Protein 4ZI3 (pdb70)

Solvent-accessible surface area: 29304 Å² total; per-residue (Å²): 57,31,60,3,1,77,55,10,15,106,41,80,82,55,1,39,0,0,0,0,0,9,39,103,2,14,12,19,30,2,0,26,51,20,24,103,38,64,50,68,133,54,92,100,12,88,1,0,8,32,34,52,26,125,17,101,64,57,61,1,27,0,27,0,0,2,4,47,162,131,1,25,96,85,7,159,67,5,5,118,72,0,23,0,0,0,0,0,4,19,0,26,37,103,196,56,47,134,35,4,14,110,33,6,72,106,5,38,132,59,139,88,1,53,38,0,0,0,0,0,0,0,4,42,51,61,84,185,90,16,0,71,20,86,75,5,7,132,60,33,94,2,132,90,21,162,118,27,70,57,58,34,32,45,2,0,2,110,80,25,116,18,9,95,85,0,5,54,34,0,13,172,21,13,68,20,53,129,173,121,76,30,67,10,1,108,111,10,119,164,4,35,0,0,0,0,0,8,39,103,1,15,12,16,30,4,0,31,49,25,24,105,49,76,52,86,133,55,91,93,13,91,1,0,10,33,31,60,23,129,38,83,84,59,102,4,40,0,32,0,0,1,4,50,159,134,1,23,99,81,9,141,68,3,4,102,90,14,63,0,4,0,0,2,3,22,0,24,44,98,191,53,48,143,39,5,9,98,30,1,52,105,6,34,137,20,144,80,3,71,90,18,23,0,0,0,1,0,6,50,46,64,86,170,62,10,0,85,37,52,90,9,8,59,74,25,85,1,125,88,37,218,110,34,88,70,67,27,36,36,5,0,2,94,93,27,102,21,11,114,89,1,11,82,45,0,8,184,37,88,134,114,31,61,130,2,2,65,24,11,1,24,24,8,148,16,59,109,1,18,37,44,10,22,63,22,7,57,128,56,0,138,48,1,60,46,121,70,58,4,77,31,61,1,23,90,20,12,92,79,0,48,108,28,0,51,114,19,2,91,51,13,14,188,141,93,58,8,90,95,102,42,2,58,96,0,1,64,18,104,32,4,78,76,64,7,33,139,13,20,11,57,18,1,22,0,0,45,26,9,68,40,0,30,55,21,0,7,77,26,10,39,28,74,99,26,49,50,74,69,142,151,151,110,150,114,125,86,86,16,54,131,0,2,70,22,15,0,31,27,4,124,17,58,102,2,10,15,41,12,14,43,20,9,38,121,72,1,139,42,2,53,46,116,82,52,3,77,26,59,1,19,90,21,10,86,73,0,40,103,28,0,51,118,17,3,91,62,12,11,185,146,90,59,11,93,84,113,24,1,72,82,0,2,58,16,101,29,5,84,50,51,8,33,137,22,14,4,48,16,2,24,0,0,40,33,12,83,48,0,31,34,17,0,7,38,16,7,54,54,85,93,20,71,56,87,56,126,140,150,181

Organism: Mus musculus (NCBI:txid10090)

GO terms:
  GO:0005525 GTP binding (F, IDA)
  GO:0003924 GTPase activity (F, IDA)
  GO:0019003 GDP binding (F, IDA)
  GO:0001822 kidney development (P, IMP)
  GO:0042461 photoreceptor cell development (P, IMP)
  GO:1903441 protein localization to ciliary membrane (P, IMP)
  GO:0006893 Golgi to plasma membrane transport (P, IMP)
  GO:0005515 protein binding (F, IPI)
  GO:0042073 intraciliary transport (P, IMP)
  GO:0007224 smoothened signaling pathway (P, IMP)
  GO:0000287 magnesium ion binding (F, IDA)
  GO:0035869 ciliary transition zone (C, IDA)
  GO:0036064 ciliary basal body (C, IDA)
  GO:0005930 axoneme (C, IDA)

Nearest PDB structures (foldseek):
  4zi3-assembly1_D  TM=9.974E-01  e=3.760E-16  Mus musculus
  3dof-assembly1_B  TM=6.818E-01  e=1.574E-03  Homo sapiens
  3doe-assembly1_B  TM=7.201E-01  e=8.809E-03  Homo sapiens
  2k9a-assembly1_A  TM=7.298E-01  e=2.321E-02  Homo sapiens
  4m2s-assembly1_A  TM=3.234E-01  e=7.356E+00  Mus musculus

Sequence (601 aa):
LLSILLRKLKSAPQEVRRILLLGLDNAGKTTLLKQLASEDISHITPTQGFNIKSVQSQGFKLNVWDIGGQRKIRPYWRSYFENTDILIYVIDSADRKRFEETGQELTELLEEEEKLSCVPVLIFANKQDLLTAAPASEIAEGLNLHHHTIRDRVVWQIQSSCSALTGEGVQDGMNNWVCKNVNAKKKLLLSILRKLKEVRILLLGLDNAGKTTLLKQLASEDISHITPTQGFNIKSVQSQGFKLNVWDIIGGQRKIRPYWRSYFENTDILIYVIDSADRKRFEETGQELTELLEEEEKLSCVPVLIFANKQDLLTAAPASEIAEGLNLHTIRDRVWQIQSCSALTGEGVQDGMNWVCKNVDEVEWVVESIAGFLRRGPDWSIPILDDFVEEQQKCEVFDDEEESKLTYTEIHQEYKELVEKLLESYLKEIGINEDQFQEACTSPLAKTRTSQAILQPVLAAEDFTIFKAMMVQKNIEMQLQAIRIIQAEEEDEVEWVVESIAGFLRGPDWSIPILDFVEEQKCEVFDDEEESKLTYTEIHQEYKELVEEKLLESYLKKEEIGINEDQFQEACTSPLAKTRTSQAILQPVLAAEDFTIFKAMMMVQKNIEMQLQAIRIIQE

InterPro domains:
  IPR005225 Small GTP-binding domain [TIGR00231] (16-137)
  IPR006689 Small GTPase superfamily, ARF/SAR type [PF00025] (4-176)
  IPR006689 Small GTPase superfamily, ARF/SAR type [PR00328] (19-42)
  IPR006689 Small GTPase superfamily, ARF/SAR type [PR00328] (47-71)
  IPR006689 Small GTPase superfamily, ARF/SAR type [PR00328] (74-99)
  IPR006689 Small GTPase superfamily, ARF/SAR type [PR00328] (119-140)
  IPR006689 Small GTPase superfamily, ARF/SAR type [SM00178] (3-177)
  IPR027417 P-loop containing nucleoside triphosphate hydrolase [G3DSA:3.40.50.300] (18-182)
  IPR027417 P-loop containing nucleoside triphosphate hydrolase [SSF52540] (15-177)
  IPR044612 ADP-ribosylation factor-like protein 2/3 [PTHR45697] (1-179)

Radius of gyration: 27.58 Å; Cα contacts (8 Å, |Δi|>4): 929; chains: 4; bounding box: 63×64×85 Å

Structure (mmCIF, N/CA/C/O backbone):
data_4ZI3
#
_entry.id   4ZI3
#
_cell.length_a   51.550
_cell.length_b   67.720
_cell.length_c   98.470
_cell.angle_alph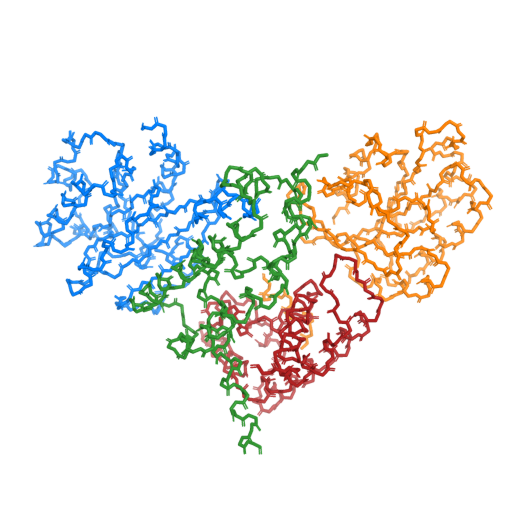a   90.00
_cell.angle_beta   102.65
_cell.angle_gamma   90.00
#
_symmetry.space_group_name_H-M   'P 1 21 1'
#
loop_
_entity.id
_entity.type
_entity.pdbx_description
1 polymer 'ADP-ribosylation factor-like protein 3'
2 polymer 'Cilia- and flagella-associated protein 36'
3 polymer 'Cilia- and flagella-associated protein 36'
4 non-polymer 'PHOSPHOAMINOPHOSPHONIC ACID-GUANYLATE ESTER'
5 non-polymer 'MAGNESIUM ION'
6 water water
#
loop_
_atom_site.group_PDB
_atom_site.id
_atom_site.type_symbol
_atom_site.label_atom_id
_atom_site.label_alt_id
_atom_site.label_comp_id
_atom_site.label_asym_id
_atom_site.label_entity_id
_atom_site.label_seq_id
_atom_site.pdbx_PDB_ins_code
_atom_site.Cartn_x
_atom_site.Cartn_y
_atom_site.Cartn_z
_atom_site.occupancy
_atom_site.B_iso_or_equiv
_atom_site.auth_seq_id
_atom_site.auth_comp_id
_atom_site.auth_asym_id
_atom_site.auth_atom_id
_atom_site.pdbx_PDB_model_num
ATOM 1 N N . LEU A 1 3 ? 8.827 -26.663 66.402 1.00 58.23 3 LEU A N 1
ATOM 2 C CA . LEU A 1 3 ? 9.912 -26.892 65.454 1.00 51.99 3 LEU A CA 1
ATOM 3 C C . LEU A 1 3 ? 10.520 -28.283 65.653 1.00 56.29 3 LEU A C 1
ATOM 4 O O . LEU A 1 3 ? 10.667 -28.761 66.777 1.00 51.54 3 LEU A O 1
ATOM 9 N N . LEU A 1 4 ? 10.891 -28.920 64.549 1.00 45.01 4 LEU A N 1
ATOM 10 C CA . LEU A 1 4 ? 11.155 -30.350 64.550 1.00 58.75 4 LEU A CA 1
ATOM 11 C C . LEU A 1 4 ? 12.566 -30.744 64.991 1.00 47.97 4 LEU A C 1
ATOM 12 O O . LEU A 1 4 ? 12.734 -31.791 65.605 1.00 44.18 4 LEU A O 1
ATOM 17 N N . SER A 1 5 ? 13.573 -29.921 64.702 1.00 49.12 5 SER A N 1
ATOM 18 C CA . SER A 1 5 ? 14.941 -30.278 65.100 1.00 61.06 5 SER A CA 1
ATOM 19 C C . SER A 1 5 ? 15.132 -30.217 66.619 1.00 49.86 5 SER A C 1
ATOM 20 O O . SER A 1 5 ? 15.923 -30.974 67.180 1.00 54.42 5 SER A O 1
ATOM 23 N N . ILE A 1 6 ? 14.394 -29.335 67.284 1.00 51.85 6 ILE A N 1
ATOM 24 C CA . ILE A 1 6 ? 14.438 -29.250 68.751 1.00 48.56 6 ILE A CA 1
ATOM 25 C C . ILE A 1 6 ? 14.063 -30.575 69.441 1.00 52.69 6 ILE A C 1
ATOM 26 O O . ILE A 1 6 ? 14.519 -30.857 70.550 1.00 50.62 6 ILE A O 1
ATOM 31 N N A LEU A 1 7 ? 13.248 -31.380 68.761 0.87 42.65 7 LEU A N 1
ATOM 32 N N B LEU A 1 7 ? 13.256 -31.400 68.783 0.13 42.91 7 LEU A N 1
ATOM 33 C CA A LEU A 1 7 ? 12.698 -32.616 69.316 0.87 41.13 7 LEU A CA 1
ATOM 34 C CA B LEU A 1 7 ? 12.726 -32.586 69.450 0.13 41.48 7 LEU A CA 1
ATOM 35 C C A LEU A 1 7 ? 13.734 -33.715 69.579 0.87 44.33 7 LEU A C 1
ATOM 36 C C B LEU A 1 7 ? 13.768 -33.693 69.645 0.13 44.46 7 LEU A C 1
ATOM 37 O O A LEU A 1 7 ? 13.485 -34.634 70.353 0.87 42.98 7 LEU A O 1
ATOM 38 O O B LEU A 1 7 ? 13.557 -34.595 70.454 0.13 43.12 7 LEU A O 1
ATOM 47 N N . ARG A 1 8 ? 14.888 -33.638 68.926 1.00 48.88 8 ARG A N 1
ATOM 48 C CA . ARG A 1 8 ? 15.906 -34.677 69.093 1.00 54.76 8 ARG A CA 1
ATOM 49 C C . ARG A 1 8 ? 16.559 -34.564 70.469 1.00 57.66 8 ARG A C 1
ATOM 50 O O . ARG A 1 8 ? 17.132 -35.523 70.979 1.00 55.27 8 ARG A O 1
ATOM 58 N N . LYS A 1 9 ? 16.442 -33.394 71.086 1.00 49.98 9 LYS A N 1
ATOM 59 C CA . LYS A 1 9 ? 16.953 -33.213 72.435 1.00 58.84 9 LYS A CA 1
ATOM 60 C C . LYS A 1 9 ? 16.142 -34.038 73.442 1.00 56.58 9 LYS A C 1
ATOM 61 O O . LYS A 1 9 ? 16.604 -34.310 74.550 1.00 57.23 9 LYS A O 1
ATOM 67 N N . LEU A 1 10 ? 14.949 -34.468 73.037 1.00 38.25 10 LEU A N 1
ATOM 68 C CA . LEU A 1 10 ? 14.114 -35.314 73.883 1.00 45.16 10 LEU A CA 1
ATOM 69 C C . LEU A 1 10 ? 14.604 -36.766 73.863 1.00 52.17 10 LEU A C 1
ATOM 70 O O . LEU A 1 10 ? 14.148 -37.605 74.647 1.00 44.64 10 LEU A O 1
ATOM 75 N N . LYS A 1 11 ? 15.530 -37.056 72.949 1.00 52.33 11 LYS A N 1
ATOM 76 C CA . LYS A 1 11 ? 16.141 -38.379 72.849 1.00 56.80 11 LYS A CA 1
ATOM 77 C C . LYS A 1 11 ? 17.043 -38.682 74.047 1.00 57.72 11 LYS A C 1
ATOM 78 O O . LYS A 1 11 ? 17.600 -37.769 74.651 1.00 51.91 11 LYS A O 1
ATOM 84 N N . SER A 1 12 ? 17.201 -39.967 74.359 1.00 65.44 12 SER A N 1
ATOM 85 C CA . SER A 1 12 ? 18.040 -40.419 75.471 1.00 62.33 12 SER A CA 1
ATOM 86 C C . SER A 1 12 ? 19.457 -39.844 75.422 1.00 72.56 12 SER A C 1
ATOM 87 O O . SER A 1 12 ? 19.902 -39.181 76.362 1.00 65.01 12 SER A O 1
ATOM 90 N N . ALA A 1 13 ? 20.166 -40.110 74.330 1.00 64.49 13 ALA A N 1
ATOM 91 C CA . ALA A 1 13 ? 21.488 -39.528 74.129 1.00 67.30 13 ALA A CA 1
ATOM 92 C C . ALA A 1 13 ? 21.647 -39.057 72.689 1.00 63.09 13 ALA A C 1
ATOM 93 O O . ALA A 1 13 ? 22.255 -39.751 71.882 1.00 64.98 13 ALA A O 1
ATOM 95 N N . PRO A 1 14 ? 21.093 -37.874 72.363 1.00 57.02 14 PRO A N 1
ATOM 96 C CA . PRO A 1 14 ? 21.107 -37.336 70.993 1.00 62.37 14 PRO A CA 1
ATOM 97 C C . PRO A 1 14 ? 22.508 -37.257 70.369 1.00 62.82 14 PRO A C 1
ATOM 98 O O . PRO A 1 14 ? 23.462 -36.822 71.022 1.00 62.01 14 PRO A O 1
ATOM 102 N N . GLN A 1 16 ? 25.187 -39.019 70.702 1.00 41.47 16 GLN A N 1
ATOM 103 C CA . GLN A 1 16 ? 25.550 -40.437 70.600 1.00 49.21 16 GLN A CA 1
ATOM 104 C C . GLN A 1 16 ? 25.126 -41.027 69.252 1.00 57.59 16 GLN A C 1
ATOM 105 O O . GLN A 1 16 ? 25.711 -42.006 68.795 1.00 57.07 16 GLN A O 1
ATOM 111 N N . GLU A 1 17 ? 24.121 -40.435 68.604 1.00 45.03 17 GLU A N 1
ATOM 112 C CA . GLU A 1 17 ? 23.564 -41.064 67.403 1.00 53.38 17 GLU A CA 1
ATOM 113 C C . GLU A 1 17 ? 24.121 -40.473 66.118 1.00 43.84 17 GLU A C 1
ATOM 114 O O . GLU A 1 17 ? 24.267 -39.256 65.982 1.00 49.58 17 GLU A O 1
ATOM 120 N N . VAL A 1 18 ? 24.459 -41.359 65.187 1.00 38.09 18 VAL A N 1
ATOM 121 C CA . VAL A 1 18 ? 25.092 -40.966 63.936 1.00 28.88 18 VAL A CA 1
ATOM 122 C C . VAL A 1 18 ? 24.300 -41.494 62.750 1.00 33.53 18 VAL A C 1
ATOM 123 O O . VAL A 1 18 ? 24.042 -42.690 62.657 1.00 31.49 18 VAL A O 1
ATOM 127 N N A ARG A 1 19 ? 23.902 -40.611 61.846 0.69 28.35 19 ARG A N 1
ATOM 128 N N B ARG A 1 19 ? 23.925 -40.595 61.846 0.31 28.43 19 ARG A N 1
ATOM 129 C CA A ARG A 1 19 ? 23.134 -41.063 60.692 0.69 29.73 19 ARG A CA 1
ATOM 130 C CA B ARG A 1 19 ? 23.168 -40.963 60.654 0.31 29.69 19 ARG A CA 1
ATOM 131 C C A ARG A 1 19 ? 24.034 -41.203 59.468 0.69 24.70 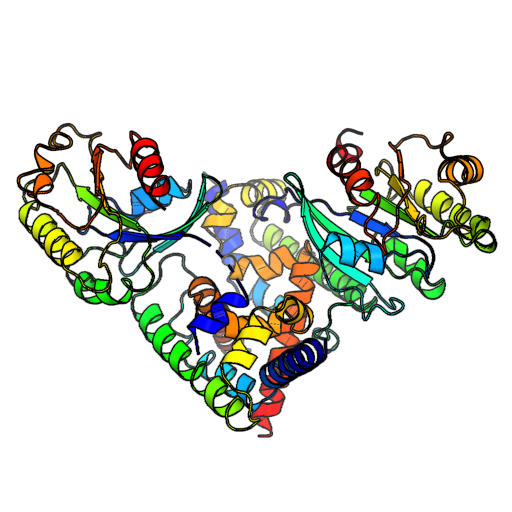19 ARG A C 1
ATOM 132 C C B ARG A 1 19 ? 24.100 -41.198 59.471 0.31 24.63 19 ARG A C 1
ATOM 133 O O A ARG A 1 19 ? 24.610 -40.228 58.980 0.69 26.90 19 ARG A O 1
ATOM 134 O O B ARG A 1 19 ? 24.761 -40.271 59.000 0.31 27.09 19 ARG A O 1
ATOM 149 N N . ILE A 1 20 ? 24.149 -42.438 58.996 1.00 27.61 20 ILE A N 1
ATOM 150 C CA . ILE A 1 20 ? 25.028 -42.793 57.894 1.00 19.56 20 ILE A CA 1
ATOM 151 C C . ILE A 1 20 ? 24.190 -43.159 56.677 1.00 27.15 20 ILE A C 1
ATOM 152 O O . ILE A 1 20 ? 23.272 -43.963 56.787 1.00 27.96 20 ILE A O 1
ATOM 157 N N . LEU A 1 21 ? 24.483 -42.539 55.537 1.00 24.45 21 LEU A N 1
ATOM 158 C CA . LEU A 1 21 ? 23.807 -42.859 54.284 1.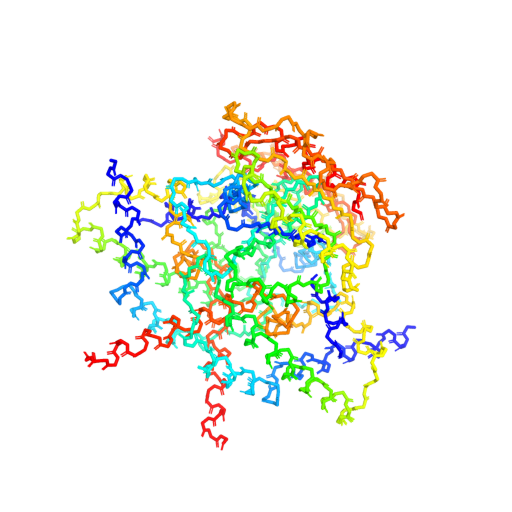00 23.82 21 LEU A CA 1
ATOM 159 C C . LEU A 1 21 ? 24.691 -43.744 53.398 1.00 25.59 21 LEU A C 1
ATOM 160 O O . LEU A 1 21 ? 25.825 -43.400 53.090 1.00 30.94 21 LEU A O 1
ATOM 165 N N . LEU A 1 22 ? 24.171 -44.893 53.007 1.00 23.88 22 LEU A N 1
ATOM 166 C CA . LEU A 1 22 ? 24.950 -45.888 52.293 1.00 19.71 22 LEU A CA 1
ATOM 167 C C . LEU A 1 22 ? 24.444 -45.968 50.836 1.00 29.27 22 LEU A C 1
ATOM 168 O O . LEU A 1 22 ? 23.315 -46.426 50.585 1.00 21.88 22 LEU A O 1
ATOM 173 N N . LEU A 1 23 ? 25.248 -45.477 49.890 1.00 18.83 23 LEU A N 1
ATOM 174 C CA . LEU A 1 23 ? 24.846 -45.423 48.465 1.00 18.22 23 LEU A CA 1
ATOM 175 C C . LEU A 1 23 ? 25.865 -46.110 47.533 1.00 25.90 23 LEU A C 1
ATOM 176 O O . LEU A 1 23 ? 26.958 -46.504 47.968 1.00 24.64 23 LEU A O 1
ATOM 181 N N . GLY A 1 24 ? 25.493 -46.243 46.255 1.00 20.94 24 GLY A N 1
ATOM 182 C CA . GLY A 1 24 ? 26.323 -46.843 45.223 1.00 18.76 24 GLY A CA 1
ATOM 183 C C . GLY A 1 24 ? 25.399 -47.554 44.235 1.00 23.41 24 GLY A C 1
ATOM 184 O O . GLY A 1 24 ? 24.215 -47.701 44.493 1.00 22.32 24 GLY A O 1
ATOM 185 N N . LEU A 1 25 ? 25.929 -47.980 43.103 1.00 20.40 25 LEU A N 1
ATOM 186 C CA . LEU A 1 25 ? 25.122 -48.662 42.093 1.00 22.69 25 LEU A CA 1
ATOM 187 C C . LEU A 1 25 ? 24.478 -49.930 42.620 1.00 24.12 25 LEU A C 1
ATOM 188 O O . LEU A 1 25 ? 24.944 -50.513 43.600 1.00 20.87 25 LEU A O 1
ATOM 193 N N . ASP A 1 26 ? 23.397 -50.353 41.965 1.00 21.88 26 ASP A N 1
ATOM 194 C CA . ASP A 1 26 ? 22.865 -51.685 42.180 1.00 19.24 26 ASP A CA 1
ATOM 195 C C . ASP A 1 26 ? 23.976 -52.721 42.033 1.00 26.63 26 ASP A C 1
ATOM 196 O O . ASP A 1 26 ? 24.827 -52.572 41.167 1.00 24.46 26 ASP A O 1
ATOM 201 N N . ASN A 1 27 ? 23.936 -53.754 42.876 1.00 24.54 27 ASN A N 1
ATOM 202 C CA . ASN A 1 27 ? 24.868 -54.888 42.870 1.00 23.03 27 ASN A CA 1
ATOM 203 C C . ASN A 1 27 ? 26.254 -54.552 43.421 1.00 26.38 27 ASN A C 1
ATOM 204 O O . ASN A 1 27 ? 27.143 -55.397 43.404 1.00 24.76 27 ASN A O 1
ATOM 209 N N . ALA A 1 28 ? 26.437 -53.340 43.942 1.00 18.08 28 ALA A N 1
ATOM 210 C CA . ALA A 1 28 ? 27.742 -52.942 44.489 1.00 21.49 28 ALA A CA 1
ATOM 211 C C . ALA A 1 28 ? 28.090 -53.700 45.774 1.00 23.37 28 ALA A C 1
ATOM 212 O O . ALA A 1 28 ? 29.271 -53.862 46.111 1.00 24.62 28 ALA A O 1
ATOM 214 N N . GLY A 1 29 ? 27.066 -54.129 46.510 1.00 19.20 29 GLY A N 1
ATOM 215 C CA . GLY A 1 29 ? 27.280 -54.824 47.773 1.00 25.13 29 GLY A CA 1
ATOM 216 C C . GLY A 1 29 ? 26.792 -54.116 49.024 1.00 30.97 29 GLY A C 1
ATOM 217 O O . GLY A 1 29 ? 27.180 -54.474 50.153 1.00 24.51 29 GLY A O 1
ATOM 218 N N . LYS A 1 30 ? 25.914 -53.134 48.850 1.00 22.29 30 LYS A N 1
ATOM 219 C CA . LYS A 1 30 ? 25.501 -52.312 49.983 1.00 23.43 30 LYS A CA 1
ATOM 220 C C . LYS A 1 30 ? 24.774 -53.113 51.063 1.00 27.73 30 LYS A C 1
ATOM 221 O O . LYS A 1 30 ? 25.100 -53.025 52.251 1.00 23.82 30 LYS A O 1
ATOM 227 N N . THR A 1 31 ? 23.781 -53.889 50.656 1.00 21.80 31 THR A N 1
ATOM 228 C CA . THR A 1 31 ? 22.986 -54.621 51.637 1.00 23.78 31 THR A CA 1
ATOM 229 C C . THR A 1 31 ? 23.830 -55.704 52.302 1.00 23.46 31 THR A C 1
ATOM 230 O O . THR A 1 31 ? 23.700 -55.962 53.498 1.00 28.25 31 THR A O 1
ATOM 234 N N . THR A 1 32 ? 24.703 -56.336 51.525 1.00 20.32 32 THR A N 1
ATOM 235 C CA . THR A 1 32 ? 25.589 -57.341 52.111 1.00 20.49 32 THR A CA 1
ATOM 236 C C . THR A 1 32 ? 26.476 -56.697 53.180 1.00 32.69 32 THR A C 1
ATOM 237 O O . THR A 1 32 ? 26.649 -57.247 54.260 1.00 26.82 32 THR A O 1
ATOM 241 N N . LEU A 1 33 ? 27.015 -55.523 52.873 1.00 28.60 33 LEU A N 1
ATOM 242 C CA . LEU A 1 33 ? 27.807 -54.751 53.835 1.00 25.23 33 LEU A CA 1
ATOM 243 C C . LEU A 1 33 ? 27.035 -54.419 55.097 1.00 31.52 33 LEU A C 1
ATOM 244 O O . LEU A 1 33 ? 27.537 -54.569 56.203 1.00 29.48 33 LEU A O 1
ATOM 249 N N . LEU A 1 34 ? 25.815 -53.938 54.917 1.00 26.97 34 LEU A N 1
ATOM 250 C CA . LEU A 1 34 ? 24.946 -53.588 56.035 1.00 27.74 34 LEU A CA 1
ATOM 251 C C . LEU A 1 34 ? 24.758 -54.759 56.999 1.00 31.22 34 LEU A C 1
ATOM 252 O O . LEU A 1 34 ? 24.902 -54.617 58.227 1.00 27.83 34 LEU A O 1
ATOM 257 N N . LYS A 1 35 ? 24.442 -55.921 56.437 1.00 26.22 35 LYS A N 1
ATOM 258 C CA . LYS A 1 35 ? 24.187 -57.114 57.240 1.00 29.18 35 LYS A CA 1
ATOM 259 C C . LYS A 1 35 ? 25.461 -57.556 57.950 1.00 33.27 35 LYS A C 1
ATOM 260 O O . LYS A 1 35 ? 25.420 -58.046 59.085 1.00 34.19 35 LYS A O 1
ATOM 266 N N . GLN A 1 36 ? 26.593 -57.384 57.279 1.00 30.03 36 GLN A N 1
ATOM 267 C CA . GLN A 1 36 ? 27.873 -57.649 57.925 1.00 32.44 36 GLN A CA 1
ATOM 268 C C . GLN A 1 36 ? 28.094 -56.754 59.124 1.00 39.41 36 GLN A C 1
ATOM 269 O O . GLN A 1 36 ? 28.470 -57.229 60.188 1.00 35.07 36 GLN A O 1
ATOM 275 N N . LEU A 1 37 ? 27.864 -55.458 58.943 1.00 28.94 37 LEU A N 1
ATOM 276 C CA . LEU A 1 37 ? 27.981 -54.489 60.035 1.00 30.45 37 LEU A CA 1
ATOM 277 C C . LEU A 1 37 ? 27.078 -54.860 61.205 1.00 34.61 37 LEU A C 1
ATOM 278 O O . LEU A 1 37 ? 27.416 -54.653 62.371 1.00 34.99 37 LEU A O 1
ATOM 283 N N . ALA A 1 38 ? 25.918 -55.421 60.894 1.00 32.93 38 ALA A N 1
ATOM 284 C CA . ALA A 1 38 ? 24.955 -55.753 61.940 1.00 32.83 38 ALA A CA 1
ATOM 285 C C . ALA A 1 38 ? 25.170 -57.154 62.509 1.00 29.73 38 ALA A C 1
ATOM 286 O O . ALA A 1 38 ? 24.404 -57.592 63.357 1.00 36.74 38 ALA A O 1
ATOM 288 N N . SER A 1 39 ? 26.199 -57.851 62.029 1.00 28.19 39 SER A N 1
ATOM 289 C CA . SER A 1 39 ? 26.447 -59.257 62.365 1.00 41.79 39 SER A CA 1
ATOM 290 C C . SER A 1 39 ? 25.210 -60.103 62.142 1.00 40.05 39 SER A C 1
ATOM 291 O O . SER A 1 39 ? 24.790 -60.846 63.027 1.00 39.69 39 SER A O 1
ATOM 294 N N . GLU A 1 40 ? 24.647 -59.997 60.943 1.00 35.87 40 GLU A N 1
ATOM 295 C CA . GLU A 1 40 ? 23.439 -60.717 60.591 1.00 35.48 40 GLU A CA 1
ATOM 296 C C . GLU A 1 40 ? 23.651 -61.627 59.404 1.00 40.60 40 GLU A C 1
ATOM 297 O O . GLU A 1 40 ? 24.532 -61.389 58.576 1.00 39.83 40 GLU A O 1
ATOM 303 N N . ASP A 1 41 ? 22.817 -62.658 59.311 1.00 36.80 41 ASP A N 1
ATOM 304 C CA . ASP A 1 41 ? 22.913 -63.615 58.219 1.00 42.59 41 ASP A CA 1
ATOM 305 C C . ASP A 1 41 ? 22.722 -62.931 56.865 1.00 46.88 41 ASP A C 1
ATOM 306 O O . ASP A 1 41 ? 21.807 -62.121 56.687 1.00 41.04 41 ASP A O 1
ATOM 311 N N . ILE A 1 42 ? 23.591 -63.260 55.915 1.00 36.54 42 ILE A N 1
ATOM 312 C CA . ILE A 1 42 ? 23.535 -62.644 54.599 1.00 45.71 42 ILE A CA 1
ATOM 313 C C . ILE A 1 42 ? 22.951 -63.580 53.561 1.00 50.78 42 ILE A C 1
ATOM 314 O O . ILE A 1 42 ? 22.987 -63.279 52.373 1.00 53.26 42 ILE A O 1
ATOM 319 N N . SER A 1 43 ? 22.397 -64.704 54.010 1.00 51.22 43 SER A N 1
ATOM 320 C CA . SER A 1 43 ? 22.092 -65.808 53.101 1.00 61.23 43 SER A CA 1
ATOM 321 C C . SER A 1 43 ? 20.872 -65.560 52.214 1.00 60.87 43 SER A C 1
ATOM 322 O O . SER A 1 43 ? 20.710 -66.227 51.192 1.00 67.78 43 SER A O 1
ATOM 325 N N . HIS A 1 44 ? 20.015 -64.615 52.585 1.00 49.59 44 HIS A N 1
ATOM 326 C CA . HIS A 1 44 ? 18.817 -64.395 51.783 1.00 57.61 44 HIS A CA 1
ATOM 327 C C . HIS A 1 44 ? 18.613 -62.940 51.372 1.00 51.83 44 HIS A C 1
ATOM 328 O O . HIS A 1 44 ? 17.491 -62.424 51.330 1.00 45.65 44 HIS A O 1
ATOM 335 N N . ILE A 1 45 ? 19.725 -62.307 51.024 1.00 44.27 45 ILE A N 1
ATOM 336 C CA . ILE A 1 45 ? 19.720 -60.952 50.502 1.00 45.25 45 ILE A CA 1
ATOM 337 C C . ILE A 1 45 ? 19.268 -60.921 49.025 1.00 36.06 45 ILE A C 1
ATOM 338 O O . ILE A 1 45 ? 19.771 -61.674 48.204 1.00 34.48 45 ILE A O 1
ATOM 343 N N . THR A 1 46 ? 18.304 -60.062 48.713 1.00 36.23 46 THR A N 1
ATOM 344 C CA . THR A 1 46 ? 17.869 -59.851 47.340 1.00 30.81 46 THR A CA 1
ATOM 345 C C . THR A 1 46 ? 18.033 -58.371 46.988 1.00 30.19 46 THR A C 1
ATOM 346 O O . THR A 1 46 ? 18.194 -57.537 47.887 1.00 25.05 46 THR A O 1
ATOM 350 N N . PRO A 1 47 ? 17.981 -58.040 45.687 1.00 29.12 47 PRO A N 1
ATOM 351 C CA . PRO A 1 47 ? 17.990 -56.638 45.282 1.00 26.20 47 PRO A CA 1
ATOM 352 C C . PRO A 1 47 ? 16.985 -55.806 46.060 1.00 27.07 47 PRO A C 1
ATOM 353 O O . PRO A 1 47 ? 15.871 -56.240 46.272 1.00 21.88 47 PRO A O 1
ATOM 357 N N . THR A 1 48 ? 17.426 -54.647 46.543 1.00 24.26 48 THR A N 1
ATOM 358 C CA . THR A 1 48 ? 16.623 -53.807 47.410 1.00 25.61 48 THR A CA 1
ATOM 359 C C . THR A 1 48 ? 15.716 -52.877 46.606 1.00 27.87 48 THR A C 1
ATOM 360 O O . THR A 1 48 ? 16.206 -52.030 45.864 1.00 22.78 48 THR A O 1
ATOM 364 N N . GLN A 1 49 ? 14.406 -53.043 46.746 1.00 20.44 49 GLN A N 1
ATOM 365 C CA . GLN A 1 49 ? 13.454 -52.215 46.013 1.00 26.89 49 GLN A CA 1
ATOM 366 C C . GLN A 1 49 ? 13.129 -50.910 46.734 1.00 28.19 49 GLN A C 1
ATOM 367 O O . GLN A 1 49 ? 12.587 -49.975 46.138 1.00 26.04 49 GLN A O 1
ATOM 373 N N . GLY A 1 50 ? 13.459 -50.837 48.022 1.00 23.88 50 GLY A N 1
ATOM 374 C CA . GLY A 1 50 ? 13.211 -49.628 48.796 1.00 18.50 50 GLY A CA 1
ATOM 375 C C . GLY A 1 50 ? 14.486 -49.267 49.540 1.00 26.01 50 GLY A C 1
ATOM 376 O O . GLY A 1 50 ? 15.433 -48.740 48.940 1.00 23.81 50 GLY A O 1
ATOM 377 N N . PHE A 1 51 ? 14.510 -49.548 50.843 1.00 18.81 51 PHE A N 1
ATOM 378 C CA . PHE A 1 51 ? 15.699 -49.265 51.660 1.00 24.67 51 PHE A CA 1
ATOM 379 C C . PHE A 1 51 ? 15.657 -50.085 52.937 1.00 30.35 51 PHE A C 1
ATOM 380 O O . PHE A 1 51 ? 14.575 -50.498 53.375 1.00 21.62 51 PHE A O 1
ATOM 388 N N . ASN A 1 52 ? 16.842 -50.342 53.500 1.00 23.51 52 ASN A N 1
ATOM 389 C CA . ASN A 1 52 ? 16.992 -50.956 54.825 1.00 22.52 52 ASN A CA 1
ATOM 390 C C . ASN A 1 52 ? 17.676 -49.999 55.793 1.00 26.65 52 ASN A C 1
ATOM 391 O O . ASN A 1 52 ? 18.501 -49.182 55.379 1.00 22.72 52 ASN A O 1
ATOM 396 N N . ILE A 1 53 ? 17.359 -50.129 57.073 1.00 25.59 53 ILE A N 1
ATOM 397 C CA . ILE A 1 53 ? 18.060 -49.395 58.138 1.00 23.66 53 ILE A CA 1
ATOM 398 C C . ILE A 1 53 ? 18.553 -50.368 59.184 1.00 31.26 53 ILE A C 1
ATOM 399 O O . ILE A 1 53 ? 17.802 -51.227 59.642 1.00 24.43 53 ILE A O 1
ATOM 404 N N . LYS A 1 54 ? 19.803 -50.226 59.584 1.00 26.29 54 LYS A N 1
ATOM 405 C CA . LYS A 1 54 ? 20.331 -51.050 60.659 1.00 30.73 54 LYS A CA 1
ATOM 406 C C . LYS A 1 54 ? 21.073 -50.181 61.649 1.00 35.58 54 LYS A C 1
ATOM 407 O O . LYS A 1 54 ? 21.827 -49.307 61.242 1.00 27.70 54 LYS A O 1
ATOM 413 N N . SER A 1 55 ? 20.841 -50.398 62.945 1.00 26.23 55 SER A N 1
ATOM 414 C CA . SER A 1 55 ? 21.548 -49.643 63.978 1.00 38.28 55 SER A CA 1
ATOM 415 C C . SER A 1 55 ? 22.666 -50.482 64.575 1.00 41.94 55 SER A C 1
ATOM 416 O O . SER A 1 55 ? 22.433 -51.596 65.045 1.00 38.98 55 SER A O 1
ATOM 419 N N . VAL A 1 56 ? 23.884 -49.958 64.533 1.00 34.54 56 VAL A N 1
ATOM 420 C CA . VAL A 1 56 ? 25.035 -50.684 65.051 1.00 40.75 56 VAL A CA 1
ATOM 421 C C . VAL A 1 56 ? 25.769 -49.886 66.124 1.00 43.69 56 VAL A C 1
ATOM 422 O O . VAL A 1 56 ? 26.110 -48.719 65.922 1.00 38.04 56 VAL A O 1
ATOM 426 N N . GLN A 1 57 ? 26.006 -50.529 67.265 1.00 53.73 57 GLN A N 1
ATOM 427 C CA . GLN A 1 57 ? 26.784 -49.938 68.347 1.00 51.17 57 GLN A CA 1
ATOM 428 C C . GLN A 1 57 ? 28.264 -50.148 68.066 1.00 54.36 57 GLN A C 1
ATOM 429 O O . GLN A 1 57 ? 28.720 -51.288 67.964 1.00 61.03 57 GLN A O 1
ATOM 435 N N . SER A 1 58 ? 29.014 -49.058 67.933 1.00 58.62 58 SER A N 1
ATOM 436 C CA . SER A 1 58 ? 30.435 -49.167 67.619 1.00 56.47 58 SER A CA 1
ATOM 437 C C . SER A 1 58 ? 31.232 -48.004 68.196 1.00 55.39 58 SER A C 1
ATOM 438 O O . SER A 1 58 ? 31.046 -46.853 67.798 1.00 58.31 58 SER A O 1
ATOM 441 N N . GLN A 1 59 ? 32.116 -48.325 69.141 1.00 60.27 59 GLN A N 1
ATOM 442 C CA . GLN A 1 59 ? 33.076 -47.378 69.711 1.00 49.24 59 GLN A CA 1
ATOM 443 C C . GLN A 1 59 ? 32.443 -46.087 70.227 1.00 56.68 59 GLN A C 1
ATOM 444 O O . GLN A 1 59 ? 32.906 -44.992 69.908 1.00 59.64 59 GLN A O 1
ATOM 450 N N . GLY A 1 60 ? 31.385 -46.215 71.018 1.00 43.55 60 GLY A N 1
ATOM 451 C CA . GLY A 1 60 ? 30.779 -45.060 71.649 1.00 50.85 60 GLY A CA 1
ATOM 452 C C . GLY A 1 60 ? 29.604 -44.442 70.912 1.00 57.44 60 GLY A C 1
ATOM 453 O O . GLY A 1 60 ? 28.917 -43.581 71.461 1.00 59.86 60 GLY A O 1
ATOM 454 N N . PHE A 1 61 ? 29.366 -44.868 69.675 1.00 55.35 61 PHE A N 1
ATOM 455 C CA . PHE A 1 61 ? 28.259 -44.317 68.895 1.00 53.98 61 PHE A CA 1
ATOM 456 C C . PHE A 1 61 ? 27.225 -45.371 68.500 1.00 40.62 61 PHE A C 1
ATOM 457 O O . PHE A 1 61 ? 27.565 -46.528 68.239 1.00 48.41 61 PHE A O 1
ATOM 465 N N . LYS A 1 62 ? 25.964 -44.955 68.463 1.00 38.28 62 LYS A N 1
ATOM 466 C CA . LYS A 1 62 ? 24.921 -45.690 67.750 1.00 38.37 62 LYS A CA 1
ATOM 467 C C . LYS A 1 62 ? 24.896 -45.217 66.288 1.00 31.29 62 LYS A C 1
ATOM 468 O O . LYS A 1 62 ? 24.466 -44.095 65.983 1.00 36.27 62 LYS A O 1
ATOM 474 N N . LEU A 1 63 ? 25.405 -46.052 65.396 1.00 30.16 63 LEU A N 1
ATOM 475 C CA . LEU A 1 63 ? 25.460 -45.702 63.973 1.00 26.97 63 LEU A CA 1
ATOM 476 C C . LEU A 1 63 ? 24.184 -46.165 63.297 1.00 34.04 63 LEU A C 1
ATOM 477 O O . LEU A 1 63 ? 23.929 -47.360 63.243 1.00 37.07 63 LEU A O 1
ATOM 482 N N . ASN A 1 64 ? 23.376 -45.231 62.802 1.00 28.04 64 ASN A N 1
ATOM 483 C CA . ASN A 1 64 ? 22.181 -45.612 62.060 1.00 25.87 64 ASN A CA 1
ATOM 484 C C . ASN A 1 64 ? 22.488 -45.617 60.572 1.00 27.26 64 ASN A C 1
ATOM 485 O O . ASN A 1 64 ? 22.670 -44.563 59.981 1.00 26.59 64 ASN A O 1
ATOM 490 N N . VAL A 1 65 ? 22.584 -46.815 59.990 1.00 25.32 65 VAL A N 1
ATOM 491 C CA . VAL A 1 65 ? 23.025 -46.947 58.612 1.00 21.43 65 VAL A CA 1
ATOM 492 C C . VAL A 1 65 ? 21.829 -47.142 57.688 1.00 27.05 65 VAL A C 1
ATOM 493 O O . VAL A 1 65 ? 21.072 -48.112 57.837 1.00 24.31 65 VAL A O 1
ATOM 497 N N . TRP A 1 66 ? 21.659 -46.197 56.764 1.00 25.24 66 TRP A N 1
ATOM 498 C CA . TRP A 1 66 ? 20.563 -46.215 55.806 1.00 23.16 66 TRP A CA 1
ATOM 499 C C . TRP A 1 66 ? 21.005 -46.755 54.437 1.00 27.64 66 TRP A C 1
ATOM 500 O O . TRP A 1 66 ? 21.705 -46.074 53.687 1.00 24.38 66 TRP A O 1
ATOM 511 N N . ASP A 1 67 ? 20.552 -47.959 54.107 1.00 23.86 67 ASP A N 1
ATOM 512 C CA . ASP A 1 67 ? 20.939 -48.659 52.881 1.00 21.79 67 ASP A CA 1
ATOM 513 C C . ASP A 1 67 ? 19.878 -48.485 51.809 1.00 28.01 67 ASP A C 1
ATOM 514 O O . ASP A 1 67 ? 18.863 -49.163 51.851 1.00 23.95 67 ASP A O 1
ATOM 519 N N . ILE A 1 68 ? 20.114 -47.597 50.850 1.00 19.57 68 ILE A N 1
ATOM 520 C CA . ILE A 1 68 ? 19.118 -47.311 49.800 1.00 19.84 68 ILE A CA 1
ATOM 521 C C . ILE A 1 68 ? 19.375 -48.150 48.548 1.00 27.81 68 ILE A C 1
ATOM 522 O O . ILE A 1 68 ? 20.509 -48.359 48.191 1.00 23.47 68 ILE A O 1
ATOM 527 N N . GLY A 1 69 ? 18.329 -48.625 47.873 1.00 20.50 69 GLY A N 1
ATOM 528 C CA . GLY A 1 69 ? 18.513 -49.453 46.690 1.00 21.62 69 GLY A CA 1
ATOM 529 C C . GLY A 1 69 ? 19.202 -48.637 45.606 1.00 24.88 69 GLY A C 1
ATOM 530 O O . GLY A 1 69 ? 18.940 -47.452 45.495 1.00 24.05 69 GLY A O 1
ATOM 531 N N . GLY A 1 70 ? 20.071 -49.265 44.821 1.00 20.01 70 GLY A N 1
ATOM 532 C CA . GLY A 1 70 ? 20.876 -48.549 43.842 1.00 22.19 70 GLY A CA 1
ATOM 533 C C . GLY A 1 70 ? 20.432 -48.701 42.385 1.00 26.21 70 GLY A C 1
ATOM 534 O O . GLY A 1 70 ? 21.068 -48.153 41.486 1.00 20.58 70 GLY A O 1
ATOM 535 N N . GLN A 1 71 ? 19.345 -49.424 42.129 1.00 20.87 71 GLN A N 1
ATOM 536 C CA . GLN A 1 71 ? 18.831 -49.495 40.749 1.00 21.15 71 GLN A CA 1
ATOM 537 C C . GLN A 1 71 ? 18.512 -48.098 40.228 1.00 21.57 71 GLN A C 1
ATOM 538 O O . GLN A 1 71 ? 18.034 -47.239 40.980 1.00 20.05 71 GLN A O 1
ATOM 544 N N . ARG A 1 72 ? 18.711 -47.897 38.937 1.00 25.49 72 ARG A N 1
ATOM 545 C CA . ARG A 1 72 ? 18.471 -46.605 38.329 1.00 25.91 72 ARG A CA 1
ATOM 546 C C . ARG A 1 72 ? 17.092 -46.033 38.684 1.00 20.36 72 ARG A C 1
ATOM 547 O O . ARG A 1 72 ? 16.990 -44.869 39.017 1.00 21.65 72 ARG A O 1
ATOM 555 N N . LYS A 1 73 ? 16.054 -46.868 38.672 1.00 22.21 73 LYS A N 1
ATOM 556 C CA . LYS A 1 73 ? 14.700 -46.398 38.977 1.00 24.57 73 LYS A CA 1
ATOM 557 C C . LYS A 1 73 ? 14.560 -45.834 40.399 1.00 27.94 73 LYS A C 1
ATOM 558 O O . LYS A 1 73 ? 13.592 -45.134 40.703 1.00 24.28 73 LYS A O 1
ATOM 564 N N . ILE A 1 74 ? 15.527 -46.136 41.272 1.00 22.64 74 ILE A N 1
ATOM 565 C CA . ILE A 1 74 ? 15.450 -45.717 42.676 1.00 21.44 74 ILE A CA 1
ATOM 566 C C . ILE A 1 74 ? 16.302 -44.469 42.935 1.00 22.31 74 ILE A C 1
ATOM 567 O O . ILE A 1 74 ? 16.069 -43.707 43.902 1.00 22.33 74 ILE A O 1
ATOM 572 N N . ARG A 1 75 ? 17.277 -44.234 42.059 1.00 20.69 75 ARG A N 1
ATOM 573 C CA . ARG A 1 75 ? 18.183 -43.110 42.298 1.00 22.74 75 ARG A CA 1
ATOM 574 C C . ARG A 1 75 ? 17.492 -41.723 42.336 1.00 24.23 75 ARG A C 1
ATOM 575 O O . ARG A 1 75 ? 17.976 -40.835 43.029 1.00 25.38 75 ARG A O 1
ATOM 583 N N . PRO A 1 76 ? 16.369 -41.521 41.609 1.00 24.47 76 PRO A N 1
ATOM 584 C CA . PRO A 1 76 ? 15.735 -40.205 41.831 1.00 26.50 76 PRO A CA 1
ATOM 585 C C . PRO A 1 76 ? 15.192 -40.006 43.253 1.00 25.75 76 PRO A C 1
ATOM 586 O O . PRO A 1 76 ? 14.876 -38.868 43.607 1.00 25.29 76 PRO A O 1
ATOM 590 N N . TYR A 1 77 ? 15.097 -41.078 44.041 1.00 21.49 77 TYR A N 1
ATOM 591 C CA . TYR A 1 77 ? 14.653 -41.014 45.431 1.00 23.37 77 TYR A CA 1
ATOM 592 C C . TYR A 1 77 ? 15.806 -40.830 46.410 1.00 21.05 77 TYR A C 1
ATOM 593 O O . TYR A 1 77 ? 15.575 -40.623 47.597 1.00 24.63 77 TYR A O 1
ATOM 602 N N . TRP A 1 78 ? 17.041 -40.972 45.932 1.00 23.28 78 TRP A N 1
ATOM 603 C CA . TRP A 1 78 ? 18.200 -40.860 46.818 1.00 22.53 78 TRP A CA 1
ATOM 604 C C . TRP A 1 78 ? 18.146 -39.559 47.614 1.00 24.00 78 TRP A C 1
ATOM 605 O O . TRP A 1 78 ? 18.424 -39.520 48.836 1.00 21.85 78 TRP A O 1
ATOM 616 N N . ARG A 1 79 ? 17.719 -38.497 46.931 1.00 21.02 79 ARG A N 1
ATOM 617 C CA . ARG A 1 79 ? 17.738 -37.171 47.544 1.00 31.40 79 ARG A CA 1
ATOM 618 C C . ARG A 1 79 ? 16.745 -37.017 48.691 1.00 23.03 79 ARG A C 1
ATOM 619 O O . ARG A 1 79 ? 16.897 -36.133 49.526 1.00 24.90 79 ARG A O 1
ATOM 627 N N . SER A 1 80 ? 15.730 -37.873 48.751 1.00 22.07 80 SER A N 1
ATOM 628 C CA . SER A 1 80 ? 14.855 -37.886 49.922 1.00 25.68 80 SER A CA 1
ATOM 629 C C . SER A 1 80 ? 15.570 -38.299 51.198 1.00 32.77 80 SER A C 1
ATOM 630 O O . SER A 1 80 ? 15.000 -38.207 52.293 1.00 25.66 80 SER A O 1
ATOM 633 N N . TYR A 1 81 ? 16.802 -38.790 51.074 1.00 23.44 81 TYR A N 1
ATOM 634 C CA . TYR A 1 81 ? 17.522 -39.291 52.251 1.00 25.87 81 TYR A CA 1
ATOM 635 C C . TYR A 1 81 ? 18.753 -38.444 52.602 1.00 30.59 81 TYR A C 1
ATOM 636 O O . TYR A 1 81 ? 19.477 -38.769 53.547 1.00 25.23 81 TYR A O 1
ATOM 645 N N . PHE A 1 82 ? 18.966 -37.350 51.870 1.00 25.19 82 PHE A N 1
ATOM 646 C CA . PHE A 1 82 ? 20.167 -36.524 52.060 1.00 30.75 82 PHE A CA 1
ATOM 647 C C . PHE A 1 82 ? 20.169 -35.722 53.368 1.00 33.84 82 PHE A C 1
ATOM 648 O O . PHE A 1 82 ? 21.201 -35.597 54.027 1.00 29.18 82 PHE A O 1
ATOM 656 N N . GLU A 1 83 ? 19.024 -35.160 53.734 1.00 33.86 83 GLU A N 1
ATOM 657 C CA . GLU A 1 83 ? 18.992 -34.238 54.875 1.00 41.32 83 GLU A CA 1
ATOM 658 C C . GLU A 1 83 ? 19.393 -34.918 56.187 1.00 36.23 83 GLU A C 1
ATOM 659 O O . GLU A 1 83 ? 19.062 -36.076 56.428 1.00 30.64 83 GLU A O 1
ATOM 665 N N . ASN A 1 84 ? 20.140 -34.192 57.010 1.00 31.74 84 ASN A N 1
ATOM 666 C CA . ASN A 1 84 ? 20.660 -34.723 58.271 1.00 33.95 84 ASN A CA 1
ATOM 667 C C . ASN A 1 84 ? 21.536 -35.966 58.090 1.00 40.67 84 ASN A C 1
ATOM 668 O O . ASN A 1 84 ? 21.481 -36.904 58.878 1.00 36.78 84 ASN A O 1
ATOM 673 N N . THR A 1 85 ? 22.350 -35.974 57.048 1.00 32.43 85 THR A N 1
ATOM 674 C CA . THR A 1 85 ? 23.324 -37.047 56.899 1.00 25.94 85 THR A CA 1
ATOM 675 C C . THR A 1 85 ? 24.638 -36.601 57.542 1.00 29.94 85 THR A C 1
ATOM 676 O O . THR A 1 85 ? 25.146 -35.517 57.269 1.00 32.08 85 THR A O 1
ATOM 680 N N . ASP A 1 86 ? 25.164 -37.428 58.431 1.00 30.40 86 ASP A N 1
ATOM 681 C CA . ASP A 1 86 ? 26.400 -37.100 59.131 1.00 34.46 86 ASP A CA 1
ATOM 682 C C . ASP A 1 86 ? 27.607 -37.646 58.389 1.00 36.30 86 ASP A C 1
ATOM 683 O O . ASP A 1 86 ? 28.691 -37.051 58.408 1.00 29.26 86 ASP A O 1
ATOM 688 N N . ILE A 1 87 ? 27.404 -38.782 57.726 1.00 26.94 87 ILE A N 1
ATOM 689 C CA . ILE A 1 87 ? 28.471 -39.481 57.013 1.00 25.04 87 ILE A CA 1
ATOM 690 C C . ILE A 1 87 ? 27.912 -40.159 55.748 1.00 30.46 87 ILE A C 1
ATOM 691 O O . ILE A 1 87 ? 26.840 -40.762 55.785 1.00 24.65 87 ILE A O 1
ATOM 696 N N . LEU A 1 88 ? 28.631 -40.052 54.637 1.00 21.59 88 LEU A N 1
ATOM 697 C CA . LEU A 1 88 ? 28.277 -40.778 53.413 1.00 23.95 88 LEU A CA 1
ATOM 698 C C . LEU A 1 88 ? 29.212 -41.974 53.193 1.00 27.93 88 LEU A C 1
ATOM 699 O O . LEU A 1 88 ? 30.428 -41.824 53.149 1.00 24.23 88 LEU A O 1
ATOM 704 N N . ILE A 1 89 ? 28.656 -43.170 53.071 1.00 24.58 89 ILE A N 1
ATOM 705 C CA . ILE A 1 89 ? 29.465 -44.310 52.656 1.00 22.22 89 ILE A CA 1
ATOM 706 C C . ILE A 1 89 ? 29.071 -44.667 51.229 1.00 27.95 89 ILE A C 1
ATOM 707 O O . ILE A 1 89 ? 27.900 -44.934 50.955 1.00 24.05 89 ILE A O 1
ATOM 712 N N . TYR A 1 90 ? 30.037 -44.637 50.314 1.00 23.03 90 TYR A N 1
ATOM 713 C CA . TYR A 1 90 ? 29.751 -44.899 48.909 1.00 23.40 90 TYR A CA 1
ATOM 714 C C . TYR A 1 90 ? 30.459 -46.196 48.485 1.00 29.71 90 TYR A C 1
ATOM 715 O O . TYR A 1 90 ? 31.671 -46.324 48.617 1.00 24.58 90 TYR A O 1
ATOM 724 N N . VAL A 1 91 ? 29.688 -47.158 47.994 1.00 24.49 91 VAL A N 1
ATOM 725 C CA . VAL A 1 91 ? 30.199 -48.504 47.745 1.00 24.43 91 VAL A CA 1
ATOM 726 C C . VAL A 1 91 ? 30.351 -48.765 46.257 1.00 28.30 91 VAL A C 1
ATOM 727 O O . VAL A 1 91 ? 29.426 -48.498 45.477 1.00 21.86 91 VAL A O 1
ATOM 731 N N . ILE A 1 92 ? 31.523 -49.282 45.879 1.00 22.68 92 ILE A N 1
ATOM 732 C CA . ILE A 1 92 ? 31.820 -49.650 44.485 1.00 21.05 92 ILE A CA 1
ATOM 733 C C . ILE A 1 92 ? 32.169 -51.139 44.320 1.00 28.24 92 ILE A C 1
ATOM 734 O O . ILE A 1 92 ? 32.971 -51.673 45.080 1.00 24.19 92 ILE A O 1
ATOM 739 N N . ASP A 1 93 ? 31.545 -51.809 43.349 1.00 25.65 93 ASP A N 1
ATOM 740 C CA . ASP A 1 93 ? 31.948 -53.160 42.947 1.00 31.01 93 ASP A CA 1
ATOM 741 C C . ASP A 1 93 ? 33.261 -53.053 42.188 1.00 31.37 93 ASP A C 1
ATOM 742 O O . ASP A 1 93 ? 33.269 -52.743 40.997 1.00 28.56 93 ASP A O 1
ATOM 747 N N . SER A 1 94 ? 34.368 -53.342 42.864 1.00 28.11 94 SER A N 1
ATOM 748 C CA . SER A 1 94 ? 35.691 -53.134 42.265 1.00 31.47 94 SER A CA 1
ATOM 749 C C . SER A 1 94 ? 35.941 -54.022 41.053 1.00 29.64 94 SER A C 1
ATOM 750 O O . SER A 1 94 ? 36.851 -53.741 40.261 1.00 29.83 94 SER A O 1
ATOM 753 N N . ALA A 1 95 ? 35.159 -55.095 40.920 1.00 31.84 95 ALA A N 1
ATOM 754 C CA . ALA A 1 95 ? 35.375 -56.066 39.841 1.00 35.66 95 ALA A CA 1
ATOM 755 C C . ALA A 1 95 ? 34.585 -55.690 38.594 1.00 42.20 95 ALA A C 1
ATOM 756 O O . ALA A 1 95 ? 34.871 -56.172 37.496 1.00 42.22 95 ALA A O 1
ATOM 758 N N . ASP A 1 96 ? 33.604 -54.808 38.771 1.00 33.90 96 ASP A N 1
ATOM 759 C CA . ASP A 1 96 ? 32.730 -54.377 37.678 1.00 35.01 96 ASP A CA 1
ATOM 760 C C . ASP A 1 96 ? 33.248 -53.106 36.986 1.00 39.41 96 ASP A C 1
ATOM 761 O O . ASP A 1 96 ? 32.659 -52.040 37.125 1.00 33.66 96 ASP A O 1
ATOM 766 N N . ARG A 1 97 ? 34.334 -53.231 36.224 1.00 31.99 97 ARG A N 1
ATOM 767 C CA . ARG A 1 97 ? 34.986 -52.091 35.580 1.00 34.46 97 ARG A CA 1
ATOM 768 C C . ARG A 1 97 ? 34.141 -51.420 34.505 1.00 29.64 97 ARG A C 1
ATOM 769 O O . ARG A 1 97 ? 34.259 -50.212 34.305 1.00 30.69 97 ARG A O 1
ATOM 777 N N . LYS A 1 98 ? 33.288 -52.194 33.836 1.00 23.28 98 LYS A N 1
ATOM 778 C CA . LYS A 1 98 ? 32.390 -51.659 32.807 1.00 30.18 98 LYS A CA 1
ATOM 779 C C . LYS A 1 98 ? 31.427 -50.602 33.370 1.00 34.09 98 LYS A C 1
ATOM 780 O O . LYS A 1 98 ? 30.855 -49.806 32.625 1.00 34.51 98 LYS A O 1
ATOM 786 N N . ARG A 1 99 ? 31.259 -50.589 34.689 1.00 23.93 99 ARG A N 1
ATOM 787 C CA . ARG A 1 99 ? 30.324 -49.654 35.327 1.00 25.53 99 ARG A CA 1
ATOM 788 C C . ARG A 1 99 ? 31.027 -48.550 36.126 1.00 29.40 99 ARG A C 1
ATOM 789 O O . ARG A 1 99 ? 30.374 -47.760 36.826 1.00 24.69 99 ARG A O 1
ATOM 797 N N . PHE A 1 100 ? 32.356 -48.496 36.026 1.00 28.38 100 PHE A N 1
ATOM 798 C CA . PHE A 1 100 ? 33.132 -47.460 36.704 1.00 28.27 100 PHE A CA 1
ATOM 799 C C . PHE A 1 100 ? 32.732 -46.027 36.284 1.00 30.94 100 PHE A C 1
ATOM 800 O O . PHE A 1 100 ? 32.708 -45.111 37.123 1.00 28.69 100 PHE A O 1
ATOM 808 N N . GLU A 1 101 ? 32.444 -45.810 35.002 1.00 26.34 101 GLU A N 1
ATOM 809 C CA . GLU A 1 101 ? 32.024 -44.466 34.570 1.00 25.70 101 GLU A CA 1
ATOM 810 C C . GLU A 1 101 ? 30.682 -44.097 35.188 1.00 25.52 101 GLU A C 1
ATOM 811 O O . GLU A 1 101 ? 30.492 -42.975 35.649 1.00 29.80 101 GLU A O 1
ATOM 817 N N . GLU A 1 102 ? 29.747 -45.040 35.193 1.00 26.03 102 GLU A N 1
ATOM 818 C CA . GLU A 1 102 ? 28.417 -44.754 35.729 1.00 25.63 102 GLU A CA 1
ATOM 819 C C . GLU A 1 102 ? 28.529 -44.451 37.199 1.00 26.92 102 GLU A C 1
ATOM 820 O O . GLU A 1 102 ? 27.881 -43.531 37.683 1.00 21.78 102 GLU A O 1
ATOM 826 N N . THR A 1 103 ? 29.342 -45.223 37.923 1.00 22.50 103 THR A N 1
ATOM 827 C CA . THR A 1 103 ? 29.389 -45.023 39.370 1.00 24.92 103 THR A CA 1
ATOM 828 C C . THR A 1 103 ? 30.164 -43.745 39.685 1.00 28.05 103 THR A C 1
ATOM 829 O O . THR A 1 103 ? 29.855 -43.047 40.657 1.00 27.06 103 THR A O 1
ATOM 833 N N . GLY A 1 104 ? 31.136 -43.396 38.846 1.00 24.90 104 GLY A N 1
ATOM 834 C CA . GLY A 1 104 ? 31.866 -42.155 39.073 1.00 26.62 104 GLY A CA 1
ATOM 835 C C . GLY A 1 104 ? 30.963 -40.940 38.911 1.00 30.57 104 GLY A C 1
ATOM 836 O O . GLY A 1 104 ? 31.078 -39.950 39.623 1.00 31.37 104 GLY A O 1
ATOM 837 N N . GLN A 1 105 ? 30.042 -41.018 37.965 1.00 25.26 105 GLN A N 1
ATOM 838 C CA . GLN A 1 105 ? 29.125 -39.907 37.730 1.00 22.34 105 GLN A CA 1
ATOM 839 C C . GLN A 1 105 ? 28.143 -39.738 38.899 1.00 24.24 105 GLN A C 1
ATOM 840 O O . GLN A 1 105 ? 27.779 -38.622 39.246 1.00 23.26 105 GLN A O 1
ATOM 846 N N . GLU A 1 106 ? 27.696 -40.843 39.486 1.00 24.26 106 GLU A N 1
ATOM 847 C CA . GLU A 1 106 ? 26.832 -40.750 40.662 1.00 25.34 106 GLU A CA 1
ATOM 848 C C . GLU A 1 106 ? 27.599 -40.103 41.829 1.00 21.97 106 GLU A C 1
ATOM 849 O O . GLU A 1 106 ? 27.087 -39.214 42.524 1.00 21.36 106 GLU A O 1
ATOM 855 N N . LEU A 1 107 ? 28.826 -40.558 42.064 1.00 23.73 107 LEU A N 1
ATOM 856 C CA . LEU A 1 107 ? 29.630 -39.980 43.153 1.00 22.47 107 LEU A CA 1
ATOM 857 C C . LEU A 1 107 ? 29.826 -38.475 42.937 1.00 26.64 107 LEU A C 1
ATOM 858 O O . LEU A 1 107 ? 29.620 -37.679 43.851 1.00 27.50 107 LEU A O 1
ATOM 863 N N . THR A 1 108 ? 30.179 -38.082 41.720 1.00 29.18 108 THR A N 1
ATOM 864 C CA . THR A 1 108 ? 30.376 -36.657 41.422 1.00 26.86 108 THR A CA 1
ATOM 865 C C . THR A 1 108 ? 29.131 -35.830 41.753 1.00 32.72 108 THR A C 1
ATOM 866 O O . THR A 1 108 ? 29.221 -34.786 42.400 1.00 28.95 108 THR A O 1
ATOM 870 N N . GLU A 1 109 ? 27.965 -36.309 41.332 1.00 30.57 109 GLU A N 1
ATOM 871 C CA . GLU A 1 109 ? 26.733 -35.590 41.624 1.00 28.67 109 GLU A CA 1
ATOM 872 C C . GLU A 1 109 ? 26.494 -35.509 43.138 1.00 30.73 109 GLU A C 1
ATOM 873 O O . GLU A 1 109 ? 26.122 -34.448 43.664 1.00 27.56 109 GLU A O 1
ATOM 879 N N . LEU A 1 110 ? 26.738 -36.610 43.845 1.00 22.52 110 LEU A N 1
ATOM 880 C CA . LEU A 1 110 ? 26.593 -36.593 45.303 1.00 21.96 110 LEU A CA 1
ATOM 881 C C . LEU A 1 110 ? 27.513 -35.561 45.931 1.00 31.33 110 LEU A C 1
ATOM 882 O O . LEU A 1 110 ? 27.119 -34.836 46.855 1.00 27.66 110 LEU A O 1
ATOM 887 N N . LEU A 1 111 ? 28.743 -35.481 45.436 1.00 27.40 111 LEU A N 1
ATOM 888 C CA . LEU A 1 111 ? 29.707 -34.571 46.042 1.00 33.31 111 LEU A CA 1
ATOM 889 C C . LEU A 1 111 ? 29.437 -33.116 45.687 1.00 31.15 111 LEU A C 1
ATOM 890 O O . LEU A 1 111 ? 30.040 -32.213 46.267 1.00 34.21 111 LEU A O 1
ATOM 895 N N . GLU A 1 112 ? 28.530 -32.890 44.746 1.00 26.43 112 GLU A N 1
ATOM 896 C CA . GLU A 1 112 ? 28.152 -31.529 44.351 1.00 37.60 112 GLU A CA 1
ATOM 897 C C . GLU A 1 112 ? 26.831 -31.104 44.984 1.00 41.17 112 GLU A C 1
ATOM 898 O O . GLU A 1 112 ? 26.426 -29.951 44.877 1.00 36.36 112 GLU A O 1
ATOM 904 N N A GLU A 1 113 ? 26.184 -32.044 45.660 0.52 35.11 113 GLU A N 1
ATOM 905 N N B GLU A 1 113 ? 26.139 -32.044 45.623 0.48 35.14 113 GLU A N 1
ATOM 906 C CA A GLU A 1 113 ? 24.847 -31.846 46.199 0.52 32.14 113 GLU A CA 1
ATOM 907 C CA B GLU A 1 113 ? 24.793 -31.769 46.115 0.48 32.02 113 GLU A CA 1
ATOM 908 C C A GLU A 1 113 ? 24.852 -30.892 47.400 0.52 33.87 113 GLU A C 1
ATOM 909 C C B GLU A 1 113 ? 24.825 -30.905 47.373 0.48 33.87 113 GLU A C 1
ATOM 910 O O A GLU A 1 113 ? 25.603 -31.102 48.358 0.52 29.71 113 GLU A O 1
ATOM 911 O O B GLU A 1 113 ? 25.552 -31.186 48.330 0.48 29.79 113 GLU A O 1
ATOM 922 N N . GLU A 1 114 ? 24.017 -29.853 47.358 1.00 39.97 114 GLU A N 1
ATOM 923 C CA . GLU A 1 114 ? 23.995 -28.865 48.444 1.00 37.41 114 GLU A CA 1
ATOM 924 C C . GLU A 1 114 ? 23.636 -29.478 49.790 1.00 39.53 114 GLU A C 1
ATOM 925 O O . GLU A 1 114 ? 24.248 -29.147 50.809 1.00 33.89 114 GLU A O 1
ATOM 931 N N . LYS A 1 115 ? 22.668 -30.389 49.799 1.00 32.07 115 LYS A N 1
ATOM 932 C CA . LYS A 1 115 ? 22.227 -30.995 51.054 1.00 32.08 115 LYS A CA 1
ATOM 933 C C . LYS A 1 115 ? 23.270 -31.949 51.660 1.00 33.79 115 LYS A C 1
ATOM 934 O O . LYS A 1 115 ? 23.107 -32.405 52.791 1.00 31.52 115 LYS A O 1
ATOM 940 N N . LEU A 1 116 ? 24.337 -32.259 50.923 1.00 29.99 116 LEU A N 1
ATOM 941 C CA . LEU A 1 116 ? 25.380 -33.153 51.457 1.00 28.66 116 LEU A CA 1
ATOM 942 C C . LEU A 1 116 ? 26.688 -32.405 51.634 1.00 33.41 116 LEU A C 1
ATOM 943 O O . LEU A 1 116 ? 27.753 -33.015 51.781 1.00 31.18 116 LEU A O 1
ATOM 948 N N . SER A 1 117 ? 26.625 -31.080 51.597 1.00 31.27 117 SER A N 1
ATOM 949 C CA . SER A 1 117 ? 27.859 -30.301 51.681 1.00 41.66 117 SER A CA 1
ATOM 950 C C . SER A 1 117 ? 28.567 -30.577 53.023 1.00 37.32 117 SER A C 1
ATOM 951 O O . SER A 1 117 ? 27.916 -30.766 54.060 1.00 34.88 117 SER A O 1
ATOM 954 N N . CYS A 1 118 ? 29.896 -30.685 52.959 1.00 37.29 118 CYS A N 1
ATOM 955 C CA . CYS A 1 118 ? 30.781 -30.899 54.119 1.00 33.03 118 CYS A CA 1
ATOM 956 C C . CYS A 1 118 ? 30.691 -32.283 54.774 1.00 37.13 118 CYS A C 1
ATOM 957 O O . CYS A 1 118 ? 31.413 -32.569 55.735 1.00 29.76 118 CYS A O 1
ATOM 960 N N . VAL A 1 119 ? 29.816 -33.140 54.264 1.00 25.05 119 VAL A N 1
ATOM 961 C CA . VAL A 1 119 ? 29.681 -34.487 54.805 1.00 31.94 119 VAL A CA 1
ATOM 962 C C . VAL A 1 119 ? 30.915 -35.325 54.479 1.00 29.22 119 VAL A C 1
ATOM 963 O O . VAL A 1 119 ? 31.342 -35.384 53.315 1.00 30.47 119 VAL A O 1
ATOM 967 N N . PRO A 1 120 ? 31.500 -35.968 55.502 1.00 25.38 120 PRO A N 1
ATOM 968 C CA . PRO A 1 120 ? 32.618 -36.878 55.222 1.00 26.48 120 PRO A CA 1
ATOM 969 C C . PRO A 1 120 ? 32.180 -38.066 54.349 1.00 33.09 120 PRO A C 1
ATOM 970 O O . PRO A 1 120 ? 31.065 -38.574 54.531 1.00 30.75 120 PRO A O 1
ATOM 974 N N . VAL A 1 121 ? 33.027 -38.499 53.416 1.00 26.80 121 VAL A N 1
ATOM 975 C CA . VAL A 1 121 ? 32.657 -39.630 52.566 1.00 28.77 121 VAL A CA 1
ATOM 976 C C . VAL A 1 121 ? 33.711 -40.739 52.612 1.00 36.08 121 VAL A C 1
ATOM 977 O O . VAL A 1 121 ? 34.908 -40.507 52.388 1.00 27.69 121 VAL A O 1
ATOM 981 N N . LEU A 1 122 ? 33.256 -41.943 52.946 1.00 26.45 122 LEU A N 1
ATOM 982 C CA . LEU A 1 122 ? 34.074 -43.151 52.857 1.00 26.29 122 LEU A CA 1
ATOM 983 C C . LEU A 1 122 ? 33.730 -43.897 51.566 1.00 26.48 122 LEU A C 1
ATOM 984 O O . LEU A 1 122 ? 32.568 -44.249 51.331 1.00 29.21 122 LEU A O 1
ATOM 989 N N . ILE A 1 123 ? 34.716 -44.122 50.713 1.00 29.29 123 ILE A N 1
ATOM 990 C CA . ILE A 1 123 ? 34.493 -44.944 49.528 1.00 25.88 123 ILE A CA 1
ATOM 991 C C . ILE A 1 123 ? 34.973 -46.377 49.840 1.00 31.72 123 ILE A C 1
ATOM 992 O O . ILE A 1 123 ? 36.160 -46.598 50.113 1.00 28.94 123 ILE A O 1
ATOM 997 N N . PHE A 1 124 ? 34.053 -47.341 49.869 1.00 26.75 124 PHE A N 1
ATOM 998 C CA . PHE A 1 124 ? 34.450 -48.747 50.008 1.00 28.27 124 PHE A CA 1
ATOM 999 C C . PHE A 1 124 ? 34.706 -49.337 48.621 1.00 28.57 124 PHE A C 1
ATOM 1000 O O . PHE A 1 124 ? 33.787 -49.431 47.813 1.00 28.02 124 PHE A O 1
ATOM 1008 N N . ALA A 1 125 ? 35.948 -49.710 48.335 1.00 27.33 125 ALA A N 1
ATOM 1009 C CA . ALA A 1 125 ? 36.240 -50.477 47.110 1.00 31.03 125 ALA A CA 1
ATOM 1010 C C . ALA A 1 125 ? 35.953 -51.938 47.394 1.00 33.56 125 ALA A C 1
ATOM 1011 O O . ALA A 1 125 ? 36.825 -52.677 47.868 1.00 31.32 125 ALA A O 1
ATOM 1013 N N . ASN A 1 126 ? 34.718 -52.347 47.129 1.00 23.81 126 ASN A N 1
ATOM 1014 C CA . ASN A 1 126 ? 34.209 -53.641 47.597 1.00 27.91 126 ASN A CA 1
ATOM 1015 C C . ASN A 1 126 ? 34.547 -54.808 46.661 1.00 26.45 126 ASN A C 1
ATOM 1016 O O . ASN A 1 126 ? 35.002 -54.583 45.545 1.00 29.51 126 ASN A O 1
ATOM 1021 N N . LYS A 1 127 ? 34.287 -56.029 47.139 1.00 28.82 127 LYS A N 1
ATOM 1022 C CA . LYS A 1 127 ? 34.557 -57.296 46.452 1.00 28.65 127 LYS A CA 1
ATOM 1023 C C . LYS A 1 127 ? 36.048 -57.547 46.179 1.00 34.48 127 LYS A C 1
ATOM 1024 O O . LYS A 1 127 ? 36.417 -58.116 45.147 1.00 32.07 127 LYS A O 1
ATOM 1030 N N . GLN A 1 128 ? 36.903 -57.171 47.124 1.00 35.06 128 GLN A N 1
ATOM 1031 C CA . GLN A 1 128 ? 38.342 -57.377 46.960 1.00 35.85 128 GLN A CA 1
ATOM 1032 C C . GLN A 1 128 ? 38.728 -58.849 47.152 1.00 33.78 128 GLN A C 1
ATOM 1033 O O . GLN A 1 128 ? 39.880 -59.224 46.954 1.00 41.91 128 GLN A O 1
ATOM 1039 N N . ASP A 1 129 ? 37.756 -59.680 47.525 1.00 36.51 129 ASP A N 1
ATOM 1040 C CA . ASP A 1 129 ? 37.933 -61.130 47.573 1.00 45.33 129 ASP A CA 1
ATOM 1041 C C . ASP A 1 129 ? 38.008 -61.743 46.174 1.00 49.46 129 ASP A C 1
ATOM 1042 O O . ASP A 1 129 ? 38.451 -62.872 46.010 1.00 48.87 129 ASP A O 1
ATOM 1047 N N . LEU A 1 130 ? 37.546 -60.996 45.175 1.00 41.76 130 LEU A N 1
ATOM 1048 C CA . LEU A 1 130 ? 37.582 -61.456 43.790 1.00 42.89 130 LEU A CA 1
ATOM 1049 C C . LEU A 1 130 ? 38.935 -61.129 43.196 1.00 49.40 130 LEU A C 1
ATOM 1050 O O . LEU A 1 130 ? 39.452 -60.033 43.378 1.00 38.78 130 LEU A O 1
ATOM 1055 N N . LEU A 1 131 ? 39.502 -62.084 42.477 1.00 43.89 131 LEU A N 1
ATOM 1056 C CA . LEU A 1 131 ? 40.802 -61.896 41.868 1.00 39.82 131 LEU A CA 1
ATOM 1057 C C . LEU A 1 131 ? 40.792 -60.818 40.803 1.00 37.59 131 LEU A C 1
ATOM 1058 O O . LEU A 1 131 ? 41.809 -60.189 40.537 1.00 39.28 131 LEU A O 1
ATOM 1063 N N . THR A 1 132 ? 39.641 -60.609 40.175 1.00 40.71 132 THR A N 1
ATOM 1064 C CA . THR A 1 132 ? 39.537 -59.600 39.128 1.00 42.51 132 THR A CA 1
ATOM 1065 C C . THR A 1 132 ? 39.408 -58.194 39.712 1.00 49.06 132 THR A C 1
ATOM 1066 O O . THR A 1 132 ? 39.539 -57.204 38.988 1.00 48.24 132 THR A O 1
ATOM 1070 N N . ALA A 1 133 ? 39.143 -58.111 41.014 1.00 36.90 133 ALA A N 1
ATOM 1071 C CA . ALA A 1 133 ? 38.946 -56.804 41.659 1.00 42.30 133 ALA A CA 1
ATOM 1072 C C . ALA A 1 133 ? 40.070 -55.845 41.351 1.00 42.43 133 ALA A C 1
ATOM 1073 O O . ALA A 1 133 ? 41.232 -56.174 41.537 1.00 41.42 133 ALA A O 1
ATOM 1075 N N . ALA A 1 134 ? 39.725 -54.656 40.872 1.00 43.82 134 ALA A N 1
ATOM 1076 C CA . ALA A 1 134 ? 40.720 -53.602 40.718 1.00 44.10 134 ALA A CA 1
ATOM 1077 C C . ALA A 1 134 ? 41.157 -53.109 42.100 1.00 42.35 134 ALA A C 1
ATOM 1078 O O . ALA A 1 134 ? 40.350 -53.082 43.035 1.00 39.61 134 ALA A O 1
ATOM 1080 N N . PRO A 1 135 ? 42.444 -52.741 42.242 1.00 51.15 135 PRO A N 1
ATOM 1081 C CA . PRO A 1 135 ? 42.964 -52.218 43.512 1.00 47.85 135 PRO A CA 1
ATOM 1082 C C . PRO A 1 135 ? 42.283 -50.909 43.877 1.00 44.71 135 PRO A C 1
ATOM 1083 O O . PRO A 1 135 ? 41.904 -50.180 42.962 1.00 42.08 135 PRO A O 1
ATOM 1087 N N . ALA A 1 136 ? 42.161 -50.607 45.169 1.00 40.90 136 ALA A N 1
ATOM 1088 C CA . ALA A 1 136 ? 41.619 -49.327 45.610 1.00 43.27 136 ALA A CA 1
ATOM 1089 C C . ALA A 1 136 ? 42.378 -48.156 44.996 1.00 45.00 136 ALA A C 1
ATOM 1090 O O . ALA A 1 136 ? 41.793 -47.118 44.664 1.00 43.25 136 ALA A O 1
ATOM 1092 N N . SER A 1 137 ? 43.691 -48.331 44.870 1.00 50.97 137 SER A N 1
ATOM 1093 C CA . SER A 1 137 ? 44.579 -47.328 44.289 1.00 49.53 137 SER A CA 1
ATOM 1094 C C . SER A 1 137 ? 44.145 -46.951 42.882 1.00 40.48 137 SER A C 1
ATOM 1095 O O . SER A 1 137 ? 44.132 -45.778 42.511 1.00 45.19 137 SER A O 1
ATOM 1098 N N . GLU A 1 138 ? 43.801 -47.960 42.095 1.00 41.50 138 GLU A N 1
ATOM 1099 C CA . GLU A 1 138 ? 43.382 -47.716 40.727 1.00 48.98 138 GLU A CA 1
ATOM 1100 C C . GLU A 1 138 ? 42.011 -47.033 40.690 1.00 51.95 138 GLU A C 1
ATOM 1101 O O . GLU A 1 138 ? 41.759 -46.169 39.853 1.00 39.59 138 GLU A O 1
ATOM 1107 N N . ILE A 1 139 ? 41.127 -47.428 41.600 1.00 39.63 139 ILE A N 1
ATOM 1108 C CA . ILE A 1 139 ? 39.783 -46.854 41.647 1.00 44.16 139 ILE A CA 1
ATOM 1109 C C . ILE A 1 139 ? 39.845 -45.376 42.036 1.00 41.44 139 ILE A C 1
ATOM 1110 O O . ILE A 1 139 ? 39.221 -44.537 41.391 1.00 41.67 139 ILE A O 1
ATOM 1115 N N . ALA A 1 140 ? 40.621 -45.065 43.073 1.00 40.60 140 ALA A N 1
ATOM 1116 C CA . A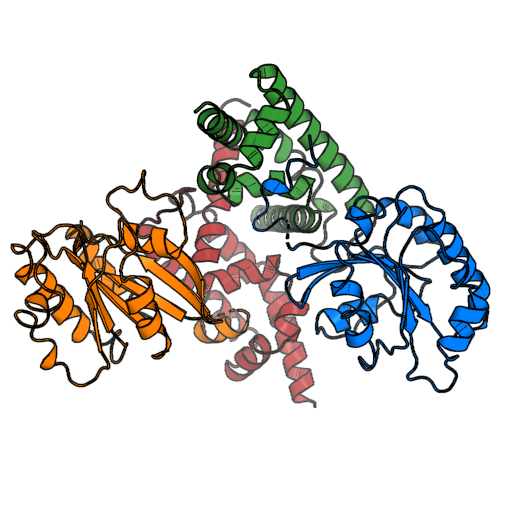LA A 1 140 ? 40.787 -43.689 43.539 1.00 43.05 140 ALA A CA 1
ATOM 1117 C C . ALA A 1 140 ? 41.360 -42.795 42.443 1.00 45.64 140 ALA A C 1
ATOM 1118 O O . ALA A 1 140 ? 40.901 -41.670 42.236 1.00 39.40 140 ALA A O 1
ATOM 1120 N N . GLU A 1 141 ? 42.368 -43.306 41.746 1.00 44.09 141 GLU A N 1
ATOM 1121 C CA . GLU A 1 141 ? 42.948 -42.596 40.614 1.00 44.21 141 GLU A CA 1
ATOM 1122 C C . GLU A 1 141 ? 41.899 -42.374 39.529 1.00 46.94 141 GLU A C 1
ATOM 1123 O O . GLU A 1 141 ? 41.804 -41.290 38.974 1.00 45.12 141 GLU A O 1
ATOM 1129 N N . GLY A 1 142 ? 41.100 -43.399 39.242 1.00 50.28 142 GLY A N 1
ATOM 1130 C CA . GLY A 1 142 ? 40.078 -43.291 38.215 1.00 40.22 142 GLY A CA 1
ATOM 1131 C C . GLY A 1 142 ? 38.994 -42.281 38.554 1.00 50.58 142 GLY A C 1
ATOM 1132 O O . GLY A 1 142 ? 38.431 -41.642 37.680 1.00 45.39 142 GLY A O 1
ATOM 1133 N N . LEU A 1 143 ? 38.708 -42.136 39.840 1.00 45.81 143 LEU A N 1
ATOM 1134 C CA . LEU A 1 143 ? 37.645 -41.255 40.294 1.00 44.33 143 LEU A CA 1
ATOM 1135 C C . LEU A 1 143 ? 38.178 -39.884 40.682 1.00 49.37 143 LEU A C 1
ATOM 1136 O O . LEU A 1 143 ? 37.436 -39.057 41.225 1.00 46.45 143 LEU A O 1
ATOM 1141 N N . ASN A 1 144 ? 39.471 -39.668 40.447 1.00 51.14 144 ASN A N 1
ATOM 1142 C CA . ASN A 1 144 ? 40.111 -38.387 40.734 1.00 38.02 144 ASN A CA 1
ATOM 1143 C C . ASN A 1 144 ? 39.817 -37.913 42.149 1.00 36.09 144 ASN A C 1
ATOM 1144 O O . ASN A 1 144 ? 39.559 -36.732 42.369 1.00 42.54 144 ASN A O 1
ATOM 1149 N N . LEU A 1 145 ? 39.836 -38.844 43.100 1.00 39.25 145 LEU A N 1
ATOM 1150 C CA . LEU A 1 145 ? 39.418 -38.547 44.464 1.00 37.39 145 LEU A CA 1
ATOM 1151 C C . LEU A 1 145 ? 40.241 -37.446 45.120 1.00 43.29 145 LEU A C 1
ATOM 1152 O O . LEU A 1 145 ? 39.746 -36.731 45.984 1.00 35.27 145 LEU A O 1
ATOM 1157 N N A HIS A 1 146 ? 41.493 -37.303 44.703 0.13 41.85 146 HIS A N 1
ATOM 1158 N N B HIS A 1 146 ? 41.500 -37.325 44.707 0.62 41.83 146 HIS A N 1
ATOM 1159 N N C HIS A 1 146 ? 41.493 -37.303 44.701 0.25 41.86 146 HIS A N 1
ATOM 1160 C CA A HIS A 1 146 ? 42.382 -36.323 45.317 0.13 42.91 146 HIS A CA 1
ATOM 1161 C CA B HIS A 1 146 ? 42.408 -36.327 45.273 0.62 42.95 146 HIS A CA 1
ATOM 1162 C CA C HIS A 1 146 ? 42.384 -36.324 45.314 0.25 42.92 146 HIS A CA 1
ATOM 1163 C C A HIS A 1 146 ? 42.066 -34.894 44.873 0.13 43.31 146 HIS A C 1
ATOM 1164 C C B HIS A 1 146 ? 41.878 -34.908 45.070 0.62 42.94 146 HIS A C 1
ATOM 1165 C C C HIS A 1 146 ? 42.082 -34.898 44.851 0.25 43.29 146 HIS A C 1
ATOM 1166 O O A HIS A 1 146 ? 42.759 -33.952 45.253 0.13 47.37 146 HIS A O 1
ATOM 1167 O O B HIS A 1 146 ? 42.225 -33.989 45.813 0.62 47.11 146 HIS A O 1
ATOM 1168 O O C HIS A 1 146 ? 42.798 -33.960 45.197 0.25 47.45 146 HIS A O 1
ATOM 1187 N N . THR A 1 147 ? 41.013 -34.737 44.076 1.00 44.09 147 THR A N 1
ATOM 1188 C CA . THR A 1 147 ? 40.518 -33.405 43.723 1.00 47.27 147 THR A CA 1
ATOM 1189 C C . THR A 1 147 ? 39.382 -32.961 44.647 1.00 49.01 147 THR A C 1
ATOM 1190 O O . THR A 1 147 ? 38.968 -31.801 44.627 1.00 48.74 147 THR A O 1
ATOM 1194 N N . ILE A 1 148 ? 38.869 -33.894 45.440 1.00 40.92 148 ILE A N 1
ATOM 1195 C CA . ILE A 1 148 ? 37.817 -33.589 46.401 1.00 37.37 148 ILE A CA 1
ATOM 1196 C C . ILE A 1 148 ? 38.221 -32.427 47.311 1.00 40.42 148 ILE A C 1
ATOM 1197 O O . ILE A 1 148 ? 39.308 -32.433 47.887 1.00 40.96 148 ILE A O 1
ATOM 1202 N N . ARG A 1 149 ? 37.364 -31.419 47.414 1.00 38.12 149 ARG A N 1
ATOM 1203 C CA . ARG A 1 149 ? 37.588 -30.329 48.371 1.00 51.74 149 ARG A CA 1
ATOM 1204 C C . ARG A 1 149 ? 36.394 -30.181 49.299 1.00 47.91 149 ARG A C 1
ATOM 1205 O O . ARG A 1 149 ? 35.324 -30.753 49.058 1.00 50.79 149 ARG A O 1
ATOM 1213 N N . ASP A 1 150 ? 36.579 -29.384 50.340 1.00 39.95 150 ASP A N 1
ATOM 1214 C CA . ASP A 1 150 ? 35.487 -28.972 51.220 1.00 49.61 150 ASP A CA 1
ATOM 1215 C C . ASP A 1 150 ? 34.821 -30.150 51.938 1.00 35.32 150 ASP A C 1
ATOM 1216 O O . ASP A 1 150 ? 33.637 -30.093 52.258 1.00 44.32 150 ASP A O 1
ATOM 1221 N N . ARG A 1 151 ? 35.603 -31.193 52.199 1.00 38.41 151 ARG A N 1
ATOM 1222 C CA . ARG A 1 151 ? 35.177 -32.357 52.980 1.00 37.47 151 ARG A CA 1
ATOM 1223 C C . ARG A 1 151 ? 36.351 -33.297 53.158 1.00 30.60 151 ARG A C 1
ATOM 1224 O O . ARG A 1 151 ? 37.279 -33.294 52.347 1.00 32.04 151 ARG A O 1
ATOM 1232 N N A VAL A 1 152 ? 36.298 -34.117 54.202 0.12 30.16 152 VAL A N 1
ATOM 1233 N N B VAL A 1 152 ? 36.330 -34.096 54.220 0.88 30.00 152 VAL A N 1
ATOM 1234 C CA A VAL A 1 152 ? 37.276 -35.181 54.389 0.12 31.76 152 VAL A CA 1
ATOM 1235 C CA B VAL A 1 152 ? 37.320 -35.155 54.328 0.88 31.57 152 VAL A CA 1
ATOM 1236 C C A VAL A 1 152 ? 36.787 -36.448 53.690 0.12 35.23 152 VAL A C 1
ATOM 1237 C C B VAL A 1 152 ? 36.797 -36.401 53.602 0.88 35.43 152 VAL A C 1
ATOM 1238 O O A VAL A 1 152 ? 35.582 -36.692 53.607 0.12 33.75 152 VAL A O 1
ATOM 1239 O O B VAL A 1 152 ? 35.586 -36.582 53.408 0.88 34.79 152 VAL A O 1
ATOM 1246 N N . TRP A 1 153 ? 37.716 -37.254 53.184 1.00 31.39 153 TRP A N 1
ATOM 1247 C CA . TRP A 1 153 ? 37.346 -38.464 52.476 1.00 35.80 153 TRP A CA 1
ATOM 1248 C C . TRP A 1 153 ? 38.375 -39.555 52.735 1.00 39.07 153 TRP A C 1
ATOM 1249 O O . TRP A 1 153 ? 39.471 -39.287 53.232 1.00 39.02 153 TRP A O 1
ATOM 1260 N N . GLN A 1 154 ? 37.999 -40.783 52.405 1.00 32.03 154 GLN A N 1
ATOM 1261 C CA . GLN A 1 154 ? 38.827 -41.967 52.626 1.00 31.84 154 GLN A CA 1
ATOM 1262 C C . GLN A 1 154 ? 38.388 -43.044 51.633 1.00 38.48 154 GLN A C 1
ATOM 1263 O O . GLN A 1 154 ? 37.207 -43.105 51.281 1.00 30.12 154 GLN A O 1
ATOM 1269 N N . ILE A 1 155 ? 39.317 -43.883 51.175 1.00 26.94 155 ILE A N 1
ATOM 1270 C CA . ILE A 1 155 ? 38.950 -45.039 50.369 1.00 28.62 155 ILE A CA 1
ATOM 1271 C C . ILE A 1 155 ? 39.505 -46.256 51.083 1.00 37.67 155 ILE A C 1
ATOM 1272 O O . ILE A 1 155 ? 40.595 -46.210 51.638 1.00 37.25 155 ILE A O 1
ATOM 1277 N N . GLN A 1 156 ? 38.724 -47.325 51.111 1.00 35.56 156 GLN A N 1
ATOM 1278 C CA . GLN A 1 156 ? 39.058 -48.498 51.893 1.00 29.11 156 GLN A CA 1
ATOM 1279 C C . GLN A 1 156 ? 38.723 -49.729 51.098 1.00 36.87 156 GLN A C 1
ATOM 1280 O O . GLN A 1 156 ? 37.583 -49.906 50.675 1.00 31.99 156 GLN A O 1
ATOM 1286 N N A SER A 1 157 ? 39.722 -50.580 50.900 0.51 35.01 157 SER A N 1
ATOM 1287 N N B SER A 1 157 ? 39.728 -50.563 50.853 0.49 35.02 157 SER A N 1
ATOM 1288 C CA A SER A 1 157 ? 39.546 -51.871 50.251 0.51 33.50 157 SER A CA 1
ATOM 1289 C CA B SER A 1 157 ? 39.513 -51.861 50.230 0.49 33.44 157 SER A CA 1
ATOM 1290 C C A SER A 1 157 ? 38.805 -52.826 51.178 0.51 36.46 157 SER A C 1
ATOM 1291 C C B SER A 1 157 ? 38.717 -52.720 51.194 0.49 36.47 157 SER A C 1
ATOM 1292 O O A SER A 1 157 ? 39.163 -52.962 52.344 0.51 32.40 157 SER A O 1
ATOM 1293 O O B SER A 1 157 ? 38.946 -52.674 52.400 0.49 32.28 157 SER A O 1
ATOM 1298 N N . CYS A 1 158 ? 37.773 -53.493 50.676 1.00 31.22 158 CYS A N 1
ATOM 1299 C CA . CYS A 1 158 ? 37.039 -54.406 51.528 1.00 22.24 158 CYS A CA 1
ATOM 1300 C C . CYS A 1 158 ? 36.412 -55.540 50.750 1.00 35.29 158 CYS A C 1
ATOM 1301 O O . CYS A 1 158 ? 36.353 -55.519 49.516 1.00 33.41 158 CYS A O 1
ATOM 1304 N N . SER A 1 159 ? 35.971 -56.543 51.494 1.00 29.12 159 SER A N 1
ATOM 1305 C CA . SER A 1 159 ? 35.027 -57.506 50.980 1.00 34.09 159 SER A CA 1
ATOM 1306 C C . SER A 1 159 ? 33.871 -57.622 51.956 1.00 35.74 159 SER A C 1
ATOM 1307 O O . SER A 1 159 ? 34.039 -58.100 53.076 1.00 34.85 159 SER A O 1
ATOM 1310 N N . ALA A 1 160 ? 32.697 -57.164 51.542 1.00 31.23 160 ALA A N 1
ATOM 1311 C CA . ALA A 1 160 ? 31.510 -57.330 52.362 1.00 29.43 160 ALA A CA 1
ATOM 1312 C C . ALA A 1 160 ? 31.192 -58.804 52.570 1.00 32.29 160 ALA A C 1
ATOM 1313 O O . ALA A 1 160 ? 30.610 -59.170 53.580 1.00 32.08 160 ALA A O 1
ATOM 1315 N N . LEU A 1 161 ? 31.567 -59.648 51.614 1.00 32.54 161 LEU A N 1
ATOM 1316 C CA . LEU A 1 161 ? 31.230 -61.065 51.700 1.00 38.94 161 LEU A CA 1
ATOM 1317 C C . LEU A 1 161 ? 31.987 -61.781 52.836 1.00 41.43 161 LEU A C 1
ATOM 1318 O O . LEU A 1 161 ? 31.414 -62.594 53.557 1.00 46.96 161 LEU A O 1
ATOM 1323 N N . THR A 1 162 ? 33.267 -61.458 52.991 1.00 33.60 162 THR A N 1
ATOM 1324 C CA . THR A 1 162 ? 34.097 -62.071 54.023 1.00 39.62 162 THR A CA 1
ATOM 1325 C C . THR A 1 162 ? 34.156 -61.232 55.291 1.00 43.01 162 THR A C 1
ATOM 1326 O O . THR A 1 162 ? 34.390 -61.752 56.379 1.00 47.72 162 THR A O 1
ATOM 1330 N N . GLY A 1 163 ? 33.962 -59.925 55.149 1.00 35.50 163 GLY A N 1
ATOM 1331 C CA . GLY A 1 163 ? 34.127 -59.024 56.269 1.00 34.62 163 GLY A CA 1
ATOM 1332 C C . GLY A 1 163 ? 35.484 -58.345 56.266 1.00 34.62 163 GLY A C 1
ATOM 1333 O O . GLY A 1 163 ? 35.715 -57.419 57.035 1.00 33.54 163 GLY A O 1
ATOM 1334 N N . GLU A 1 164 ? 36.382 -58.788 55.395 1.00 34.66 164 GLU A N 1
ATOM 1335 C CA . GLU A 1 164 ? 37.721 -58.189 55.323 1.00 33.46 164 GLU A CA 1
ATOM 1336 C C . GLU A 1 164 ? 37.679 -56.688 55.017 1.00 41.55 164 GLU A C 1
ATOM 1337 O O . GLU A 1 164 ? 37.013 -56.262 54.081 1.00 39.46 164 GLU A O 1
ATOM 1343 N N . GLY A 1 165 ? 38.399 -55.891 55.802 1.00 42.02 165 GLY A N 1
ATOM 1344 C CA . GLY A 1 165 ? 38.528 -54.465 55.542 1.00 30.57 165 GLY A CA 1
ATOM 1345 C C . GLY A 1 165 ? 37.353 -53.624 56.015 1.00 27.01 165 GLY A C 1
ATOM 1346 O O . GLY A 1 165 ? 37.458 -52.400 56.085 1.00 34.67 165 GLY A O 1
ATOM 1347 N N . VAL A 1 166 ? 36.242 -54.268 56.375 1.00 30.91 166 VAL A N 1
ATOM 1348 C CA . VAL A 1 166 ? 35.041 -53.521 56.756 1.00 26.63 166 VAL A CA 1
ATOM 1349 C C . VAL A 1 166 ? 35.281 -52.727 58.058 1.00 44.27 166 VAL A C 1
ATOM 1350 O O . VAL A 1 166 ? 34.966 -51.529 58.135 1.00 33.00 166 VAL A O 1
ATOM 1354 N N . GLN A 1 167 ? 35.864 -53.359 59.071 1.00 35.59 167 GLN A N 1
ATOM 1355 C CA . GLN A 1 167 ? 36.063 -52.630 60.331 1.00 40.70 167 GLN A CA 1
ATOM 1356 C C . GLN A 1 167 ? 37.090 -51.508 60.153 1.00 31.36 167 GLN A C 1
ATOM 1357 O O . GLN A 1 167 ? 36.977 -50.452 60.777 1.00 36.61 167 GLN A O 1
ATOM 1363 N N . ASP A 1 168 ? 38.047 -51.704 59.259 1.00 31.65 168 ASP A N 1
ATOM 1364 C CA . ASP A 1 168 ? 39.026 -50.652 58.978 1.00 35.04 168 ASP A CA 1
ATOM 1365 C C . ASP A 1 168 ? 38.357 -49.403 58.413 1.00 37.41 168 ASP A C 1
ATOM 1366 O O . ASP A 1 168 ? 38.754 -48.278 58.725 1.00 40.38 168 ASP A O 1
ATOM 1371 N N . GLY A 1 169 ? 37.348 -49.596 57.570 1.00 35.69 169 GLY A N 1
ATOM 1372 C CA . GLY A 1 169 ? 36.589 -48.468 57.050 1.00 30.24 169 GLY A CA 1
ATOM 1373 C C . GLY A 1 169 ? 35.762 -47.818 58.145 1.00 30.11 169 GLY A C 1
ATOM 1374 O O . GLY A 1 169 ? 35.682 -46.594 58.219 1.00 30.92 169 GLY A O 1
ATOM 1375 N N . MET A 1 170 ? 35.165 -48.636 59.015 1.00 31.05 170 MET A N 1
ATOM 1376 C CA . MET A 1 170 ? 34.270 -48.126 60.049 1.00 31.74 170 MET A CA 1
ATOM 1377 C C . MET A 1 170 ? 35.041 -47.431 61.182 1.00 35.00 170 MET A C 1
ATOM 1378 O O . MET A 1 170 ? 34.497 -46.576 61.885 1.00 33.02 170 MET A O 1
ATOM 1383 N N A ASN A 1 171 ? 36.295 -47.814 61.383 0.73 35.17 171 ASN A N 1
ATOM 1384 N N B ASN A 1 171 ? 36.306 -47.808 61.342 0.27 35.23 171 ASN A N 1
ATOM 1385 C CA A ASN A 1 171 ? 37.131 -47.092 62.340 0.73 34.84 171 ASN A CA 1
ATOM 1386 C CA B ASN A 1 171 ? 37.207 -47.134 62.273 0.27 34.92 171 ASN A CA 1
ATOM 1387 C C A ASN A 1 171 ? 37.346 -45.650 61.837 0.73 35.53 171 ASN A C 1
ATOM 1388 C C B ASN A 1 171 ? 37.430 -45.686 61.837 0.27 35.43 171 ASN A C 1
ATOM 1389 O O A ASN A 1 171 ? 37.280 -44.696 62.614 0.73 33.54 171 ASN A O 1
ATOM 1390 O O B ASN A 1 171 ? 37.463 -44.771 62.659 0.27 33.82 171 ASN A O 1
ATOM 1399 N N . TRP A 1 172 ? 37.559 -45.481 60.529 1.00 28.32 172 TRP A N 1
ATOM 1400 C CA . TRP A 1 172 ? 37.701 -44.129 59.985 1.00 34.41 172 TRP A CA 1
ATOM 1401 C C . TRP A 1 172 ? 36.413 -43.331 60.168 1.00 36.38 172 TRP A C 1
ATOM 1402 O O . TRP A 1 172 ? 36.438 -42.186 60.616 1.00 29.42 172 TRP A O 1
ATOM 1413 N N . VAL A 1 173 ? 35.286 -43.955 59.858 1.00 30.59 173 VAL A N 1
ATOM 1414 C CA . VAL A 1 173 ? 33.982 -43.333 60.092 1.00 28.21 173 VAL A CA 1
ATOM 1415 C C . VAL A 1 173 ? 33.824 -42.799 61.518 1.00 33.32 173 VAL A C 1
ATOM 1416 O O . VAL A 1 173 ? 33.418 -41.649 61.717 1.00 34.59 173 VAL A O 1
ATOM 1420 N N . CYS A 1 174 ? 34.153 -43.628 62.504 1.00 35.17 174 CYS A N 1
ATOM 1421 C CA . CYS A 1 174 ? 33.977 -43.244 63.906 1.00 39.06 174 CYS A CA 1
ATOM 1422 C C . CYS A 1 174 ? 34.879 -42.084 64.362 1.00 40.54 174 CYS A C 1
ATOM 1423 O O . CYS A 1 174 ? 34.540 -41.390 65.322 1.00 36.98 174 CYS A O 1
ATOM 1426 N N . LYS A 1 175 ? 36.005 -41.863 63.677 1.00 32.27 175 LYS A N 1
ATOM 1427 C CA . LYS A 1 175 ? 36.877 -40.716 63.973 1.00 37.35 175 LYS A CA 1
ATOM 1428 C C . LYS A 1 175 ? 36.388 -39.407 63.361 1.00 47.98 175 LYS A C 1
ATOM 1429 O O . LYS A 1 175 ? 36.957 -38.343 63.617 1.00 39.45 175 LYS A O 1
ATOM 1435 N N . ASN A 1 176 ? 35.367 -39.488 62.514 1.00 38.24 176 ASN A N 1
ATOM 1436 C CA . ASN A 1 176 ? 34.937 -38.328 61.740 1.00 32.60 176 ASN A CA 1
ATOM 1437 C C . ASN A 1 176 ? 33.459 -38.044 61.903 1.00 33.78 176 ASN A C 1
ATOM 1438 O O . ASN A 1 176 ? 32.837 -37.398 61.063 1.00 40.76 176 ASN A O 1
ATOM 1443 N N . VAL A 1 177 ? 32.915 -38.526 63.004 1.00 34.58 177 VAL A N 1
ATOM 1444 C CA . VAL A 1 177 ? 31.510 -38.358 63.316 1.00 46.04 177 VAL A CA 1
ATOM 1445 C C . VAL A 1 177 ? 31.138 -36.865 63.395 1.00 48.55 177 VAL A C 1
ATOM 1446 O O . VAL A 1 177 ? 30.003 -36.476 63.108 1.00 57.55 177 VAL A O 1
ATOM 1450 N N . ASN A 1 178 ? 32.115 -36.030 63.730 1.00 49.03 178 ASN A N 1
ATOM 1451 C CA . ASN A 1 178 ? 31.895 -34.591 63.875 1.00 51.70 178 ASN A CA 1
ATOM 1452 C C . ASN A 1 178 ? 32.585 -33.751 62.806 1.00 59.54 178 ASN A C 1
ATOM 1453 O O . ASN A 1 178 ? 32.548 -32.532 62.883 1.00 63.47 178 ASN A O 1
ATOM 1458 N N . ALA A 1 179 ? 33.206 -34.375 61.808 1.00 48.01 179 ALA A N 1
ATOM 1459 C CA . ALA A 1 179 ? 33.868 -33.592 60.768 1.00 52.43 179 ALA A CA 1
ATOM 1460 C C . ALA A 1 179 ? 32.900 -32.635 60.070 1.00 56.69 179 ALA A C 1
ATOM 1461 O O . ALA A 1 179 ? 33.288 -31.531 59.681 1.00 57.63 179 ALA A O 1
ATOM 1463 N N . LYS A 1 180 ? 31.648 -33.056 59.893 1.00 59.23 180 LYS A N 1
ATOM 1464 C CA . LYS A 1 180 ? 30.672 -32.204 59.207 1.00 54.60 180 LYS A CA 1
ATOM 1465 C C . LYS A 1 180 ? 30.355 -30.951 60.029 1.00 65.43 180 LYS A C 1
ATOM 1466 O O . LYS A 1 180 ? 30.353 -29.838 59.499 1.00 56.82 180 LYS A O 1
ATOM 1472 N N . LYS A 1 181 ? 30.085 -31.127 61.319 1.00 61.52 181 LYS A N 1
ATOM 1473 C CA . LYS A 1 181 ? 29.718 -29.993 62.164 1.00 71.75 181 LYS A CA 1
ATOM 1474 C C . LYS A 1 181 ? 30.900 -29.049 62.420 1.00 66.96 181 LYS A C 1
ATOM 1475 O O . LYS A 1 181 ? 30.759 -27.833 62.300 1.00 67.22 181 LYS A O 1
ATOM 1481 N N . LYS A 1 182 ? 32.065 -29.597 62.758 1.00 69.67 182 LYS A N 1
ATOM 1482 C CA . LYS A 1 182 ? 33.248 -28.761 62.979 1.00 74.34 182 LYS A CA 1
ATOM 1483 C C . LYS A 1 182 ? 33.603 -27.965 61.719 1.00 73.36 182 LYS A C 1
ATOM 1484 O O . LYS A 1 182 ? 34.197 -26.886 61.796 1.00 66.05 182 LYS A O 1
ATOM 1490 N N . LEU A 1 183 ? 33.222 -28.494 60.560 1.00 70.81 183 LEU A N 1
ATOM 1491 C CA . LEU A 1 183 ? 33.421 -27.788 59.300 1.00 69.35 183 LEU A CA 1
ATOM 1492 C C . LEU A 1 183 ? 32.253 -26.847 59.027 1.00 67.23 183 LEU A C 1
ATOM 1493 O O . LEU A 1 183 ? 32.315 -25.659 59.340 1.00 72.63 183 LEU A O 1
ATOM 1498 N N . LEU B 1 3 ? 8.663 -73.631 77.513 1.00 52.26 3 LEU B N 1
ATOM 1499 C CA . LEU B 1 3 ? 9.272 -73.304 78.797 1.00 49.61 3 LEU B CA 1
ATOM 1500 C C . LEU B 1 3 ? 9.764 -71.858 78.845 1.00 53.42 3 LEU B C 1
ATOM 1501 O O . LEU B 1 3 ? 10.429 -71.382 77.919 1.00 39.44 3 LEU B O 1
ATOM 1506 N N . LEU B 1 4 ? 9.456 -71.172 79.946 1.00 38.45 4 LEU B N 1
ATOM 1507 C CA . LEU B 1 4 ? 9.732 -69.742 80.057 1.00 47.61 4 LEU B CA 1
ATOM 1508 C C . LEU B 1 4 ? 11.223 -69.414 80.144 1.00 47.96 4 LEU B C 1
ATOM 1509 O O . LEU B 1 4 ? 11.670 -68.416 79.572 1.00 43.46 4 LEU B O 1
ATOM 1514 N N . SER B 1 5 ? 11.996 -70.246 80.842 1.00 46.38 5 SER B N 1
ATOM 1515 C CA . SER B 1 5 ? 13.432 -69.994 80.963 1.00 44.07 5 SER B CA 1
ATOM 1516 C C . SER B 1 5 ? 14.136 -70.093 79.602 1.00 53.82 5 SER B C 1
ATOM 1517 O O . SER B 1 5 ? 15.102 -69.379 79.335 1.00 50.18 5 SER B O 1
ATOM 1520 N N . ILE B 1 6 ? 13.652 -70.977 78.738 1.00 44.76 6 ILE B N 1
ATOM 1521 C CA . ILE B 1 6 ? 14.224 -71.083 77.401 1.00 48.20 6 ILE B CA 1
ATOM 1522 C C . ILE B 1 6 ? 14.082 -69.758 76.627 1.00 48.65 6 ILE B C 1
ATOM 1523 O O . ILE B 1 6 ? 14.984 -69.370 75.885 1.00 42.17 6 ILE B O 1
ATOM 1528 N N . LEU B 1 7 ? 12.979 -69.046 76.857 1.00 41.91 7 LEU B N 1
ATOM 1529 C CA . LEU B 1 7 ? 12.684 -67.795 76.160 1.00 34.68 7 LEU B CA 1
ATOM 1530 C C . LEU B 1 7 ? 13.691 -66.671 76.389 1.00 55.94 7 LEU B C 1
ATOM 1531 O O . LEU B 1 7 ? 13.780 -65.736 75.581 1.00 46.49 7 LEU B O 1
ATOM 1536 N N . ARG B 1 8 ? 14.429 -66.738 77.495 1.00 43.68 8 ARG B N 1
ATOM 1537 C CA . ARG B 1 8 ? 15.370 -65.670 77.824 1.00 53.42 8 ARG B CA 1
ATOM 1538 C C . ARG B 1 8 ? 16.576 -65.676 76.884 1.00 59.04 8 ARG B C 1
ATOM 1539 O O . ARG B 1 8 ? 17.378 -64.738 76.872 1.00 53.78 8 ARG B O 1
ATOM 1547 N N . LYS B 1 9 ? 16.688 -66.720 76.073 1.00 55.44 9 LYS B N 1
ATOM 1548 C CA . LYS B 1 9 ? 17.779 -66.797 75.113 1.00 49.33 9 LYS B CA 1
ATOM 1549 C C . LYS B 1 9 ? 17.437 -66.040 73.825 1.00 48.57 9 LYS B C 1
ATOM 1550 O O . LYS B 1 9 ? 18.276 -65.897 72.936 1.00 53.13 9 LYS B O 1
ATOM 1556 N N . LEU B 1 10 ? 16.212 -65.521 73.754 1.00 48.55 10 LEU B N 1
ATOM 1557 C CA . LEU B 1 10 ? 15.789 -64.640 72.661 1.00 48.49 10 LEU B CA 1
ATOM 1558 C C . LEU B 1 10 ? 16.140 -63.170 72.926 1.00 58.93 10 LEU B C 1
ATOM 1559 O O . LEU B 1 10 ? 15.884 -62.303 72.087 1.00 48.00 10 LEU B O 1
ATOM 1564 N N . LYS B 1 11 ? 16.707 -62.888 74.097 1.00 52.43 11 LYS B N 1
ATOM 1565 C CA . LYS B 1 11 ? 16.946 -61.504 74.519 1.00 63.41 11 LYS B CA 1
ATOM 1566 C C . LYS B 1 11 ? 18.015 -60.800 73.674 1.00 58.80 11 LYS B C 1
ATOM 1567 O O . LYS B 1 11 ? 19.211 -61.015 73.849 1.00 60.08 11 LYS B O 1
ATOM 1573 N N . GLU B 1 17 ? 23.765 -58.519 82.605 1.00 80.36 17 GLU B N 1
ATOM 1574 C CA . GLU B 1 17 ? 22.400 -58.658 83.111 1.00 82.04 17 GLU B CA 1
ATOM 1575 C C . GLU B 1 17 ? 22.388 -59.105 84.570 1.00 68.93 17 GLU B C 1
ATOM 1576 O O . GLU B 1 17 ? 22.464 -60.300 84.848 1.00 68.27 17 GLU B O 1
ATOM 1582 N N . VAL B 1 18 ? 22.291 -58.152 85.495 1.00 68.65 18 VAL B N 1
ATOM 1583 C CA . VAL B 1 18 ? 22.282 -58.467 86.926 1.00 68.80 18 VAL B CA 1
ATOM 1584 C C . VAL B 1 18 ? 21.037 -57.932 87.639 1.00 65.77 18 VAL B C 1
ATOM 1585 O O . VAL B 1 18 ? 20.796 -56.721 87.657 1.00 70.75 18 VAL B O 1
ATOM 1589 N N . ARG B 1 19 ? 20.253 -58.832 88.230 1.00 57.09 19 ARG B N 1
ATOM 1590 C CA . ARG B 1 19 ? 19.078 -58.421 88.998 1.00 64.24 19 ARG B CA 1
ATOM 1591 C C . ARG B 1 19 ? 19.421 -58.141 90.464 1.00 62.93 19 ARG B C 1
ATOM 1592 O O . ARG B 1 19 ? 19.916 -59.016 91.179 1.00 65.50 19 ARG B O 1
ATOM 1600 N N . ILE B 1 20 ? 19.129 -56.921 90.906 1.00 59.53 20 ILE B N 1
ATOM 1601 C CA . ILE B 1 20 ? 19.453 -56.483 92.261 1.00 56.99 20 ILE B CA 1
ATOM 1602 C C . ILE B 1 20 ? 18.208 -56.161 93.092 1.00 56.86 20 ILE B C 1
ATOM 1603 O O . ILE B 1 20 ? 17.396 -55.310 92.720 1.00 52.14 20 ILE B O 1
ATOM 1608 N N . LEU B 1 21 ? 18.073 -56.844 94.225 1.00 52.82 21 LEU B N 1
ATOM 1609 C CA . LEU B 1 21 ? 16.918 -56.666 95.100 1.00 49.10 21 LEU B CA 1
ATOM 1610 C C . LEU B 1 21 ? 17.228 -55.715 96.246 1.00 46.39 21 LEU B C 1
ATOM 1611 O O . LEU B 1 21 ? 18.110 -55.970 97.064 1.00 49.37 21 LEU B O 1
ATOM 1616 N N . LEU B 1 22 ? 16.483 -54.619 96.302 1.00 42.66 22 LEU B N 1
ATOM 1617 C CA . LEU B 1 22 ? 16.725 -53.562 97.270 1.00 40.38 22 LEU B CA 1
ATOM 1618 C C . LEU B 1 22 ? 15.601 -53.542 98.304 1.00 48.60 22 LEU B C 1
ATOM 1619 O O . LEU B 1 22 ? 14.497 -53.077 98.016 1.00 38.74 22 LEU B O 1
ATOM 1624 N N . LEU B 1 23 ? 15.886 -54.065 99.497 1.00 37.33 23 LEU B N 1
ATOM 1625 C CA . LEU B 1 23 ? 14.886 -54.175 100.559 1.00 39.68 23 LEU B CA 1
ATOM 1626 C C . LEU B 1 23 ? 15.366 -53.492 101.849 1.00 55.62 23 LEU B C 1
ATOM 1627 O O . LEU B 1 23 ? 16.532 -53.100 101.956 1.00 49.55 23 LEU B O 1
ATOM 1632 N N . GLY B 1 24 ? 14.458 -53.361 102.815 1.00 40.93 24 GLY B N 1
ATOM 1633 C CA . GLY B 1 24 ? 14.700 -52.621 104.044 1.00 39.44 24 GLY B CA 1
ATOM 1634 C C . GLY B 1 24 ? 13.372 -52.057 104.523 1.00 44.44 24 GLY B C 1
ATOM 1635 O O . GLY B 1 24 ? 12.392 -52.054 103.770 1.00 37.18 24 GLY B O 1
ATOM 1636 N N . LEU B 1 25 ? 13.315 -51.594 105.769 1.00 37.94 25 LEU B N 1
ATOM 1637 C CA . LEU B 1 25 ? 12.068 -51.062 106.312 1.00 30.00 25 LEU B CA 1
ATOM 1638 C C . LEU B 1 25 ? 11.642 -49.798 105.573 1.00 34.19 25 LEU B C 1
ATOM 1639 O O . LEU B 1 25 ? 12.458 -49.152 104.923 1.00 34.34 25 LEU B O 1
ATOM 1644 N N . ASP B 1 26 ? 10.368 -49.446 105.693 1.00 31.25 26 ASP B N 1
ATOM 1645 C CA . ASP B 1 26 ? 9.897 -48.138 105.270 1.00 37.47 26 ASP B CA 1
ATOM 1646 C C . ASP B 1 26 ? 10.748 -47.027 105.894 1.00 46.37 26 ASP B C 1
ATOM 1647 O O . ASP B 1 26 ? 11.237 -47.169 107.016 1.00 41.14 26 ASP B O 1
ATOM 1652 N N . ASN B 1 27 ? 10.945 -45.950 105.137 1.00 46.09 27 ASN B N 1
ATOM 1653 C CA . ASN B 1 27 ? 11.721 -44.780 105.563 1.00 52.29 27 ASN B CA 1
ATOM 1654 C C . ASN B 1 27 ? 13.232 -45.029 105.690 1.00 50.84 27 ASN B C 1
ATOM 1655 O O . ASN B 1 27 ? 13.962 -44.171 106.190 1.00 49.83 27 ASN B O 1
ATOM 1660 N N . ALA B 1 28 ? 13.708 -46.184 105.231 1.00 43.28 28 ALA B N 1
ATOM 1661 C CA . ALA B 1 28 ? 15.139 -46.497 105.329 1.00 39.98 28 ALA B CA 1
ATOM 1662 C C . ALA B 1 28 ? 15.995 -45.670 104.371 1.00 56.21 28 ALA B C 1
ATOM 1663 O O . ALA B 1 28 ? 17.201 -45.513 104.591 1.00 43.74 28 ALA B O 1
ATOM 1665 N N . GLY B 1 29 ? 15.372 -45.181 103.296 1.00 48.78 29 GLY B N 1
ATOM 1666 C CA . GLY B 1 29 ? 16.075 -44.476 102.237 1.00 54.59 29 GLY B CA 1
ATOM 1667 C C . GLY B 1 29 ? 16.315 -45.263 100.951 1.00 51.15 29 GLY B C 1
ATOM 1668 O O . GLY B 1 29 ? 17.194 -44.901 100.170 1.00 50.55 29 GLY B O 1
ATOM 1669 N N . LYS B 1 30 ? 15.537 -46.321 100.713 1.00 42.52 30 LYS B N 1
ATOM 1670 C CA . LYS B 1 30 ? 15.779 -47.216 99.574 1.00 40.68 30 LYS B CA 1
ATOM 1671 C C . LYS B 1 30 ? 15.616 -46.522 98.210 1.00 47.77 30 LYS B C 1
ATOM 1672 O O . LYS B 1 30 ? 16.481 -46.619 97.337 1.00 39.75 30 LYS B O 1
ATOM 1678 N N . THR B 1 31 ? 14.486 -45.847 98.030 1.00 41.45 31 THR B N 1
ATOM 1679 C CA . THR B 1 31 ? 14.197 -45.139 96.797 1.00 47.25 31 THR B CA 1
ATOM 1680 C C . THR B 1 31 ? 15.214 -44.020 96.563 1.00 55.27 31 THR B C 1
ATOM 1681 O O . THR B 1 31 ? 15.726 -43.856 95.451 1.00 51.83 31 THR B O 1
ATOM 1685 N N . THR B 1 32 ? 15.513 -43.270 97.621 1.00 43.44 32 THR B N 1
ATOM 1686 C CA . THR B 1 32 ? 16.508 -42.204 97.567 1.00 53.48 32 THR B CA 1
ATOM 1687 C C . THR B 1 32 ? 17.831 -42.711 97.012 1.00 54.17 32 THR B C 1
ATOM 1688 O O . THR B 1 32 ? 18.403 -42.110 96.101 1.00 56.79 32 THR B O 1
ATOM 1692 N N . LEU B 1 33 ? 18.300 -43.828 97.560 1.00 52.91 33 LEU B N 1
ATOM 1693 C CA . LEU B 1 33 ? 19.500 -44.492 97.072 1.00 53.17 33 LEU B CA 1
ATOM 1694 C C . LEU B 1 33 ? 19.387 -44.870 95.598 1.00 67.49 33 LEU B C 1
ATOM 1695 O O . LEU B 1 33 ? 20.342 -44.716 94.826 1.00 59.60 33 LEU B O 1
ATOM 1700 N N . LEU B 1 34 ? 18.219 -45.384 95.218 1.00 59.31 34 LEU B N 1
ATOM 1701 C CA . LEU B 1 34 ? 18.003 -45.870 93.858 1.00 58.16 34 LEU B CA 1
ATOM 1702 C C . LEU B 1 34 ? 18.089 -44.721 92.853 1.00 55.30 34 LEU B C 1
ATOM 1703 O O . LEU B 1 34 ? 18.715 -44.850 91.798 1.00 58.13 34 LEU B O 1
ATOM 1708 N N . LYS B 1 35 ? 17.470 -43.594 93.191 1.00 58.88 35 LYS B N 1
ATOM 1709 C CA . LYS B 1 35 ? 17.502 -42.434 92.313 1.00 59.64 35 LYS B CA 1
ATOM 1710 C C . LYS B 1 35 ? 18.907 -41.838 92.263 1.00 66.77 35 LYS B C 1
ATOM 1711 O O . LYS B 1 35 ? 19.286 -41.222 91.263 1.00 61.70 35 LYS B O 1
ATOM 1717 N N . GLN B 1 36 ? 19.682 -42.035 93.330 1.00 63.08 36 GLN B N 1
ATOM 1718 C CA . GLN B 1 36 ? 21.101 -41.669 93.321 1.00 68.22 36 GLN B CA 1
ATOM 1719 C C . GLN B 1 36 ? 21.845 -42.525 92.308 1.00 69.09 36 GLN B C 1
ATOM 1720 O O . GLN B 1 36 ? 22.557 -42.009 91.442 1.00 65.00 36 GLN B O 1
ATOM 1726 N N . LEU B 1 37 ? 21.666 -43.837 92.423 1.00 64.20 37 LEU B N 1
ATOM 1727 C CA . LEU B 1 37 ? 22.258 -44.785 91.489 1.00 60.17 37 LEU B CA 1
ATOM 1728 C C . LEU B 1 37 ? 21.910 -44.454 90.044 1.00 68.68 37 LEU B C 1
ATOM 1729 O O . LEU B 1 37 ? 22.711 -44.693 89.141 1.00 75.23 37 LEU B O 1
ATOM 1734 N N . ALA B 1 38 ? 20.718 -43.902 89.831 1.00 69.49 38 ALA B N 1
ATOM 1735 C CA . ALA B 1 38 ? 20.236 -43.607 88.481 1.00 70.32 38 ALA B CA 1
ATOM 1736 C C . ALA B 1 38 ? 20.480 -42.160 88.074 1.00 71.18 38 ALA B C 1
ATOM 1737 O O . ALA B 1 38 ? 20.036 -41.738 87.007 1.00 76.19 38 ALA B O 1
ATOM 1739 N N . SER B 1 39 ? 21.171 -41.408 88.929 1.00 67.78 39 SER B N 1
ATOM 1740 C CA . SER B 1 39 ? 21.447 -39.990 88.692 1.00 72.43 39 SER B CA 1
ATOM 1741 C C . SER B 1 39 ? 20.194 -39.188 88.341 1.00 71.23 39 SER B C 1
ATOM 1742 O O . SER B 1 39 ? 20.157 -38.500 87.323 1.00 60.52 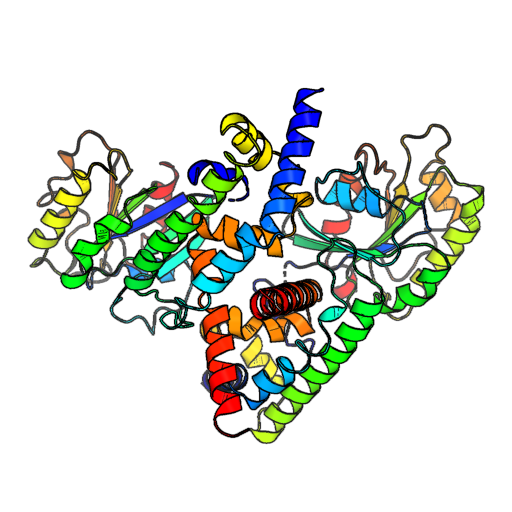39 SER B O 1
ATOM 1745 N N . GLU B 1 40 ? 19.169 -39.279 89.180 1.00 62.37 40 GLU B N 1
ATOM 1746 C CA . GLU B 1 40 ? 17.947 -38.521 88.951 1.00 68.62 40 GLU B CA 1
ATOM 1747 C C . GLU B 1 40 ? 17.621 -37.653 90.156 1.00 66.47 40 GLU B C 1
ATOM 1748 O O . GLU B 1 40 ? 18.171 -37.852 91.242 1.00 66.24 40 GLU B O 1
ATOM 1754 N N . ASP B 1 41 ? 16.720 -36.696 89.954 1.00 71.51 41 ASP B N 1
ATOM 1755 C CA . ASP B 1 41 ? 16.333 -35.758 91.002 1.00 70.65 41 ASP B CA 1
ATOM 1756 C C . ASP B 1 41 ? 15.697 -36.509 92.177 1.00 74.95 41 ASP B C 1
ATOM 1757 O O . ASP B 1 41 ? 14.942 -37.468 91.995 1.00 73.10 41 ASP B O 1
ATOM 1762 N N . ILE B 1 42 ? 16.029 -36.053 93.380 1.00 82.36 42 ILE B N 1
ATOM 1763 C CA . ILE B 1 42 ? 15.603 -36.666 94.628 1.00 61.15 42 ILE B CA 1
ATOM 1764 C C . ILE B 1 42 ? 14.389 -35.953 95.214 1.00 69.23 42 ILE B C 1
ATOM 1765 O O . ILE B 1 42 ? 13.513 -36.576 95.811 1.00 71.18 42 ILE B O 1
ATOM 1770 N N . SER B 1 43 ? 14.332 -34.644 94.997 1.00 74.15 43 SER B N 1
ATOM 1771 C CA . SER B 1 43 ? 13.383 -33.755 95.671 1.00 82.17 43 SER B CA 1
ATOM 1772 C C . SER B 1 43 ? 11.914 -34.214 95.727 1.00 84.17 43 SER B C 1
ATOM 1773 O O . SER B 1 43 ? 11.172 -33.783 96.613 1.00 79.63 43 SER B O 1
ATOM 1776 N N . HIS B 1 44 ? 11.486 -35.071 94.801 1.00 71.45 44 HIS B N 1
ATOM 1777 C CA . HIS B 1 44 ? 10.072 -35.449 94.755 1.00 77.67 44 HIS B CA 1
ATOM 1778 C C . HIS B 1 44 ? 9.802 -36.922 95.081 1.00 72.30 44 HIS B C 1
ATOM 1779 O O . HIS B 1 44 ? 8.892 -37.535 94.521 1.00 71.66 44 HIS B O 1
ATOM 1786 N N . ILE B 1 45 ? 10.577 -37.476 96.006 1.00 65.37 45 ILE B N 1
ATOM 1787 C CA . ILE B 1 45 ? 10.384 -38.858 96.436 1.00 64.24 45 ILE B CA 1
ATOM 1788 C C . ILE B 1 45 ? 9.324 -38.959 97.535 1.00 57.28 45 ILE B C 1
ATOM 1789 O O . ILE B 1 45 ? 9.322 -38.184 98.487 1.00 53.08 45 ILE B O 1
ATOM 1794 N N . THR B 1 46 ? 8.415 -39.915 97.377 1.00 50.77 46 THR B N 1
ATOM 1795 C CA . THR B 1 46 ? 7.326 -40.132 98.315 1.00 46.07 46 THR B CA 1
ATOM 1796 C C . THR B 1 46 ? 7.416 -41.592 98.814 1.00 46.52 46 THR B C 1
ATOM 1797 O O . THR B 1 46 ? 8.160 -42.392 98.250 1.00 46.73 46 THR B O 1
ATOM 1801 N N . PRO B 1 47 ? 6.710 -41.934 99.904 1.00 47.87 47 PRO B N 1
ATOM 1802 C CA . PRO B 1 47 ? 6.695 -43.352 100.290 1.00 42.87 47 PRO B CA 1
ATOM 1803 C C . PRO B 1 47 ? 6.200 -44.268 99.156 1.00 42.96 47 PRO B C 1
ATOM 1804 O O . PRO B 1 47 ? 5.127 -44.017 98.611 1.00 41.84 47 PRO B O 1
ATOM 1808 N N . THR B 1 48 ? 6.993 -45.292 98.825 1.00 40.21 48 THR B N 1
ATOM 1809 C CA . THR B 1 48 ? 6.718 -46.245 97.731 1.00 35.21 48 THR B CA 1
ATOM 1810 C C . THR B 1 48 ? 5.598 -47.214 98.086 1.00 38.65 48 THR B C 1
ATOM 1811 O O . THR B 1 48 ? 5.773 -48.079 98.947 1.00 35.76 48 THR B O 1
ATOM 1815 N N . GLN B 1 49 ? 4.450 -47.081 97.434 1.00 31.57 49 GLN B N 1
ATOM 1816 C CA . GLN B 1 49 ? 3.318 -47.966 97.721 1.00 36.21 49 GLN B CA 1
ATOM 1817 C C . GLN B 1 49 ? 3.410 -49.314 96.986 1.00 42.65 49 GLN B C 1
ATOM 1818 O O . GLN B 1 49 ? 2.660 -50.251 97.289 1.00 37.97 49 GLN B O 1
ATOM 1824 N N . GLY B 1 50 ? 4.327 -49.413 96.028 1.00 39.94 50 GLY B N 1
ATOM 1825 C CA . GLY B 1 50 ? 4.528 -50.646 95.267 1.00 29.03 50 GLY B CA 1
ATOM 1826 C C . GLY B 1 50 ? 6.005 -50.920 95.102 1.00 34.90 50 GLY B C 1
ATOM 1827 O O . GLY B 1 50 ? 6.669 -51.377 96.036 1.00 28.08 50 GLY B O 1
ATOM 1828 N N . PHE B 1 51 ? 6.537 -50.623 93.919 1.00 31.08 51 PHE B N 1
ATOM 1829 C CA . PHE B 1 51 ? 7.960 -50.822 93.694 1.00 26.94 51 PHE B CA 1
ATOM 1830 C C . PHE B 1 51 ? 8.477 -49.985 92.525 1.00 33.33 51 PHE B C 1
ATOM 1831 O O . PHE B 1 51 ? 7.715 -49.591 91.648 1.00 34.03 51 PHE B O 1
ATOM 1839 N N . ASN B 1 52 ? 9.775 -49.691 92.551 1.00 35.08 52 ASN B N 1
ATOM 1840 C CA . ASN B 1 52 ? 10.434 -49.019 91.434 1.00 39.24 52 ASN B CA 1
ATOM 1841 C C . ASN B 1 52 ? 11.486 -49.930 90.861 1.00 38.51 52 ASN B C 1
ATOM 1842 O O . ASN B 1 52 ? 12.075 -50.732 91.578 1.00 41.25 52 ASN B O 1
ATOM 1847 N N . ILE B 1 53 ? 11.710 -49.801 89.561 1.00 35.27 53 ILE B N 1
ATOM 1848 C CA . ILE B 1 53 ? 12.813 -50.462 88.881 1.00 39.34 53 ILE B CA 1
ATOM 1849 C C . ILE B 1 53 ? 13.606 -49.394 88.142 1.00 48.11 53 ILE B C 1
ATOM 1850 O O . ILE B 1 53 ? 13.021 -48.461 87.598 1.00 39.75 53 ILE B O 1
ATOM 1855 N N . LYS B 1 54 ? 14.927 -49.514 88.141 1.00 45.80 54 LYS B N 1
ATOM 1856 C CA . LYS B 1 54 ? 15.748 -48.660 87.301 1.00 53.75 54 LYS B CA 1
ATOM 1857 C C . LYS B 1 54 ? 17.009 -49.408 86.927 1.00 59.20 54 LYS B C 1
ATOM 1858 O O . LYS B 1 54 ? 17.568 -50.138 87.741 1.00 51.31 54 LYS B O 1
ATOM 1864 N N . SER B 1 55 ? 17.428 -49.261 85.676 1.00 52.48 55 SER B N 1
ATOM 1865 C CA . SER B 1 55 ? 18.617 -49.950 85.210 1.00 55.84 55 SER B CA 1
ATOM 1866 C C . SER B 1 55 ? 19.772 -48.971 85.154 1.00 64.11 55 SER B C 1
ATOM 1867 O O . SER B 1 55 ? 19.639 -47.866 84.631 1.00 70.48 55 SER B O 1
ATOM 1870 N N . VAL B 1 56 ? 20.899 -49.375 85.725 1.00 66.04 56 VAL B N 1
ATOM 1871 C CA . VAL B 1 56 ? 22.074 -48.524 85.764 1.00 67.49 56 VAL B CA 1
ATOM 1872 C C . VAL B 1 56 ? 23.246 -49.205 85.077 1.00 77.53 56 VAL B C 1
ATOM 1873 O O . VAL B 1 56 ? 23.521 -50.382 85.325 1.00 70.76 56 VAL B O 1
ATOM 1877 N N . GLN B 1 57 ? 23.921 -48.456 84.206 1.00 90.94 57 GLN B N 1
ATOM 1878 C CA . GLN B 1 57 ? 25.130 -48.926 83.539 1.00 82.48 57 GLN B CA 1
ATOM 1879 C C . GLN B 1 57 ? 26.375 -48.564 84.329 1.00 86.97 57 GLN B C 1
ATOM 1880 O O . GLN B 1 57 ? 26.762 -47.396 84.401 1.00 89.33 57 GLN B O 1
ATOM 1886 N N . SER B 1 58 ? 26.991 -49.577 84.927 1.00 87.81 58 SER B N 1
ATOM 1887 C CA . SER B 1 58 ? 28.288 -49.429 85.568 1.00 93.50 58 SER B CA 1
ATOM 1888 C C . SER B 1 58 ? 29.085 -50.713 85.370 1.00 99.06 58 SER B C 1
ATOM 1889 O O . SER B 1 58 ? 28.503 -51.791 85.220 1.00 95.02 58 SER B O 1
ATOM 1892 N N . GLN B 1 59 ? 30.417 -50.591 85.398 1.00 102.30 59 GLN B N 1
ATOM 1893 C CA . GLN B 1 59 ? 31.341 -51.735 85.443 1.00 101.36 59 GLN B CA 1
ATOM 1894 C C . GLN B 1 59 ? 31.179 -52.717 84.276 1.00 97.96 59 GLN B C 1
ATOM 1895 O O . GLN B 1 59 ? 31.631 -53.861 84.352 1.00 92.54 59 GLN B O 1
ATOM 1901 N N . GLY B 1 60 ? 30.547 -52.264 83.197 1.00 94.64 60 GLY B N 1
ATOM 1902 C CA . GLY B 1 60 ? 30.263 -53.121 82.061 1.00 89.30 60 GLY B CA 1
ATOM 1903 C C . GLY B 1 60 ? 29.098 -54.046 82.357 1.00 96.82 60 GLY B C 1
ATOM 1904 O O . GLY B 1 60 ? 28.895 -55.051 81.671 1.00 93.08 60 GLY B O 1
ATOM 1905 N N . PHE B 1 61 ? 28.339 -53.702 83.396 1.00 97.68 61 PHE B N 1
ATOM 1906 C CA . PHE B 1 61 ? 27.178 -54.477 83.822 1.00 91.21 61 PHE B CA 1
ATOM 1907 C C . PHE B 1 61 ? 25.880 -53.721 83.577 1.00 83.59 61 PHE B C 1
ATOM 1908 O O . PHE B 1 61 ? 25.856 -52.489 83.612 1.00 74.84 61 PHE B O 1
ATOM 1916 N N . LYS B 1 62 ? 24.803 -54.464 83.338 1.00 79.42 62 LYS B N 1
ATOM 1917 C CA . LYS B 1 62 ? 23.465 -53.892 83.394 1.00 78.71 62 LYS B CA 1
ATOM 1918 C C . LYS B 1 62 ? 22.856 -54.244 84.748 1.00 76.85 62 LYS B C 1
ATOM 1919 O O . LYS B 1 62 ? 22.547 -55.407 85.026 1.00 67.50 62 LYS B O 1
ATOM 1925 N N . LEU B 1 63 ? 22.708 -53.233 85.595 1.00 75.92 63 LEU B N 1
ATOM 1926 C CA . LEU B 1 63 ? 22.174 -53.429 86.935 1.00 69.70 63 LEU B CA 1
ATOM 1927 C C . LEU B 1 63 ? 20.684 -53.148 86.975 1.00 65.83 63 LEU B C 1
ATOM 1928 O O . LEU B 1 63 ? 20.268 -51.991 86.983 1.00 68.11 63 LEU B O 1
ATOM 1933 N N . ASN B 1 64 ? 19.880 -54.204 86.998 1.00 60.06 64 ASN B N 1
ATOM 1934 C CA . ASN B 1 64 ? 18.439 -54.043 87.128 1.00 60.77 64 ASN B CA 1
ATOM 1935 C C . ASN B 1 64 ? 18.025 -54.040 88.600 1.00 59.33 64 ASN B C 1
ATOM 1936 O O . ASN B 1 64 ? 17.943 -55.097 89.236 1.00 53.30 64 ASN B O 1
ATOM 1941 N N . VAL B 1 65 ? 17.771 -52.850 89.139 1.00 50.20 65 VAL B N 1
ATOM 1942 C CA . VAL B 1 65 ? 17.538 -52.707 90.575 1.00 53.70 65 VAL B CA 1
ATOM 1943 C C . VAL B 1 65 ? 16.060 -52.570 90.917 1.00 42.83 65 VAL B C 1
ATOM 1944 O O . VAL B 1 65 ? 15.384 -51.638 90.484 1.00 46.71 65 VAL B O 1
ATOM 1948 N N . TRP B 1 66 ? 15.565 -53.515 91.701 1.00 45.26 66 TRP B N 1
ATOM 1949 C CA . TRP B 1 66 ? 14.173 -53.502 92.116 1.00 38.60 66 TRP B CA 1
ATOM 1950 C C . TRP B 1 66 ? 14.046 -52.955 93.546 1.00 49.73 66 TRP B C 1
ATOM 1951 O O . TRP B 1 66 ? 14.497 -53.582 94.502 1.00 40.16 66 TRP B O 1
ATOM 1962 N N . ASP B 1 67 ? 13.429 -51.785 93.668 1.00 40.94 67 ASP B N 1
ATOM 1963 C CA . ASP B 1 67 ? 13.211 -51.118 94.947 1.00 40.77 67 ASP B CA 1
ATOM 1964 C C . ASP B 1 67 ? 11.769 -51.363 95.386 1.00 42.29 67 ASP B C 1
ATOM 1965 O O . ASP B 1 67 ? 10.840 -50.751 94.856 1.00 37.83 67 ASP B O 1
ATOM 1970 N N A ILE B 1 68 ? 11.587 -52.259 96.355 0.85 32.79 68 ILE B N 1
ATOM 1971 N N B ILE B 1 68 ? 11.571 -52.267 96.338 0.15 33.02 68 ILE B N 1
ATOM 1972 C CA A ILE B 1 68 ? 10.240 -52.600 96.803 0.85 33.81 68 ILE B CA 1
ATOM 1973 C CA B ILE B 1 68 ? 10.217 -52.600 96.765 0.15 33.94 68 ILE B CA 1
ATOM 1974 C C A ILE B 1 68 ? 9.917 -51.828 98.077 0.85 34.74 68 ILE B C 1
ATOM 1975 C C B ILE B 1 68 ? 9.888 -51.899 98.083 0.15 34.76 68 ILE B C 1
ATOM 1976 O O A ILE B 1 68 ? 10.744 -51.737 98.981 0.85 35.59 68 ILE B O 1
ATOM 1977 O O B ILE B 1 68 ? 10.692 -51.915 99.016 0.15 36.29 68 ILE B O 1
ATOM 1986 N N . GLY B 1 69 ? 8.714 -51.269 98.137 1.00 35.01 69 GLY B N 1
ATOM 1987 C CA . GLY B 1 69 ? 8.257 -50.549 99.321 1.00 33.05 69 GLY B CA 1
ATOM 1988 C C . GLY B 1 69 ? 8.405 -51.358 100.611 1.00 37.49 69 GLY B C 1
ATOM 1989 O O . GLY B 1 69 ? 8.224 -52.576 100.610 1.00 31.99 69 GLY B O 1
ATOM 1990 N N . GLY B 1 70 ? 8.764 -50.684 101.699 1.00 34.47 70 GLY B N 1
ATOM 1991 C CA . GLY B 1 70 ? 9.114 -51.365 102.937 1.00 35.69 70 GLY B CA 1
ATOM 1992 C C . GLY B 1 70 ? 8.088 -51.256 104.047 1.00 41.74 70 GLY B C 1
ATOM 1993 O O . GLY B 1 70 ? 8.301 -51.777 105.145 1.00 39.56 70 GLY B O 1
ATOM 1994 N N . GLN B 1 71 ? 6.975 -50.575 103.790 1.00 39.91 71 GLN B N 1
ATOM 1995 C CA . GLN B 1 71 ? 5.909 -50.551 104.783 1.00 41.11 71 GLN B CA 1
ATOM 1996 C C . GLN B 1 71 ? 5.494 -51.974 105.137 1.00 41.57 71 GLN B C 1
ATOM 1997 O O . GLN B 1 71 ? 5.632 -52.889 104.326 1.00 27.63 71 GLN B O 1
ATOM 2003 N N . ARG B 1 72 ? 5.013 -52.167 106.357 1.00 30.39 72 ARG B N 1
ATOM 2004 C CA . ARG B 1 72 ? 4.655 -53.508 106.790 1.00 36.69 72 ARG B CA 1
ATOM 2005 C C . ARG B 1 72 ? 3.653 -54.176 105.847 1.00 36.35 72 ARG B C 1
ATOM 2006 O O . ARG B 1 72 ? 3.812 -55.350 105.520 1.00 35.56 72 ARG B O 1
ATOM 2014 N N . LYS B 1 73 ? 2.652 -53.428 105.384 1.00 31.72 73 LYS B N 1
ATOM 2015 C CA . LYS B 1 73 ? 1.619 -53.988 104.509 1.00 34.24 73 LYS B CA 1
ATOM 2016 C C . LYS B 1 73 ? 2.181 -54.481 103.164 1.00 35.93 73 LYS B C 1
ATOM 2017 O O . LYS B 1 73 ? 1.520 -55.233 102.451 1.00 31.00 73 LYS B O 1
ATOM 2023 N N . ILE B 1 74 ? 3.392 -54.063 102.817 1.00 31.30 74 ILE B N 1
ATOM 2024 C CA . ILE B 1 74 ? 3.986 -54.490 101.542 1.00 35.73 74 ILE B CA 1
ATOM 2025 C C . ILE B 1 74 ? 4.901 -55.702 101.734 1.00 33.08 74 ILE B C 1
ATOM 2026 O O . ILE B 1 74 ? 5.134 -56.482 100.809 1.00 29.93 74 ILE B O 1
ATOM 2031 N N . ARG B 1 75 ? 5.408 -55.879 102.943 1.00 28.99 75 ARG B N 1
ATOM 2032 C CA . ARG B 1 75 ? 6.390 -56.952 103.178 1.00 39.27 75 ARG B CA 1
ATOM 2033 C C . ARG B 1 75 ? 5.926 -58.388 102.852 1.00 35.30 75 ARG B C 1
ATOM 2034 O O . ARG B 1 75 ? 6.743 -59.221 102.450 1.00 35.98 75 ARG B O 1
ATOM 2042 N N . PRO B 1 76 ? 4.627 -58.695 103.011 1.00 40.86 76 PRO B N 1
ATOM 2043 C CA . PRO B 1 76 ? 4.270 -60.048 102.564 1.00 37.69 76 PRO B CA 1
ATOM 2044 C C . PRO B 1 76 ? 4.377 -60.231 101.040 1.00 47.02 76 PRO B C 1
ATOM 2045 O O . PRO B 1 76 ? 4.249 -61.359 100.565 1.00 37.51 76 PRO B O 1
ATOM 2049 N N . TYR B 1 77 ? 4.602 -59.150 100.298 1.00 39.77 77 TYR B N 1
ATOM 2050 C CA . TYR B 1 77 ? 4.721 -59.238 98.838 1.00 38.95 77 TYR B CA 1
ATOM 2051 C C . TYR B 1 77 ? 6.159 -59.416 98.406 1.00 37.90 77 TYR B C 1
ATOM 2052 O O . TYR B 1 77 ? 6.430 -59.727 97.245 1.00 36.54 77 TYR B O 1
ATOM 2061 N N . TRP B 1 78 ? 7.073 -59.184 99.337 1.00 31.79 78 TRP B N 1
ATOM 2062 C CA . TRP B 1 78 ? 8.501 -59.312 99.073 1.00 34.47 78 TRP B CA 1
ATOM 2063 C C . TRP B 1 78 ? 8.823 -60.631 98.388 1.00 40.59 78 TRP B C 1
ATOM 2064 O O . TRP B 1 78 ? 9.567 -60.653 97.409 1.00 39.87 78 TRP B O 1
ATOM 2075 N N . ARG B 1 79 ? 8.227 -61.717 98.885 1.00 39.86 79 ARG B N 1
ATOM 2076 C CA . ARG B 1 79 ? 8.441 -63.059 98.345 1.00 48.63 79 ARG B CA 1
ATOM 2077 C C . ARG B 1 79 ? 8.279 -63.118 96.829 1.00 45.26 79 ARG B C 1
ATOM 2078 O O . ARG B 1 79 ? 8.937 -63.911 96.173 1.00 40.34 79 ARG B O 1
ATOM 2086 N N . SER B 1 80 ? 7.419 -62.261 96.283 1.00 42.55 80 SER B N 1
ATOM 2087 C CA . SER B 1 80 ? 7.130 -62.263 94.853 1.00 35.52 80 SER B CA 1
ATOM 2088 C C . SER B 1 80 ? 8.273 -61.738 94.002 1.00 38.80 80 SER B C 1
ATOM 2089 O O . SER B 1 80 ? 8.208 -61.813 92.774 1.00 39.39 80 SER B O 1
ATOM 2092 N N . TYR B 1 81 ? 9.314 -61.211 94.637 1.00 36.00 81 TYR B N 1
ATOM 2093 C CA . TYR B 1 81 ? 10.418 -60.604 93.898 1.00 43.16 81 TYR B CA 1
ATOM 2094 C C . TYR B 1 81 ? 11.729 -61.324 94.185 1.00 40.77 81 TYR B C 1
ATOM 2095 O O . TYR B 1 81 ? 12.799 -60.844 93.829 1.00 43.49 81 TYR B O 1
ATOM 2104 N N . PHE B 1 82 ? 11.640 -62.476 94.840 1.00 44.92 82 PHE B N 1
ATOM 2105 C CA . PHE B 1 82 ? 12.842 -63.202 95.249 1.00 46.62 82 PHE B CA 1
ATOM 2106 C C . PHE B 1 82 ? 13.492 -63.937 94.078 1.00 54.70 82 PHE B C 1
ATOM 2107 O O . PHE B 1 82 ? 14.720 -63.946 93.947 1.00 51.15 82 PHE B O 1
ATOM 2115 N N . GLU B 1 83 ? 12.660 -64.546 93.237 1.00 52.31 83 GLU B N 1
ATOM 2116 C CA . GLU B 1 83 ? 13.118 -65.308 92.073 1.00 61.98 83 GLU B CA 1
ATOM 2117 C C . GLU B 1 83 ? 14.128 -64.550 91.209 1.00 59.68 83 GLU B C 1
ATOM 2118 O O . GLU B 1 83 ? 13.947 -63.368 90.923 1.00 51.50 83 GLU B O 1
ATOM 2124 N N . ASN B 1 84 ? 15.188 -65.251 90.812 1.00 65.43 84 ASN B N 1
ATOM 2125 C CA . ASN B 1 84 ? 16.215 -64.741 89.889 1.00 62.43 84 ASN B CA 1
ATOM 2126 C C . ASN B 1 84 ? 17.040 -63.580 90.432 1.00 66.70 84 ASN B C 1
ATOM 2127 O O . ASN B 1 84 ? 17.677 -62.852 89.667 1.00 59.20 84 ASN B O 1
ATOM 2132 N N . THR B 1 85 ? 17.047 -63.421 91.750 1.00 57.92 85 THR B N 1
ATOM 2133 C CA . THR B 1 85 ? 17.844 -62.379 92.379 1.00 59.93 85 THR B CA 1
ATOM 2134 C C . THR B 1 85 ? 19.329 -62.733 92.330 1.00 61.04 85 THR B C 1
ATOM 2135 O O . THR B 1 85 ? 19.705 -63.880 92.549 1.00 56.28 85 THR B O 1
ATOM 2139 N N . ASP B 1 86 ? 20.170 -61.747 92.032 1.00 66.35 86 ASP B N 1
ATOM 2140 C CA . ASP B 1 86 ? 21.607 -61.977 91.946 1.00 65.48 86 ASP B CA 1
ATOM 2141 C C . ASP B 1 86 ? 22.360 -61.299 93.091 1.00 71.89 86 ASP B C 1
ATOM 2142 O O . ASP B 1 86 ? 23.347 -61.830 93.599 1.00 66.64 86 ASP B O 1
ATOM 2147 N N . ILE B 1 87 ? 21.887 -60.125 93.495 1.00 72.11 87 ILE B N 1
ATOM 2148 C CA . ILE B 1 87 ? 22.472 -59.397 94.614 1.00 66.53 87 ILE B CA 1
ATOM 2149 C C . ILE B 1 87 ? 21.360 -58.888 95.529 1.00 66.39 87 ILE B C 1
ATOM 2150 O O . ILE B 1 87 ? 20.305 -58.474 95.049 1.00 57.86 87 ILE B O 1
ATOM 2155 N N . LEU B 1 88 ? 21.581 -58.938 96.841 1.00 62.81 88 LEU B N 1
ATOM 2156 C CA . LEU B 1 88 ? 20.653 -58.327 97.789 1.00 50.50 88 LEU B CA 1
ATOM 2157 C C . LEU B 1 88 ? 21.290 -57.102 98.420 1.00 49.17 88 LEU B C 1
ATOM 2158 O O . LEU B 1 88 ? 22.413 -57.149 98.911 1.00 55.63 88 LEU B O 1
ATOM 2163 N N . ILE B 1 89 ? 20.571 -55.994 98.389 1.00 48.80 89 ILE B N 1
ATOM 2164 C CA . ILE B 1 89 ? 21.029 -54.796 99.059 1.00 59.31 89 ILE B CA 1
ATOM 2165 C C . ILE B 1 89 ? 20.004 -54.441 100.125 1.00 61.27 89 ILE B C 1
ATOM 2166 O O . ILE B 1 89 ? 18.820 -54.235 99.827 1.00 50.20 89 ILE B O 1
ATOM 2171 N N . TYR B 1 90 ? 20.459 -54.403 101.372 1.00 63.65 90 TYR B N 1
ATOM 2172 C CA . TYR B 1 90 ? 19.571 -54.158 102.495 1.00 53.97 90 TYR B CA 1
ATOM 2173 C C . TYR B 1 90 ? 19.889 -52.834 103.169 1.00 48.48 90 TYR B C 1
ATOM 2174 O O . TYR B 1 90 ? 21.011 -52.605 103.615 1.00 54.55 90 TYR B O 1
ATOM 2183 N N . VAL B 1 91 ? 18.888 -51.969 103.255 1.00 51.65 91 VAL B N 1
ATOM 2184 C CA . VAL B 1 91 ? 19.101 -50.621 103.758 1.00 55.70 91 VAL B CA 1
ATOM 2185 C C . VAL B 1 91 ? 18.506 -50.424 105.151 1.00 56.71 91 VAL B C 1
ATOM 2186 O O . VAL B 1 91 ? 17.365 -50.812 105.404 1.00 57.75 91 VAL B O 1
ATOM 2190 N N . ILE B 1 92 ? 19.292 -49.807 106.034 1.00 51.90 92 ILE B N 1
ATOM 2191 C CA . ILE B 1 92 ? 18.888 -49.507 107.404 1.00 44.85 92 ILE B CA 1
ATOM 2192 C C . ILE B 1 92 ? 19.004 -48.013 107.715 1.00 50.69 92 ILE B C 1
ATOM 2193 O O . ILE B 1 92 ? 20.007 -47.380 107.394 1.00 48.36 92 ILE B O 1
ATOM 2198 N N . ASP B 1 93 ? 17.967 -47.446 108.322 1.00 44.82 93 ASP B N 1
ATOM 2199 C CA . ASP B 1 93 ? 18.053 -46.104 108.879 1.00 49.86 93 ASP B CA 1
ATOM 2200 C C . ASP B 1 93 ? 18.921 -46.176 110.139 1.00 63.63 93 ASP B C 1
ATOM 2201 O O . ASP B 1 93 ? 18.476 -46.682 111.173 1.00 57.76 93 ASP B O 1
ATOM 2206 N N . SER B 1 94 ? 20.158 -45.688 110.048 1.00 58.59 94 SER B N 1
ATOM 2207 C CA . SER B 1 94 ? 21.107 -45.789 111.161 1.00 69.59 94 SER B CA 1
ATOM 2208 C C . SER B 1 94 ? 20.805 -44.822 112.306 1.00 69.04 94 SER B C 1
ATOM 2209 O O . SER B 1 94 ? 21.433 -44.888 113.359 1.00 71.26 94 SER B O 1
ATOM 2212 N N . ALA B 1 95 ? 19.848 -43.926 112.097 1.00 70.59 95 ALA B N 1
ATOM 2213 C CA . ALA B 1 95 ? 19.457 -42.975 113.128 1.00 69.94 95 ALA B CA 1
ATOM 2214 C C . ALA B 1 95 ? 18.201 -43.436 113.855 1.00 75.99 95 ALA B C 1
ATOM 2215 O O . ALA B 1 95 ? 17.841 -42.885 114.897 1.00 77.71 95 ALA B O 1
ATOM 2217 N N . ASP B 1 96 ? 17.533 -44.446 113.307 1.00 68.40 96 ASP B N 1
ATOM 2218 C CA . ASP B 1 96 ? 16.266 -44.896 113.870 1.00 62.12 96 ASP B CA 1
ATOM 2219 C C . ASP B 1 96 ? 16.488 -46.170 114.682 1.00 69.02 96 ASP B C 1
ATOM 2220 O O . ASP B 1 96 ? 16.029 -47.255 114.309 1.00 55.44 96 ASP B O 1
ATOM 2225 N N . ARG B 1 97 ? 17.190 -46.012 115.803 1.00 64.44 97 ARG B N 1
ATOM 2226 C CA . ARG B 1 97 ? 17.628 -47.129 116.632 1.00 59.21 97 ARG B CA 1
ATOM 2227 C C . ARG B 1 97 ? 16.472 -47.962 117.152 1.00 48.33 97 ARG B C 1
ATOM 2228 O O . ARG B 1 97 ? 16.638 -49.141 117.418 1.00 53.47 97 ARG B O 1
ATOM 2236 N N . LYS B 1 98 ? 15.302 -47.351 117.286 1.00 51.79 98 LYS B N 1
ATOM 2237 C CA . LYS B 1 98 ? 14.157 -48.040 117.863 1.00 57.05 98 LYS B CA 1
ATOM 2238 C C . LYS B 1 98 ? 13.547 -49.064 116.915 1.00 60.65 98 LYS B C 1
ATOM 2239 O O . LYS B 1 98 ? 12.598 -49.770 117.275 1.00 55.10 98 LYS B O 1
ATOM 2245 N N . ARG B 1 99 ? 14.097 -49.147 115.709 1.00 50.58 99 ARG B N 1
ATOM 2246 C CA . ARG B 1 99 ? 13.575 -50.052 114.695 1.00 56.23 99 ARG B CA 1
ATOM 2247 C C . ARG B 1 99 ? 14.635 -51.067 114.304 1.00 51.89 99 ARG B C 1
ATOM 2248 O O . ARG B 1 99 ? 14.477 -51.804 113.324 1.00 44.57 99 ARG B O 1
ATOM 2256 N N . PHE B 1 100 ? 15.723 -51.099 115.069 1.00 49.33 100 PHE B N 1
ATOM 2257 C CA . PHE B 1 100 ? 16.832 -51.998 114.768 1.00 48.74 100 PHE B CA 1
ATOM 2258 C C . PHE B 1 100 ? 16.408 -53.446 114.953 1.00 45.05 100 PHE B C 1
ATOM 2259 O O . PHE B 1 100 ? 16.855 -54.323 114.217 1.00 43.38 100 PHE B O 1
ATOM 2267 N N . GLU B 1 101 ? 15.530 -53.687 115.925 1.00 44.57 101 GLU B N 1
ATOM 2268 C CA . GLU B 1 101 ? 14.997 -55.027 116.165 1.00 55.64 101 GLU B CA 1
ATOM 2269 C C . GLU B 1 101 ? 14.116 -55.477 115.004 1.00 44.61 101 GLU B C 1
ATOM 2270 O O . GLU B 1 101 ? 14.243 -56.592 114.507 1.00 40.96 101 GLU B O 1
ATOM 2276 N N . GLU B 1 102 ? 13.209 -54.601 114.597 1.00 40.19 102 GLU B N 1
ATOM 2277 C CA . GLU B 1 102 ? 12.311 -54.889 113.491 1.00 44.33 102 GLU B CA 1
ATOM 2278 C C . GLU B 1 102 ? 13.104 -55.172 112.217 1.00 39.69 102 GLU B C 1
ATOM 2279 O O . GLU B 1 102 ? 12.880 -56.181 111.548 1.00 43.92 102 GLU B O 1
ATOM 2285 N N . THR B 1 103 ? 14.060 -54.313 111.887 1.00 44.60 103 THR B N 1
ATOM 2286 C CA . THR B 1 103 ? 14.787 -54.517 110.639 1.00 49.10 103 THR B CA 1
ATOM 2287 C C . THR B 1 103 ? 15.700 -55.735 110.738 1.00 44.68 103 THR B C 1
ATOM 2288 O O . THR B 1 103 ? 15.989 -56.383 109.733 1.00 47.76 103 THR B O 1
ATOM 2292 N N . GLY B 1 104 ? 16.128 -56.075 111.950 1.00 48.85 104 GLY B N 1
ATOM 2293 C CA . GLY B 1 104 ? 16.971 -57.246 112.139 1.00 33.21 104 GLY B CA 1
ATOM 2294 C C . GLY B 1 104 ? 16.190 -58.511 111.890 1.00 44.29 104 GLY B C 1
ATOM 2295 O O . GLY B 1 104 ? 16.700 -59.484 111.327 1.00 45.71 104 GLY B O 1
ATOM 2296 N N . GLN B 1 105 ? 14.925 -58.500 112.290 1.00 39.44 105 GLN B N 1
ATOM 2297 C CA . GLN B 1 105 ? 14.119 -59.677 112.068 1.00 40.62 105 GLN B CA 1
ATOM 2298 C C . GLN B 1 105 ? 13.786 -59.863 110.588 1.00 41.18 105 GLN B C 1
ATOM 2299 O O . GLN B 1 105 ? 13.713 -60.995 110.120 1.00 39.92 105 GLN B O 1
ATOM 2305 N N . GLU B 1 106 ? 13.584 -58.775 109.848 1.00 47.01 106 GLU B N 1
ATOM 2306 C CA . GLU B 1 106 ? 13.320 -58.919 108.412 1.00 37.49 106 GLU B CA 1
ATOM 2307 C C . GLU B 1 106 ? 14.571 -59.460 107.735 1.00 37.83 106 GLU B C 1
ATOM 2308 O O . GLU B 1 106 ? 14.492 -60.312 106.849 1.00 43.34 106 GLU B O 1
ATOM 2314 N N . LEU B 1 107 ? 15.728 -58.958 108.156 1.00 42.64 107 LEU B N 1
ATOM 2315 C CA . LEU B 1 107 ? 16.983 -59.372 107.537 1.00 50.22 107 LEU B CA 1
ATOM 2316 C C . LEU B 1 107 ? 17.258 -60.843 107.823 1.00 55.71 107 LEU B C 1
ATOM 2317 O O . LEU B 1 107 ? 17.789 -61.560 106.977 1.00 54.11 107 LEU B O 1
ATOM 2322 N N . THR B 1 108 ? 16.876 -61.294 109.013 1.00 53.66 108 THR B N 1
ATOM 2323 C CA . THR B 1 108 ? 17.052 -62.692 109.387 1.00 46.15 108 THR B CA 1
ATOM 2324 C C . THR B 1 108 ? 16.172 -63.586 108.524 1.00 52.54 108 THR B C 1
ATOM 2325 O O . THR B 1 108 ? 16.629 -64.617 108.027 1.00 48.24 108 THR B O 1
ATOM 2329 N N . GLU B 1 109 ? 14.916 -63.182 108.337 1.00 45.79 109 GLU B N 1
ATOM 2330 C CA . GLU B 1 109 ? 13.985 -63.962 107.529 1.00 46.61 109 GLU B CA 1
ATOM 2331 C C . GLU B 1 109 ? 14.460 -64.003 106.077 1.00 50.88 109 GLU B C 1
ATOM 2332 O O . GLU B 1 109 ? 14.343 -65.022 105.396 1.00 51.96 109 GLU B O 1
ATOM 2338 N N . LEU B 1 110 ? 15.017 -62.894 105.612 1.00 53.83 110 LEU B N 1
ATOM 2339 C CA . LEU B 1 110 ? 15.536 -62.836 104.252 1.00 57.84 110 LEU B CA 1
ATOM 2340 C C . LEU B 1 110 ? 16.702 -63.804 104.078 1.00 65.19 110 LEU B C 1
ATOM 2341 O O . LEU B 1 110 ? 16.779 -64.517 103.074 1.00 60.52 110 LEU B O 1
ATOM 2346 N N . LEU B 1 111 ? 17.590 -63.843 105.069 1.00 54.20 111 LEU B N 1
ATOM 2347 C CA . LEU B 1 111 ? 18.797 -64.661 104.988 1.00 57.32 111 LEU B CA 1
ATOM 2348 C C . LEU B 1 111 ? 18.550 -66.158 105.180 1.00 63.00 111 LEU B C 1
ATOM 2349 O O . LEU B 1 111 ? 19.452 -66.968 104.953 1.00 71.36 111 LEU B O 1
ATOM 2354 N N . GLU B 1 112 ? 17.336 -66.531 105.579 1.00 64.31 112 GLU B N 1
ATOM 2355 C CA . GLU B 1 112 ? 16.978 -67.944 105.679 1.00 63.91 112 GLU B CA 1
ATOM 2356 C C . GLU B 1 112 ? 16.079 -68.383 104.529 1.00 65.46 112 GLU B C 1
ATOM 2357 O O . GLU B 1 112 ? 15.726 -69.556 104.417 1.00 54.56 112 GLU B O 1
ATOM 2363 N N A GLU B 1 113 ? 15.712 -67.427 103.681 0.60 61.56 113 GLU B N 1
ATOM 2364 N N B GLU B 1 113 ? 15.709 -67.439 103.673 0.40 61.58 113 GLU B N 1
ATOM 2365 C CA A GLU B 1 113 ? 14.849 -67.693 102.535 0.60 61.28 113 GLU B CA 1
ATOM 2366 C CA B GLU B 1 113 ? 14.778 -67.733 102.593 0.40 61.28 113 GLU B CA 1
ATOM 2367 C C A GLU B 1 113 ? 15.480 -68.638 101.524 0.60 63.86 113 GLU B C 1
ATOM 2368 C C B GLU B 1 113 ? 15.420 -68.591 101.508 0.40 63.81 113 GLU B C 1
ATOM 2369 O O A GLU B 1 113 ? 16.603 -68.412 101.070 0.60 61.91 113 GLU B O 1
ATOM 2370 O O B GLU B 1 113 ? 16.497 -68.268 101.005 0.40 61.64 113 GLU B O 1
ATOM 2381 N N . GLU B 1 114 ? 14.741 -69.679 101.155 1.00 54.19 114 GLU B N 1
ATOM 2382 C CA . GLU B 1 114 ? 15.220 -70.629 100.162 1.00 62.79 114 GLU B CA 1
ATOM 2383 C C . GLU B 1 114 ? 15.520 -69.953 98.830 1.00 65.60 114 GLU B C 1
ATOM 2384 O O . GLU B 1 114 ? 16.632 -70.065 98.320 1.00 64.19 114 GLU B O 1
ATOM 2390 N N . LYS B 1 115 ? 14.546 -69.224 98.287 1.00 60.85 115 LYS B N 1
ATOM 2391 C CA . LYS B 1 115 ? 14.724 -68.571 96.992 1.00 63.76 115 LYS B CA 1
ATOM 2392 C C . LYS B 1 115 ? 15.880 -67.562 96.987 1.00 58.19 115 LYS B C 1
ATOM 2393 O O . LYS B 1 115 ? 16.302 -67.118 95.925 1.00 64.01 115 LYS B O 1
ATOM 2399 N N . LEU B 1 116 ? 16.398 -67.207 98.160 1.00 51.89 116 LEU B N 1
ATOM 2400 C CA . LEU B 1 116 ? 17.568 -66.329 98.237 1.00 61.53 116 LEU B CA 1
ATOM 2401 C C . LEU B 1 116 ? 18.807 -67.087 98.731 1.00 65.39 116 LEU B C 1
ATOM 2402 O O . LEU B 1 116 ? 19.729 -66.482 99.286 1.00 57.76 116 LEU B O 1
ATOM 2407 N N . SER B 1 117 ? 18.817 -68.400 98.489 1.00 66.67 117 SER B N 1
ATOM 2408 C CA . SER B 1 117 ? 19.810 -69.358 99.014 1.00 71.85 117 SER B CA 1
ATOM 2409 C C . SER B 1 117 ? 21.243 -68.846 99.243 1.00 80.19 117 SER B C 1
ATOM 2410 O O . SER B 1 117 ? 21.711 -68.826 100.382 1.00 86.88 117 SER B O 1
ATOM 2413 N N . CYS B 1 118 ? 21.948 -68.449 98.185 1.00 69.54 118 CYS B N 1
ATOM 2414 C CA . CYS B 1 118 ? 23.359 -68.083 98.350 1.00 75.07 118 CYS B CA 1
ATOM 2415 C C . CYS B 1 118 ? 23.688 -66.674 97.859 1.00 78.43 118 CYS B C 1
ATOM 2416 O O . CYS B 1 118 ? 24.857 -66.322 97.682 1.00 77.43 118 CYS B O 1
ATOM 2419 N N . VAL B 1 119 ? 22.655 -65.866 97.662 1.00 77.68 119 VAL B N 1
ATOM 2420 C CA . VAL B 1 119 ? 22.820 -64.515 97.142 1.00 75.48 119 VAL B CA 1
ATOM 2421 C C . VAL B 1 119 ? 23.720 -63.652 98.028 1.00 75.39 119 VAL B C 1
ATOM 2422 O O . VAL B 1 119 ? 23.554 -63.621 99.247 1.00 76.44 119 VAL B O 1
ATOM 2426 N N . PRO B 1 120 ? 24.693 -62.960 97.414 1.00 74.29 120 PRO B N 1
ATOM 2427 C CA . PRO B 1 120 ? 25.510 -61.991 98.153 1.00 75.95 120 PRO B CA 1
ATOM 2428 C C . PRO B 1 120 ? 24.651 -60.869 98.724 1.00 73.76 120 PRO B C 1
ATOM 2429 O O . PRO B 1 120 ? 23.706 -60.432 98.069 1.00 67.89 120 PRO B O 1
ATOM 2433 N N . VAL B 1 121 ? 24.968 -60.408 99.928 1.00 69.59 121 VAL B N 1
ATOM 2434 C CA . VAL B 1 121 ? 24.190 -59.332 100.523 1.00 68.64 121 VAL B CA 1
ATOM 2435 C C . VAL B 1 121 ? 25.072 -58.163 100.952 1.00 70.06 121 VAL B C 1
ATOM 2436 O O . VAL B 1 121 ? 26.061 -58.334 101.667 1.00 80.78 121 VAL B O 1
ATOM 2440 N N . LEU B 1 122 ? 24.721 -56.972 100.485 1.00 64.49 122 LEU B N 1
ATOM 2441 C CA . LEU B 1 122 ? 25.341 -55.750 100.975 1.00 67.21 122 LEU B CA 1
ATOM 2442 C C . LEU B 1 122 ? 24.386 -55.048 101.924 1.00 63.76 122 LEU B C 1
ATOM 2443 O O . LEU B 1 122 ? 23.205 -54.906 101.622 1.00 56.39 122 LEU B O 1
ATOM 2448 N N . ILE B 1 123 ? 24.896 -54.617 103.073 1.00 72.40 123 ILE B N 1
ATOM 2449 C CA . ILE B 1 123 ? 24.093 -53.864 104.025 1.00 56.04 123 ILE B CA 1
ATOM 2450 C C . ILE B 1 123 ? 24.553 -52.412 104.064 1.00 66.16 123 ILE B C 1
ATOM 2451 O O . ILE B 1 123 ? 25.700 -52.125 104.397 1.00 68.95 123 ILE B O 1
ATOM 2456 N N . PHE B 1 124 ? 23.654 -51.500 103.710 1.00 66.22 124 PHE B N 1
ATOM 2457 C CA . PHE B 1 124 ? 23.945 -50.069 103.754 1.00 66.70 124 PHE B CA 1
ATOM 2458 C C . PHE B 1 124 ? 23.535 -49.462 105.095 1.00 71.28 124 PHE B C 1
ATOM 2459 O O . PHE B 1 124 ? 22.348 -49.413 105.427 1.00 65.78 124 PHE B O 1
ATOM 2467 N N . ALA B 1 125 ? 24.518 -49.002 105.861 1.00 69.40 125 ALA B N 1
ATOM 2468 C CA . ALA B 1 125 ? 24.248 -48.248 107.076 1.00 64.84 125 ALA B CA 1
ATOM 2469 C C . ALA B 1 125 ? 23.935 -46.801 106.718 1.00 69.77 125 ALA B C 1
ATOM 2470 O O . ALA B 1 125 ? 24.776 -45.917 106.873 1.00 75.87 125 ALA B O 1
ATOM 2472 N N . ASN B 1 126 ? 22.717 -46.564 106.245 1.00 66.54 126 ASN B N 1
ATOM 2473 C CA . ASN B 1 126 ? 22.350 -45.280 105.655 1.00 60.72 126 ASN B CA 1
ATOM 2474 C C . ASN B 1 126 ? 22.131 -44.143 106.667 1.00 71.01 126 ASN B C 1
ATOM 2475 O O . ASN B 1 126 ? 22.067 -44.375 107.877 1.00 65.74 126 ASN B O 1
ATOM 2480 N N . LYS B 1 127 ? 22.036 -42.918 106.141 1.00 70.81 127 LYS B N 1
ATOM 2481 C CA . LYS B 1 127 ? 21.744 -41.689 106.893 1.00 70.28 127 LYS B CA 1
ATOM 2482 C C . LYS B 1 127 ? 22.887 -41.283 107.832 1.00 75.58 127 LYS B C 1
ATOM 2483 O O . LYS B 1 127 ? 22.652 -40.710 108.898 1.00 78.97 127 LYS B O 1
ATOM 2489 N N . GLN B 1 128 ? 24.121 -41.556 107.413 1.00 76.44 128 GLN B N 1
ATOM 2490 C CA . GLN B 1 128 ? 25.309 -41.239 108.206 1.00 78.42 128 GLN B CA 1
ATOM 2491 C C . GLN B 1 128 ? 25.657 -39.754 108.205 1.00 81.50 128 GLN B C 1
ATOM 2492 O O . GLN B 1 128 ? 26.414 -39.290 109.060 1.00 82.88 128 GLN B O 1
ATOM 2498 N N . ASP B 1 129 ? 25.113 -39.018 107.241 1.00 84.42 129 ASP B N 1
ATOM 2499 C CA . ASP B 1 129 ? 25.197 -37.561 107.243 1.00 88.14 129 ASP B CA 1
ATOM 2500 C C . ASP B 1 129 ? 24.777 -36.985 108.587 1.00 89.90 129 ASP B C 1
ATOM 2501 O O . ASP B 1 129 ? 25.248 -35.929 108.997 1.00 92.09 129 ASP B O 1
ATOM 2506 N N . LEU B 1 130 ? 23.855 -37.674 109.252 1.00 85.39 130 LEU B N 1
ATOM 2507 C CA . LEU B 1 130 ? 23.296 -37.186 110.495 1.00 91.83 130 LEU B CA 1
ATOM 2508 C C . LEU B 1 130 ? 24.137 -37.875 111.554 1.00 95.12 130 LEU B C 1
ATOM 2509 O O . LEU B 1 130 ? 24.470 -39.050 111.395 1.00 94.66 130 LEU B O 1
ATOM 2514 N N . LEU B 1 131 ? 24.489 -37.177 112.626 1.00 90.56 131 LEU B N 1
ATOM 2515 C CA . LEU B 1 131 ? 25.354 -37.798 113.615 1.00 92.62 131 LEU B CA 1
ATOM 2516 C C . LEU B 1 131 ? 24.550 -38.522 114.694 1.00 93.19 131 LEU B C 1
ATOM 2517 O O . LEU B 1 131 ? 25.121 -39.075 115.625 1.00 90.76 131 LEU B O 1
ATOM 2522 N N . THR B 1 132 ? 23.227 -38.532 114.570 1.00 91.85 132 THR B N 1
ATOM 2523 C CA . THR B 1 132 ? 22.432 -39.498 115.325 1.00 88.63 132 THR B CA 1
ATOM 2524 C C . THR B 1 132 ? 22.769 -40.907 114.891 1.00 84.79 132 THR B C 1
ATOM 2525 O O . THR B 1 132 ? 22.621 -41.852 115.664 1.00 89.17 132 THR B O 1
ATOM 2529 N N . ALA B 1 133 ? 23.218 -41.034 113.645 1.00 85.63 133 ALA B N 1
ATOM 2530 C CA . ALA B 1 133 ? 23.500 -42.331 113.042 1.00 82.76 133 ALA B CA 1
ATOM 2531 C C . ALA B 1 133 ? 24.521 -43.129 113.837 1.00 81.44 133 ALA B C 1
ATOM 2532 O O . ALA B 1 133 ? 25.589 -42.626 114.185 1.00 76.42 133 ALA B O 1
ATOM 2534 N N . ALA B 1 134 ? 24.173 -44.380 114.119 1.00 75.46 134 ALA B N 1
ATOM 2535 C CA . ALA B 1 134 ? 25.064 -45.294 114.806 1.00 76.99 134 ALA B CA 1
ATOM 2536 C C . ALA B 1 134 ? 26.212 -45.651 113.882 1.00 84.15 134 ALA B C 1
ATOM 2537 O O . ALA B 1 134 ? 26.005 -45.804 112.675 1.00 84.06 134 ALA B O 1
ATOM 2539 N N . PRO B 1 135 ? 27.430 -45.758 114.442 1.00 92.61 135 PRO B N 1
ATOM 2540 C CA . PRO B 1 135 ? 28.627 -46.207 113.722 1.00 90.96 135 PRO B CA 1
ATOM 2541 C C . PRO B 1 135 ? 28.330 -47.350 112.755 1.00 83.94 135 PRO B C 1
ATOM 2542 O O . PRO B 1 135 ? 27.420 -48.138 113.032 1.00 84.74 135 PRO B O 1
ATOM 2546 N N . ALA B 1 136 ? 29.081 -47.422 111.657 1.00 89.98 136 ALA B N 1
ATOM 2547 C CA . ALA B 1 136 ? 28.814 -48.352 110.566 1.00 94.11 136 ALA B CA 1
ATOM 2548 C C . ALA B 1 136 ? 28.355 -49.728 111.066 1.00 90.77 136 ALA B C 1
ATOM 2549 O O . ALA B 1 136 ? 27.528 -50.387 110.435 1.00 96.17 136 ALA B O 1
ATOM 2551 N N . SER B 1 137 ? 28.896 -50.130 112.219 1.00 82.42 137 SER B N 1
ATOM 2552 C CA . SER B 1 137 ? 28.723 -51.472 112.782 1.00 91.84 137 SER B CA 1
ATOM 2553 C C . SER B 1 137 ? 28.739 -51.600 114.313 1.00 89.98 137 SER B C 1
ATOM 2554 O O . SER B 1 137 ? 29.082 -52.641 114.856 1.00 80.51 137 SER B O 1
ATOM 2557 N N . GLU B 1 138 ? 28.304 -50.543 114.988 1.00 85.64 138 GLU B N 1
ATOM 2558 C CA . GLU B 1 138 ? 27.515 -50.727 116.199 1.00 88.08 138 GLU B CA 1
ATOM 2559 C C . GLU B 1 138 ? 26.311 -51.532 115.751 1.00 89.31 138 GLU B C 1
ATOM 2560 O O . GLU B 1 138 ? 25.752 -52.342 116.485 1.00 91.08 138 GLU B O 1
ATOM 2566 N N . ILE B 1 139 ? 25.946 -51.274 114.499 1.00 86.63 139 ILE B N 1
ATOM 2567 C CA . ILE B 1 139 ? 24.865 -51.942 113.797 1.00 76.03 139 ILE B CA 1
ATOM 2568 C C . ILE B 1 139 ? 25.194 -53.348 113.325 1.00 80.90 139 ILE B C 1
ATOM 2569 O O . ILE B 1 139 ? 24.316 -54.195 113.353 1.00 81.34 139 ILE B O 1
ATOM 2574 N N . ALA B 1 140 ? 26.424 -53.621 112.896 1.00 89.35 140 ALA B N 1
ATOM 2575 C CA . ALA B 1 140 ? 26.710 -54.965 112.378 1.00 86.95 140 ALA B CA 1
ATOM 2576 C C . ALA B 1 140 ? 26.191 -56.024 113.343 1.00 93.54 140 ALA B C 1
ATOM 2577 O O . ALA B 1 140 ? 25.369 -56.860 112.994 1.00 99.40 140 ALA B O 1
ATOM 2579 N N . GLU B 1 141 ? 26.618 -55.916 114.592 1.00 93.34 141 GLU B N 1
ATOM 2580 C CA . GLU B 1 141 ? 26.135 -56.825 115.610 1.00 99.91 141 GLU B CA 1
ATOM 2581 C C . GLU B 1 141 ? 25.305 -56.149 116.708 1.00 95.17 141 GLU B C 1
ATOM 2582 O O . GLU B 1 141 ? 25.582 -55.041 117.180 1.00 91.71 141 GLU B O 1
ATOM 2588 N N . GLY B 1 142 ? 24.334 -56.922 117.164 1.00 96.09 142 GLY B N 1
ATOM 2589 C CA . GLY B 1 142 ? 23.008 -56.419 117.428 1.00 96.70 142 GLY B CA 1
ATOM 2590 C C . GLY B 1 142 ? 22.242 -57.039 116.270 1.00 97.60 142 GLY B C 1
ATOM 2591 O O . GLY B 1 142 ? 21.082 -57.429 116.412 1.00 106.25 142 GLY B O 1
ATOM 2592 N N . LEU B 1 143 ? 22.927 -57.159 115.128 1.00 92.09 143 LEU B N 1
ATOM 2593 C CA . LEU B 1 143 ? 22.396 -57.835 113.945 1.00 91.76 143 LEU B CA 1
ATOM 2594 C C . LEU B 1 143 ? 23.018 -59.218 113.705 1.00 89.23 143 LEU B C 1
ATOM 2595 O O . LEU B 1 143 ? 22.527 -59.992 112.869 1.00 88.35 143 LEU B O 1
ATOM 2600 N N . ASN B 1 144 ? 24.097 -59.511 114.430 1.00 93.22 144 ASN B N 1
ATOM 2601 C CA . ASN B 1 144 ? 24.767 -60.821 114.425 1.00 93.88 144 ASN B CA 1
ATOM 2602 C C . ASN B 1 144 ? 25.235 -61.278 113.037 1.00 93.36 144 ASN B C 1
ATOM 2603 O O . ASN B 1 144 ? 25.238 -62.468 112.710 1.00 92.69 144 ASN B O 1
ATOM 2608 N N . LEU B 1 145 ? 25.693 -60.276 112.279 1.00 94.31 145 LEU B N 1
ATOM 2609 C CA . LEU B 1 145 ? 26.217 -60.430 110.932 1.00 93.28 145 LEU B CA 1
ATOM 2610 C C . LEU B 1 145 ? 27.502 -61.266 110.864 1.00 94.00 145 LEU B C 1
ATOM 2611 O O . LEU B 1 145 ? 27.825 -61.790 109.799 1.00 93.32 145 LEU B O 1
ATOM 2616 N N . HIS B 1 146 ? 28.253 -61.404 111.956 1.00 97.05 146 HIS B N 1
ATOM 2617 C CA . HIS B 1 146 ? 29.477 -62.200 111.843 1.00 99.76 146 HIS B CA 1
ATOM 2618 C C . HIS B 1 146 ? 29.142 -63.693 111.908 1.00 97.95 146 HIS B C 1
ATOM 2619 O O . HIS B 1 146 ? 30.007 -64.539 111.677 1.00 96.99 146 HIS B O 1
ATOM 2626 N N . THR B 1 147 ? 27.878 -64.009 112.174 1.00 93.85 147 THR B N 1
ATOM 2627 C CA . THR B 1 147 ? 27.457 -65.390 112.389 1.00 95.55 147 THR B CA 1
ATOM 2628 C C . THR B 1 147 ? 26.948 -66.045 111.105 1.00 97.44 147 THR B C 1
ATOM 2629 O O . THR B 1 147 ? 26.869 -67.270 111.021 1.00 105.52 147 THR B O 1
ATOM 2633 N N . ILE B 1 148 ? 26.605 -65.226 110.113 1.00 99.10 148 ILE B N 1
ATOM 2634 C CA . ILE B 1 148 ? 26.201 -65.714 108.789 1.00 100.85 148 ILE B CA 1
ATOM 2635 C C . ILE B 1 148 ? 27.265 -66.677 108.236 1.00 100.36 148 ILE B C 1
ATOM 2636 O O . ILE B 1 148 ? 28.461 -66.459 108.461 1.00 99.37 148 ILE B O 1
ATOM 2641 N N . ARG B 1 149 ? 26.864 -67.721 107.504 1.00 100.29 149 ARG B N 1
ATOM 2642 C CA . ARG B 1 149 ? 27.863 -68.740 107.150 1.00 103.80 149 ARG B CA 1
ATOM 2643 C C . ARG B 1 149 ? 27.858 -69.314 105.710 1.00 106.07 149 ARG B C 1
ATOM 2644 O O . ARG B 1 149 ? 28.914 -69.732 105.218 1.00 105.15 149 ARG B O 1
ATOM 2652 N N . ASP B 1 150 ? 26.723 -69.322 105.016 1.00 101.31 150 ASP B N 1
ATOM 2653 C CA . ASP B 1 150 ? 26.710 -69.809 103.634 1.00 97.67 150 ASP B CA 1
ATOM 2654 C C . ASP B 1 150 ? 26.591 -68.686 102.599 1.00 87.85 150 ASP B C 1
ATOM 2655 O O . ASP B 1 150 ? 25.904 -68.852 101.581 1.00 94.19 150 ASP B O 1
ATOM 2660 N N . ARG B 1 151 ? 27.273 -67.566 102.837 1.00 84.92 151 ARG B N 1
ATOM 2661 C CA . ARG B 1 151 ? 27.073 -66.385 102.007 1.00 85.09 151 ARG B CA 1
ATOM 2662 C C . ARG B 1 151 ? 28.102 -65.270 102.238 1.00 84.13 151 ARG B C 1
ATOM 2663 O O . ARG B 1 151 ? 28.420 -64.918 103.376 1.00 85.91 151 ARG B O 1
ATOM 2671 N N . VAL B 1 152 ? 28.612 -64.711 101.146 1.00 79.04 152 VAL B N 1
ATOM 2672 C CA . VAL B 1 152 ? 29.506 -63.563 101.226 1.00 82.47 152 VAL B CA 1
ATOM 2673 C C . VAL B 1 152 ? 28.696 -62.300 101.501 1.00 84.17 152 VAL B C 1
ATOM 2674 O O . VAL B 1 152 ? 27.684 -62.044 100.848 1.00 88.23 152 VAL B O 1
ATOM 2678 N N . TRP B 1 153 ? 29.136 -61.514 102.473 1.00 73.29 153 TRP B N 1
ATOM 2679 C CA . TRP B 1 153 ? 28.390 -60.330 102.848 1.00 74.75 153 TRP B CA 1
ATOM 2680 C C . TRP B 1 153 ? 29.302 -59.152 103.136 1.00 78.62 153 TRP B C 1
ATOM 2681 O O . TRP B 1 153 ? 30.526 -59.286 103.164 1.00 82.88 153 TRP B O 1
ATOM 2692 N N . GLN B 1 154 ? 28.687 -57.998 103.359 1.00 75.08 154 GLN B N 1
ATOM 2693 C CA . GLN B 1 154 ? 29.419 -56.768 103.606 1.00 79.79 154 GLN B CA 1
ATOM 2694 C C . GLN B 1 154 ? 28.509 -55.723 104.243 1.00 81.04 154 GLN B C 1
ATOM 2695 O O . GLN B 1 154 ? 27.297 -55.723 104.025 1.00 77.53 154 GLN B O 1
ATOM 2701 N N . ILE B 1 155 ? 29.088 -54.837 105.041 1.00 71.89 155 ILE B N 1
ATOM 2702 C CA . ILE B 1 155 ? 28.332 -53.697 105.527 1.00 71.28 155 ILE B CA 1
ATOM 2703 C C . ILE B 1 155 ? 29.061 -52.418 105.146 1.00 76.63 155 ILE B C 1
ATOM 2704 O O . ILE B 1 155 ? 30.264 -52.278 105.358 1.00 74.77 155 ILE B O 1
ATOM 2709 N N . GLN B 1 156 ? 28.322 -51.491 104.556 1.00 70.33 156 GLN B N 1
ATOM 2710 C CA . GLN B 1 156 ? 28.918 -50.265 104.069 1.00 79.85 156 GLN B CA 1
ATOM 2711 C C . GLN B 1 156 ? 28.212 -49.039 104.630 1.00 71.69 156 GLN B C 1
ATOM 2712 O O . GLN B 1 156 ? 27.043 -48.789 104.334 1.00 75.01 156 GLN B O 1
ATOM 2718 N N . SER B 1 157 ? 28.926 -48.288 105.459 1.00 68.93 157 SER B N 1
ATOM 2719 C CA . SER B 1 157 ? 28.443 -46.994 105.911 1.00 77.02 157 SER B CA 1
ATOM 2720 C C . SER B 1 157 ? 28.184 -46.136 104.680 1.00 73.91 157 SER B C 1
ATOM 2721 O O . SER B 1 157 ? 28.976 -46.157 103.738 1.00 79.49 157 SER B O 1
ATOM 2724 N N . CYS B 1 158 ? 27.077 -45.401 104.667 1.00 69.51 158 CYS B N 1
ATOM 2725 C CA . CYS B 1 158 ? 26.765 -44.574 103.509 1.00 68.97 158 CYS B CA 1
ATOM 2726 C C . CYS B 1 158 ? 25.756 -43.480 103.815 1.00 71.74 158 CYS B C 1
ATOM 2727 O O . CYS B 1 158 ? 25.282 -43.335 104.940 1.00 71.19 158 CYS B O 1
ATOM 2730 N N . SER B 1 159 ? 25.408 -42.737 102.774 1.00 73.05 159 SER B N 1
ATOM 2731 C CA . SER B 1 159 ? 24.580 -41.560 102.913 1.00 76.19 159 SER B CA 1
ATOM 2732 C C . SER B 1 159 ? 23.940 -41.230 101.561 1.00 78.19 159 SER B C 1
ATOM 2733 O O . SER B 1 159 ? 24.582 -40.690 100.661 1.00 77.50 159 SER B O 1
ATOM 2736 N N . ALA B 1 160 ? 22.668 -41.579 101.417 1.00 78.97 160 ALA B N 1
ATOM 2737 C CA . ALA B 1 160 ? 21.997 -41.458 100.129 1.00 79.49 160 ALA B CA 1
ATOM 2738 C C . ALA B 1 160 ? 21.681 -40.011 99.753 1.00 79.39 160 ALA B C 1
ATOM 2739 O O . ALA B 1 160 ? 21.467 -39.715 98.584 1.00 81.25 160 ALA B O 1
ATOM 2741 N N . LEU B 1 161 ? 21.654 -39.112 100.735 1.00 78.13 161 LEU B N 1
ATOM 2742 C CA . LEU B 1 161 ? 21.318 -37.701 100.487 1.00 82.67 161 LEU B CA 1
ATOM 2743 C C . LEU B 1 161 ? 22.329 -37.075 99.570 1.00 80.44 161 LEU B C 1
ATOM 2744 O O . LEU B 1 161 ? 22.004 -36.462 98.553 1.00 84.75 161 LEU B O 1
ATOM 2749 N N . THR B 1 162 ? 23.574 -37.201 100.014 1.00 80.44 162 THR B N 1
ATOM 2750 C CA . THR B 1 162 ? 24.677 -36.401 99.521 1.00 82.56 162 THR B CA 1
ATOM 2751 C C . THR B 1 162 ? 25.591 -37.249 98.657 1.00 79.18 162 THR B C 1
ATOM 2752 O O . THR B 1 162 ? 26.322 -36.727 97.819 1.00 80.39 162 THR B O 1
ATOM 2756 N N . GLY B 1 163 ? 25.554 -38.561 98.881 1.00 72.71 163 GLY B N 1
ATOM 2757 C CA . GLY B 1 163 ? 26.266 -39.499 98.034 1.00 73.73 163 GLY B CA 1
ATOM 2758 C C . GLY B 1 163 ? 27.379 -40.291 98.695 1.00 74.88 163 GLY B C 1
ATOM 2759 O O . GLY B 1 163 ? 27.810 -41.307 98.137 1.00 73.68 163 GLY B O 1
ATOM 2760 N N . GLU B 1 164 ? 27.844 -39.837 99.863 1.00 73.68 164 GLU B N 1
ATOM 2761 C CA . GLU B 1 164 ? 28.978 -40.465 100.554 1.00 71.90 164 GLU B CA 1
ATOM 2762 C C . GLU B 1 164 ? 28.855 -41.978 100.623 1.00 76.40 164 GLU B C 1
ATOM 2763 O O . GLU B 1 164 ? 27.803 -42.506 100.981 1.00 83.61 164 GLU B O 1
ATOM 2769 N N . GLY B 1 165 ? 29.929 -42.672 100.267 1.00 76.34 165 GLY B N 1
ATOM 2770 C CA . GLY B 1 165 ? 30.020 -44.104 100.485 1.00 76.21 165 GLY B CA 1
ATOM 2771 C C . GLY B 1 165 ? 29.123 -45.000 99.651 1.00 78.44 165 GLY B C 1
ATOM 2772 O O . GLY B 1 165 ? 29.223 -46.220 99.751 1.00 81.00 165 GLY B O 1
ATOM 2773 N N . VAL B 1 166 ? 28.245 -44.416 98.837 1.00 76.83 166 VAL B N 1
ATOM 2774 C CA . VAL B 1 166 ? 27.372 -45.215 97.975 1.00 80.30 166 VAL B CA 1
ATOM 2775 C C . VAL B 1 166 ? 28.183 -45.960 96.926 1.00 85.36 166 VAL B C 1
ATOM 2776 O O . VAL B 1 166 ? 28.007 -47.166 96.719 1.00 74.15 166 VAL B O 1
ATOM 2780 N N . GLN B 1 167 ? 29.071 -45.225 96.263 1.00 86.64 167 GLN B N 1
ATOM 2781 C CA . GLN B 1 167 ? 29.971 -45.812 95.286 1.00 84.89 167 GLN B CA 1
ATOM 2782 C C . GLN B 1 167 ? 30.839 -46.863 95.959 1.00 82.51 167 GLN B C 1
ATOM 2783 O O . GLN B 1 167 ? 31.140 -47.898 95.367 1.00 76.04 167 GLN B O 1
ATOM 2789 N N . ASP B 1 168 ? 31.224 -46.589 97.203 1.00 83.13 168 ASP B N 1
ATOM 2790 C CA . ASP B 1 168 ? 32.014 -47.528 97.998 1.00 88.15 168 ASP B CA 1
ATOM 2791 C C . ASP B 1 168 ? 31.352 -48.906 98.033 1.00 89.48 168 ASP B C 1
ATOM 2792 O O . ASP B 1 168 ? 31.965 -49.915 97.674 1.00 87.42 168 ASP B O 1
ATOM 2797 N N . GLY B 1 169 ? 30.089 -48.937 98.447 1.00 83.67 169 GLY B N 1
ATOM 2798 C CA . GLY B 1 169 ? 29.340 -50.177 98.510 1.00 85.23 169 GLY B CA 1
ATOM 2799 C C . GLY B 1 169 ? 29.047 -50.783 97.149 1.00 85.47 169 GLY B C 1
ATOM 2800 O O . GLY B 1 169 ? 29.082 -52.004 96.991 1.00 80.88 169 GLY B O 1
ATOM 2801 N N . MET B 1 170 ? 28.759 -49.932 96.165 1.00 83.50 170 MET B N 1
ATOM 2802 C CA . MET B 1 170 ? 28.402 -50.406 94.827 1.00 87.27 170 MET B CA 1
ATOM 2803 C C . MET B 1 170 ? 29.550 -51.147 94.162 1.00 88.18 170 MET B C 1
ATOM 2804 O O . MET B 1 170 ? 29.333 -52.004 93.301 1.00 83.75 170 MET B O 1
ATOM 2809 N N . ASN B 1 171 ? 30.772 -50.815 94.563 1.00 89.51 171 ASN B N 1
ATOM 2810 C CA . ASN B 1 171 ? 31.938 -51.516 94.053 1.00 90.70 171 ASN B CA 1
ATOM 2811 C C . ASN B 1 171 ? 32.013 -52.932 94.605 1.00 85.43 171 ASN B C 1
ATOM 2812 O O . ASN B 1 171 ? 32.454 -53.848 93.913 1.00 85.49 171 ASN B O 1
ATOM 2817 N N . TRP B 1 172 ? 31.576 -53.113 95.851 1.00 90.94 172 TRP B N 1
ATOM 2818 C CA . TRP B 1 172 ? 31.567 -54.447 96.441 1.00 85.77 172 TRP B CA 1
ATOM 2819 C C . TRP B 1 172 ? 30.515 -55.303 95.772 1.00 85.07 172 TRP B C 1
ATOM 2820 O O . TRP B 1 172 ? 30.771 -56.461 95.443 1.00 85.74 172 TRP B O 1
ATOM 2831 N N . VAL B 1 173 ? 29.332 -54.718 95.588 1.00 83.38 173 VAL B N 1
ATOM 2832 C CA . VAL B 1 173 ? 28.183 -55.408 95.011 1.00 85.70 173 VAL B CA 1
ATOM 2833 C C . VAL B 1 173 ? 28.564 -56.204 93.767 1.00 93.95 173 VAL B C 1
ATOM 2834 O O . VAL B 1 173 ? 28.045 -57.300 93.526 1.00 96.60 173 VAL B O 1
ATOM 2838 N N . CYS B 1 174 ? 29.506 -55.675 92.996 1.00 89.89 174 CYS B N 1
ATOM 2839 C CA . CYS B 1 174 ? 29.726 -56.219 91.671 1.00 97.58 174 CYS B CA 1
ATOM 2840 C C . CYS B 1 174 ? 31.079 -56.878 91.434 1.00 93.47 174 CYS B C 1
ATOM 2841 O O . CYS B 1 174 ? 31.343 -57.368 90.337 1.00 93.45 174 CYS B O 1
ATOM 2844 N N . LYS B 1 175 ? 31.940 -56.896 92.443 1.00 90.78 175 LYS B N 1
ATOM 2845 C CA . LYS B 1 175 ? 33.103 -57.762 92.361 1.00 87.31 175 LYS B CA 1
ATOM 2846 C C . LYS B 1 175 ? 32.599 -59.161 92.705 1.00 93.22 175 LYS B C 1
ATOM 2847 O O . LYS B 1 175 ? 33.218 -60.174 92.375 1.00 96.82 175 LYS B O 1
ATOM 2853 N N . ASN B 1 176 ? 31.423 -59.196 93.325 1.00 90.98 176 ASN B N 1
ATOM 2854 C CA . ASN B 1 176 ? 30.797 -60.438 93.746 1.00 92.47 176 ASN B CA 1
ATOM 2855 C C . ASN B 1 176 ? 29.704 -60.940 92.798 1.00 92.07 176 ASN B C 1
ATOM 2856 O O . ASN B 1 176 ? 28.902 -61.790 93.179 1.00 91.38 176 ASN B O 1
ATOM 2861 N N . VAL B 1 177 ? 29.662 -60.426 91.572 1.00 94.22 177 VAL B N 1
ATOM 2862 C CA . VAL B 1 177 ? 28.710 -60.945 90.586 1.00 95.08 177 VAL B CA 1
ATOM 2863 C C . VAL B 1 177 ? 29.151 -62.290 90.009 1.00 92.76 177 VAL B C 1
ATOM 2864 O O . VAL B 1 177 ? 28.347 -63.220 89.889 1.00 93.03 177 VAL B O 1
ATOM 2868 N N . ASP C 2 9 ? 10.901 -21.064 88.705 1.00 68.13 7 ASP C N 1
ATOM 2869 C CA . ASP C 2 9 ? 11.485 -21.505 87.442 1.00 74.77 7 ASP C CA 1
ATOM 2870 C C . ASP C 2 9 ? 10.413 -21.766 86.378 1.00 68.29 7 ASP C C 1
ATOM 2871 O O . ASP C 2 9 ? 9.639 -22.727 86.475 1.00 57.67 7 ASP C O 1
ATOM 2876 N N . GLU C 2 10 ? 10.408 -20.935 85.342 1.00 56.60 8 GLU C N 1
ATOM 2877 C CA . GLU C 2 10 ? 9.385 -21.005 84.301 1.00 58.30 8 GLU C CA 1
ATOM 2878 C C . GLU C 2 10 ? 9.542 -22.227 83.374 1.00 57.01 8 GLU C C 1
ATOM 2879 O O . GLU C 2 10 ? 8.565 -22.715 82.796 1.00 40.73 8 GLU C O 1
ATOM 2885 N N . VAL C 2 11 ? 10.770 -22.718 83.248 1.00 48.73 9 VAL C N 1
ATOM 2886 C CA . VAL C 2 11 ? 11.065 -23.906 82.457 1.00 43.68 9 VAL C CA 1
ATOM 2887 C C . VAL C 2 11 ? 10.318 -25.144 82.962 1.00 51.94 9 VAL C C 1
ATOM 2888 O O . VAL C 2 11 ? 9.837 -25.962 82.169 1.00 33.02 9 VAL C O 1
ATOM 2892 N N . GLU C 2 12 ? 10.194 -25.282 84.278 1.00 38.04 10 GLU C N 1
ATOM 2893 C CA . GLU C 2 12 ? 9.486 -26.436 84.811 1.00 38.16 10 GLU C CA 1
ATOM 2894 C C . GLU C 2 12 ? 8.015 -26.421 84.403 1.00 28.39 10 GLU C C 1
ATOM 2895 O O . GLU C 2 12 ? 7.464 -27.459 84.045 1.00 36.32 10 GLU C O 1
ATOM 2901 N N . TRP C 2 13 ? 7.382 -25.252 84.449 1.00 33.33 11 TRP C N 1
ATOM 2902 C CA . TRP C 2 13 ? 6.001 -25.141 83.995 1.00 35.07 11 TRP C CA 1
ATOM 2903 C C . TRP C 2 13 ? 5.861 -25.482 82.496 1.00 32.89 11 TRP C C 1
ATOM 2904 O O . TRP C 2 13 ? 4.900 -26.149 82.093 1.00 27.35 11 TRP C O 1
ATOM 2915 N N . VAL C 2 14 ? 6.806 -25.020 81.681 1.00 29.18 12 VAL C N 1
ATOM 2916 C CA . VAL C 2 14 ? 6.758 -25.286 80.239 1.00 33.50 12 VAL C CA 1
ATOM 2917 C C . VAL C 2 14 ? 6.861 -26.795 79.969 1.00 29.07 12 VAL C C 1
ATOM 2918 O O . VAL C 2 14 ? 6.141 -27.343 79.134 1.00 36.94 12 VAL C O 1
ATOM 2922 N N . VAL C 2 15 ? 7.768 -27.453 80.686 1.00 32.22 13 VAL C N 1
ATOM 2923 C CA . VAL C 2 15 ? 7.895 -28.904 80.609 1.00 38.01 13 VAL C CA 1
ATOM 2924 C C . VAL C 2 15 ? 6.563 -29.588 80.914 1.00 36.06 13 VAL C C 1
ATOM 2925 O O . VAL C 2 15 ? 6.121 -30.483 80.182 1.00 26.75 13 VAL C O 1
ATOM 2929 N N . GLU C 2 16 ? 5.900 -29.152 81.979 1.00 28.42 14 GLU C N 1
ATOM 2930 C CA . GLU C 2 16 ? 4.654 -29.794 82.351 1.00 30.18 14 GLU C CA 1
ATOM 2931 C C . GLU C 2 16 ? 3.556 -29.428 81.369 1.00 30.98 14 GLU C C 1
ATOM 2932 O O . GLU C 2 16 ? 2.648 -30.215 81.140 1.00 26.37 14 GLU C O 1
ATOM 2938 N N . SER C 2 17 ? 3.625 -28.218 80.818 1.00 23.02 15 SER C N 1
ATOM 2939 C CA . SER C 2 17 ? 2.647 -27.782 79.840 1.00 32.39 15 SER C CA 1
ATOM 2940 C C . SER C 2 17 ? 2.732 -28.714 78.629 1.00 27.36 15 SER C C 1
ATOM 2941 O O . SER C 2 17 ? 1.732 -29.242 78.170 1.00 34.10 15 SER C O 1
ATOM 2944 N N . ILE C 2 18 ? 3.951 -28.925 78.160 1.00 28.12 16 ILE C N 1
ATOM 2945 C CA . ILE C 2 18 ? 4.204 -29.773 76.998 1.00 30.37 16 ILE C CA 1
ATOM 2946 C C . ILE C 2 18 ? 3.708 -31.192 77.266 1.00 33.99 16 ILE C C 1
ATOM 2947 O O . ILE C 2 18 ? 2.976 -31.749 76.460 1.00 27.92 16 ILE C O 1
ATOM 2952 N N . ALA C 2 19 ? 4.068 -31.751 78.417 1.00 28.84 17 ALA C N 1
ATOM 2953 C CA . ALA C 2 19 ? 3.622 -33.096 78.792 1.00 27.78 17 ALA C CA 1
ATOM 2954 C C . ALA C 2 19 ? 2.100 -33.194 78.842 1.00 25.73 17 ALA C C 1
ATOM 2955 O O . ALA C 2 19 ? 1.519 -34.216 78.463 1.00 29.38 17 ALA C O 1
ATOM 2957 N N . GLY C 2 20 ? 1.453 -32.142 79.337 1.00 27.23 18 GLY C N 1
ATOM 2958 C CA . GLY C 2 20 ? -0.004 -32.121 79.387 1.00 29.17 18 GLY C CA 1
ATOM 2959 C C . GLY C 2 20 ? -0.558 -32.123 77.960 1.00 34.38 18 GLY C C 1
ATOM 2960 O O . GLY C 2 20 ? -1.518 -32.816 77.644 1.00 26.75 18 GLY C O 1
ATOM 2961 N N . PHE C 2 21 ? 0.061 -31.342 77.083 1.00 30.28 19 PHE C N 1
ATOM 2962 C CA . PHE C 2 21 ? -0.362 -31.342 75.697 1.00 31.93 19 PHE C CA 1
ATOM 2963 C C . PHE C 2 21 ? -0.237 -32.766 75.134 1.00 26.53 19 PHE C C 1
ATOM 2964 O O . PHE C 2 21 ? -1.195 -33.301 74.579 1.00 28.45 19 PHE C O 1
ATOM 2972 N N . LEU C 2 22 ? 0.927 -33.390 75.308 1.00 23.95 20 LEU C N 1
ATOM 2973 C CA . LEU C 2 22 ? 1.171 -34.699 74.708 1.00 26.41 20 LEU C CA 1
ATOM 2974 C C . LEU C 2 22 ? 0.270 -35.795 75.279 1.00 32.11 20 LEU C C 1
ATOM 2975 O O . LEU C 2 22 ? 0.057 -36.821 74.626 1.00 30.08 20 LEU C O 1
ATOM 2980 N N A ARG C 2 23 ? -0.228 -35.567 76.494 0.46 25.54 21 ARG C N 1
ATOM 2981 N N B ARG C 2 23 ? -0.252 -35.591 76.487 0.54 25.54 21 ARG C N 1
ATOM 2982 C CA A ARG C 2 23 ? -1.205 -36.445 77.143 0.46 28.56 21 ARG C CA 1
ATOM 2983 C CA B ARG C 2 23 ? -1.225 -36.524 77.066 0.54 28.42 21 ARG C CA 1
ATOM 2984 C C A ARG C 2 23 ? -2.628 -36.205 76.653 0.46 30.26 21 ARG C C 1
ATOM 2985 C C B ARG C 2 23 ? -2.650 -36.221 76.626 0.54 30.26 21 ARG C C 1
ATOM 2986 O O A ARG C 2 23 ? -3.484 -37.081 76.764 0.46 35.16 21 ARG C O 1
ATOM 2987 O O B ARG C 2 23 ? -3.533 -37.067 76.751 0.54 35.20 21 ARG C O 1
ATOM 3002 N N . GLY C 2 24 ? -2.879 -35.004 76.143 1.00 26.94 22 GLY C N 1
ATOM 3003 C CA . GLY C 2 24 ? -4.222 -34.567 75.824 1.00 31.06 22 GLY C CA 1
ATOM 3004 C C . GLY C 2 24 ? -4.753 -34.994 74.466 1.00 32.44 22 GLY C C 1
ATOM 3005 O O . GLY C 2 24 ? -4.023 -35.550 73.653 1.00 31.05 22 GLY C O 1
ATOM 3006 N N . PRO C 2 25 ? -6.040 -34.720 74.215 1.00 39.22 23 PRO C N 1
ATOM 3007 C CA . PRO C 2 25 ? -6.690 -35.120 72.964 1.00 33.30 23 PRO C CA 1
ATOM 3008 C C . PRO C 2 25 ? -6.399 -34.192 71.782 1.00 32.42 23 PRO C C 1
ATOM 3009 O O . PRO C 2 25 ? -6.507 -34.644 70.639 1.00 35.87 23 PRO C O 1
ATOM 3013 N N . ASP C 2 26 ? -6.041 -32.934 72.027 1.00 29.14 24 ASP C N 1
ATOM 3014 C CA . ASP C 2 26 ? -5.716 -32.022 70.926 1.00 32.32 24 ASP C CA 1
ATOM 3015 C C . ASP C 2 26 ? -4.543 -32.556 70.104 1.00 30.29 24 ASP C C 1
ATOM 3016 O O . ASP C 2 26 ? -4.501 -32.438 68.879 1.00 29.55 24 ASP C O 1
ATOM 3021 N N . TRP C 2 27 ? -3.577 -33.127 70.810 1.00 26.06 25 TRP C N 1
ATOM 3022 C CA . TRP C 2 27 ? -2.470 -33.817 70.180 1.00 26.11 25 TRP C CA 1
ATOM 3023 C C . TRP C 2 27 ? -2.840 -35.249 69.801 1.00 29.07 25 TRP C C 1
ATOM 3024 O O . TRP C 2 27 ? -2.675 -35.656 68.643 1.00 23.91 25 TRP C O 1
ATOM 3035 N N . SER C 2 28 ? -3.367 -36.007 70.765 1.00 22.84 26 SER C N 1
ATOM 3036 C CA . SER C 2 28 ? -3.397 -37.463 70.635 1.00 21.03 26 SER C CA 1
ATOM 3037 C C . SER C 2 28 ? -4.388 -37.963 69.583 1.00 25.44 26 SER C C 1
ATOM 3038 O O . SER C 2 28 ? -4.152 -38.976 68.947 1.00 24.38 26 SER C O 1
ATOM 3041 N N . ILE C 2 29 ? -5.481 -37.242 69.390 1.00 25.05 27 ILE C N 1
ATOM 3042 C CA . ILE C 2 29 ? -6.497 -37.704 68.450 1.00 24.44 27 ILE C CA 1
ATOM 3043 C C . ILE C 2 29 ? -6.065 -37.490 66.992 1.00 31.43 27 ILE C C 1
ATOM 3044 O O . ILE C 2 29 ? -6.150 -38.420 66.196 1.00 31.25 27 ILE C O 1
ATOM 3049 N N . PRO C 2 30 ? -5.587 -36.287 66.630 1.00 29.19 28 PRO C N 1
ATOM 3050 C CA . PRO C 2 30 ? -5.085 -36.190 65.251 1.00 26.76 28 PRO C CA 1
ATOM 3051 C C . PRO C 2 30 ? -3.938 -37.149 64.951 1.00 27.24 28 PRO C C 1
ATOM 3052 O O . PRO C 2 30 ? -3.818 -37.613 63.824 1.00 25.45 28 PRO C O 1
ATOM 3056 N N . ILE C 2 31 ? -3.093 -37.420 65.937 1.00 25.26 29 ILE C N 1
ATOM 3057 C CA . ILE C 2 31 ? -2.007 -38.388 65.755 1.00 22.02 29 ILE C CA 1
ATOM 3058 C C . ILE C 2 31 ? -2.580 -39.788 65.537 1.00 27.15 29 ILE C C 1
ATOM 3059 O O . ILE C 2 31 ? -2.170 -40.514 64.623 1.00 26.07 29 ILE C O 1
ATOM 3064 N N . LEU C 2 32 ? -3.537 -40.161 66.377 1.00 24.30 30 LEU C N 1
ATOM 3065 C CA . LEU C 2 32 ? -4.137 -41.477 66.270 1.00 28.30 30 LEU C CA 1
ATOM 3066 C C . LEU C 2 32 ? -4.820 -41.647 64.912 1.00 24.12 30 LEU C C 1
ATOM 3067 O O . LEU C 2 32 ? -4.703 -42.694 64.286 1.00 28.79 30 LEU C O 1
ATOM 3072 N N A ASP C 2 33 ? -5.521 -40.618 64.459 0.61 28.32 31 ASP C N 1
ATOM 3073 N N B ASP C 2 33 ? -5.537 -40.615 64.475 0.39 28.22 31 ASP C N 1
ATOM 3074 C CA A ASP C 2 33 ? -6.241 -40.707 63.197 0.61 27.07 31 ASP C CA 1
ATOM 3075 C CA B ASP C 2 33 ? -6.226 -40.625 63.183 0.39 27.11 31 ASP C CA 1
ATOM 3076 C C A ASP C 2 33 ? -5.285 -40.859 61.996 0.61 27.87 31 ASP C C 1
ATOM 3077 C C B ASP C 2 33 ? -5.264 -40.885 62.025 0.39 27.87 31 ASP C C 1
ATOM 3078 O O A ASP C 2 33 ? -5.576 -41.600 61.052 0.61 25.31 31 ASP C O 1
ATOM 3079 O O B ASP C 2 33 ? -5.533 -41.704 61.142 0.39 25.56 31 ASP C O 1
ATOM 3088 N N . PHE C 2 34 ? -4.146 -40.170 62.025 1.00 26.64 32 PHE C N 1
ATOM 3089 C CA . PHE C 2 34 ? -3.136 -40.328 60.967 1.00 23.13 32 PHE C CA 1
ATOM 3090 C C . PHE C 2 34 ? -2.610 -41.760 60.973 1.00 27.07 32 PHE C C 1
ATOM 3091 O O . PHE C 2 34 ? -2.548 -42.431 59.941 1.00 27.24 32 PHE C O 1
ATOM 3099 N N . VAL C 2 35 ? -2.231 -42.240 62.150 1.00 22.19 33 VAL C N 1
ATOM 3100 C CA . VAL C 2 35 ? -1.629 -43.564 62.233 1.00 22.83 33 VAL C CA 1
ATOM 3101 C C . VAL C 2 35 ? -2.611 -44.640 61.783 1.00 28.47 33 VAL C C 1
ATOM 3102 O O . VAL C 2 35 ? -2.252 -45.536 61.019 1.00 27.59 33 VAL C O 1
ATOM 3106 N N A GLU C 2 36 ? -3.857 -44.547 62.232 0.40 25.26 34 GLU C N 1
ATOM 3107 N N B GLU C 2 36 ? -3.856 -44.541 62.233 0.60 25.24 34 GLU C N 1
ATOM 3108 C CA A GLU C 2 36 ? -4.839 -45.550 61.841 0.40 31.63 34 GLU C CA 1
ATOM 3109 C CA B GLU C 2 36 ? -4.838 -45.539 61.832 0.60 31.66 34 GLU C CA 1
ATOM 3110 C C A GLU C 2 36 ? -5.155 -45.472 60.349 0.40 27.70 34 GLU C C 1
ATOM 3111 C C B GLU C 2 36 ? -5.134 -45.456 60.339 0.60 27.65 34 GLU C C 1
ATOM 3112 O O A GLU C 2 36 ? -5.393 -46.497 59.711 0.40 29.75 34 GLU C O 1
ATOM 3113 O O B GLU C 2 36 ? -5.316 -46.484 59.688 0.60 29.71 34 GLU C O 1
ATOM 3124 N N A GLN C 2 37 ? -5.124 -44.271 59.783 0.40 27.85 35 GLN C N 1
ATOM 3125 N N B GLN C 2 37 ? -5.136 -44.253 59.778 0.60 27.84 35 GLN C N 1
ATOM 3126 C CA A GLN C 2 37 ? -5.467 -44.104 58.369 0.40 31.45 35 GLN C CA 1
ATOM 3127 C CA B GLN C 2 37 ? -5.470 -44.115 58.360 0.60 31.44 35 GLN C CA 1
ATOM 3128 C C A GLN C 2 37 ? -4.353 -44.582 57.433 0.40 33.04 35 GLN C C 1
ATOM 3129 C C B GLN C 2 37 ? -4.349 -44.614 57.443 0.60 33.13 35 GLN C C 1
ATOM 3130 O O A GLN C 2 37 ? -4.623 -45.135 56.366 0.40 30.65 35 GLN C O 1
ATOM 3131 O O B GLN C 2 37 ? -4.613 -45.220 56.403 0.60 30.56 35 GLN C O 1
ATOM 3142 N N . LYS C 2 38 ? -3.104 -44.377 57.843 1.00 29.94 36 LYS C N 1
ATOM 3143 C CA . LYS C 2 38 ? -1.956 -44.617 56.972 1.00 29.58 36 LYS C CA 1
ATOM 3144 C C . LYS C 2 38 ? -1.150 -45.911 57.186 1.00 31.97 36 LYS C C 1
ATOM 3145 O O . LYS C 2 38 ? -0.277 -46.228 56.366 1.00 31.90 36 LYS C O 1
ATOM 3151 N N . CYS C 2 39 ? -1.423 -46.660 58.254 1.00 24.87 37 CYS C N 1
ATOM 3152 C CA . CYS C 2 39 ? -0.550 -47.779 58.638 1.00 30.92 37 CYS C CA 1
ATOM 3153 C C . CYS C 2 39 ? -0.709 -49.041 57.787 1.00 26.93 37 CYS C C 1
ATOM 3154 O O . CYS C 2 39 ? 0.181 -49.889 57.767 1.00 26.94 37 CYS C O 1
ATOM 3157 N N . GLU C 2 40 ? -1.821 -49.156 57.067 1.00 27.95 38 GLU C N 1
ATOM 3158 C CA . GLU C 2 40 ? -2.108 -50.361 56.283 1.00 44.94 38 GLU C CA 1
ATOM 3159 C C . GLU C 2 40 ? -0.987 -50.730 55.298 1.00 28.46 38 GLU C C 1
ATOM 3160 O O . GLU C 2 40 ? -0.804 -51.901 54.988 1.00 25.81 38 GLU C O 1
ATOM 3166 N N . VAL C 2 41 ? -0.204 -49.755 54.850 1.00 27.36 39 VAL C N 1
ATOM 3167 C CA . VAL C 2 41 ? 0.838 -50.068 53.867 1.00 29.84 39 VAL C CA 1
ATOM 3168 C C . VAL C 2 41 ? 2.145 -50.501 54.543 1.00 33.91 39 VAL C C 1
ATOM 3169 O O . VAL C 2 41 ? 3.108 -50.914 53.872 1.00 31.23 39 VAL C O 1
ATOM 3173 N N . PHE C 2 42 ? 2.183 -50.439 55.872 1.00 27.20 40 PHE C N 1
ATOM 3174 C CA . PHE C 2 42 ? 3.429 -50.783 56.582 1.00 24.57 40 PHE C CA 1
ATOM 3175 C C . PHE C 2 42 ? 3.470 -52.259 56.925 1.00 33.48 40 PHE C C 1
ATOM 3176 O O . PHE C 2 42 ? 2.942 -52.697 57.958 1.00 27.94 40 PHE C O 1
ATOM 3184 N N . ASP C 2 43 ? 4.087 -53.028 56.031 1.00 26.15 41 ASP C N 1
ATOM 3185 C CA . ASP C 2 43 ? 4.291 -54.455 56.235 1.00 27.38 41 ASP C CA 1
ATOM 3186 C C . ASP C 2 43 ? 5.337 -54.718 57.300 1.00 30.25 41 ASP C C 1
ATOM 3187 O O . ASP C 2 43 ? 6.302 -53.965 57.450 1.00 29.51 41 ASP C O 1
ATOM 3192 N N . ASP C 2 44 ? 5.175 -55.816 58.009 1.00 26.62 42 ASP C N 1
ATOM 3193 C CA . ASP C 2 44 ? 6.122 -56.138 59.063 1.00 32.42 42 ASP C CA 1
ATOM 3194 C C . ASP C 2 44 ? 7.321 -56.889 58.486 1.00 34.91 42 ASP C C 1
ATOM 3195 O O . ASP C 2 44 ? 7.541 -58.066 58.787 1.00 36.38 42 ASP C O 1
ATOM 3200 N N . GLU C 2 45 ? 8.087 -56.204 57.644 1.00 36.27 43 GLU C N 1
ATOM 3201 C CA . GLU C 2 45 ? 9.266 -56.796 56.997 1.00 30.63 43 GLU C CA 1
ATOM 3202 C C . GLU C 2 45 ? 10.437 -55.865 57.234 1.00 30.90 43 GLU C C 1
ATOM 3203 O O . GLU C 2 45 ? 10.242 -54.679 57.428 1.00 25.09 43 GLU C O 1
ATOM 3209 N N . GLU C 2 46 ? 11.647 -56.401 57.215 1.00 25.73 44 GLU C N 1
ATOM 3210 C CA . GLU C 2 46 ? 12.842 -55.600 57.441 1.00 28.95 44 GLU C CA 1
ATOM 3211 C C . GLU C 2 46 ? 12.993 -54.469 56.405 1.00 30.02 44 GLU C C 1
ATOM 3212 O O . GLU C 2 46 ? 13.153 -53.303 56.757 1.00 27.46 44 GLU C O 1
ATOM 3218 N N . GLU C 2 47 ? 12.948 -54.824 55.126 1.00 24.75 45 GLU C N 1
ATOM 3219 C CA . GLU C 2 47 ? 13.121 -53.832 54.061 1.00 24.57 45 GLU C CA 1
ATOM 3220 C C . GLU C 2 47 ? 11.958 -52.856 54.037 1.00 29.74 45 GLU C C 1
ATOM 3221 O O . GLU C 2 47 ? 10.810 -53.266 54.086 1.00 23.99 45 GLU C O 1
ATOM 3227 N N . SER C 2 48 ? 12.257 -51.564 53.966 1.00 21.36 46 SER C N 1
ATOM 3228 C CA . SER C 2 48 ? 11.216 -50.548 53.891 1.00 20.02 46 SER C CA 1
ATOM 3229 C C . SER C 2 48 ? 10.921 -50.154 52.440 1.00 28.34 46 SER C C 1
ATOM 3230 O O . SER C 2 48 ? 11.774 -50.310 51.558 1.00 24.92 46 SER C O 1
ATOM 3233 N N . LYS C 2 49 ? 9.721 -49.623 52.216 1.00 23.29 47 LYS C N 1
ATOM 3234 C CA . LYS C 2 49 ? 9.296 -49.164 50.910 1.00 26.06 47 LYS C CA 1
ATOM 3235 C C . LYS C 2 49 ? 9.500 -47.667 50.766 1.00 18.46 47 LYS C C 1
ATOM 3236 O O . LYS C 2 49 ? 9.376 -46.906 51.729 1.00 20.09 47 LYS C O 1
ATOM 3242 N N . LEU C 2 50 ? 9.779 -47.244 49.539 1.00 22.38 48 LEU C N 1
ATOM 3243 C CA . LEU C 2 50 ? 9.976 -45.833 49.252 1.00 22.21 48 LEU C CA 1
ATOM 3244 C C . LEU C 2 50 ? 8.757 -45.003 49.688 1.00 25.84 48 LEU C C 1
ATOM 3245 O O . LEU C 2 50 ? 8.897 -43.858 50.144 1.00 26.73 48 LEU C O 1
ATOM 3250 N N . THR C 2 51 ? 7.560 -45.578 49.565 1.00 25.00 49 THR C N 1
ATOM 3251 C CA . THR C 2 51 ? 6.359 -44.855 49.997 1.00 25.78 49 THR C CA 1
ATOM 3252 C C . THR C 2 51 ? 6.371 -44.544 51.499 1.00 25.34 49 THR C C 1
ATOM 3253 O O . THR C 2 51 ? 5.736 -43.579 51.923 1.00 26.29 49 THR C O 1
ATOM 3257 N N . TYR C 2 52 ? 7.060 -45.358 52.303 1.00 23.92 50 TYR C N 1
ATOM 3258 C CA . TYR C 2 52 ? 7.095 -45.104 53.762 1.00 22.78 50 TYR C CA 1
ATOM 3259 C C . TYR C 2 52 ? 7.687 -43.738 54.069 1.00 26.29 50 TYR C C 1
ATOM 3260 O O . TYR C 2 52 ? 7.300 -43.084 55.034 1.00 25.33 50 TYR C O 1
ATOM 3269 N N . THR C 2 53 ? 8.656 -43.324 53.259 1.00 25.39 51 THR C N 1
ATOM 3270 C CA . THR C 2 53 ? 9.327 -42.038 53.457 1.00 20.14 51 THR C CA 1
ATOM 3271 C C . THR C 2 53 ? 8.409 -40.848 53.141 1.00 25.31 51 THR C C 1
ATOM 3272 O O . THR C 2 53 ? 8.418 -39.839 53.846 1.00 22.02 51 THR C O 1
ATOM 3276 N N . GLU C 2 54 ? 7.599 -40.966 52.093 1.00 28.51 52 GLU C N 1
ATOM 3277 C CA . GLU C 2 54 ? 6.647 -39.897 51.756 1.00 20.92 52 GLU C CA 1
ATOM 3278 C C . GLU C 2 54 ? 5.614 -39.757 52.869 1.00 21.91 52 GLU C C 1
ATOM 3279 O O . GLU C 2 54 ? 5.206 -38.647 53.238 1.00 27.12 5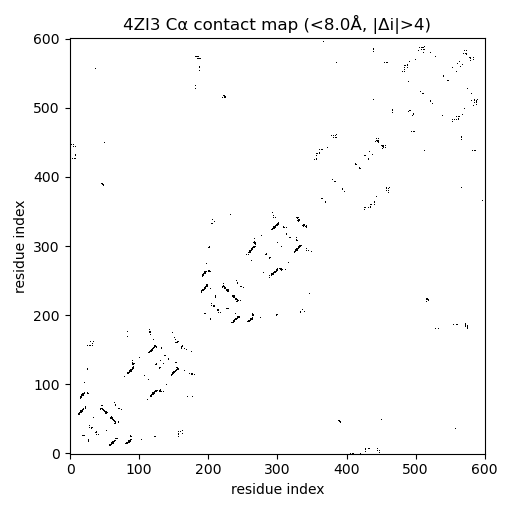2 GLU C O 1
ATOM 3285 N N . ILE C 2 55 ? 5.151 -40.892 53.376 1.00 23.01 53 ILE C N 1
ATOM 3286 C CA . ILE C 2 55 ? 4.168 -40.882 54.461 1.00 23.93 53 ILE C CA 1
ATOM 3287 C C . ILE C 2 55 ? 4.793 -40.281 55.735 1.00 21.86 53 ILE C C 1
ATOM 3288 O O . ILE C 2 55 ? 4.141 -39.540 56.473 1.00 22.21 53 ILE C O 1
ATOM 3293 N N . HIS C 2 56 ? 6.055 -40.598 55.990 1.00 22.04 54 HIS C N 1
ATOM 3294 C CA . HIS C 2 56 ? 6.757 -40.008 57.140 1.00 22.03 54 HIS C CA 1
ATOM 3295 C C . HIS C 2 56 ? 6.848 -38.476 57.011 1.00 24.50 54 HIS C C 1
ATOM 3296 O O . HIS C 2 56 ? 6.715 -37.740 57.989 1.00 24.32 54 HIS C O 1
ATOM 3303 N N . GLN C 2 57 ? 7.042 -37.989 55.790 1.00 21.90 55 GLN C N 1
ATOM 3304 C CA . GLN C 2 57 ? 7.102 -36.543 55.576 1.00 24.74 55 GLN C CA 1
ATOM 3305 C C . GLN C 2 57 ? 5.749 -35.893 55.867 1.00 25.35 55 GLN C C 1
ATOM 3306 O O . GLN C 2 57 ? 5.675 -34.799 56.412 1.00 27.81 55 GLN C O 1
ATOM 3312 N N . GLU C 2 58 ? 4.672 -36.591 55.526 1.00 19.98 56 GLU C N 1
ATOM 3313 C CA . GLU C 2 58 ? 3.342 -36.117 55.854 1.00 21.90 56 GLU C CA 1
ATOM 3314 C C . GLU C 2 58 ? 3.174 -36.093 57.376 1.00 26.83 56 GLU C C 1
ATOM 3315 O O . GLU C 2 58 ? 2.574 -35.165 57.952 1.00 25.06 56 GLU C O 1
ATOM 3321 N N . TYR C 2 59 ? 3.731 -37.105 58.035 1.00 21.71 57 TYR C N 1
ATOM 3322 C CA . TYR C 2 59 ? 3.621 -37.182 59.508 1.00 19.20 57 TYR C CA 1
ATOM 3323 C C . TYR C 2 59 ? 4.339 -36.012 60.168 1.00 23.29 57 TYR C C 1
ATOM 3324 O O . TYR C 2 59 ? 3.836 -35.405 61.110 1.00 26.14 57 TYR C O 1
ATOM 3333 N N . LYS C 2 60 ? 5.528 -35.713 59.669 1.00 22.57 58 LYS C N 1
ATOM 3334 C CA . LYS C 2 60 ? 6.289 -34.564 60.127 1.00 28.26 58 LYS C CA 1
ATOM 3335 C C . LYS C 2 60 ? 5.494 -33.263 60.036 1.00 30.37 58 LYS C C 1
ATOM 3336 O O . LYS C 2 60 ? 5.464 -32.471 60.980 1.00 25.99 58 LYS C O 1
ATOM 3342 N N . GLU C 2 61 ? 4.834 -33.039 58.905 1.00 26.69 59 GLU C N 1
ATOM 3343 C CA . GLU C 2 61 ? 4.119 -31.782 58.715 1.00 28.03 59 GLU C CA 1
ATOM 3344 C C . GLU C 2 61 ? 2.971 -31.689 59.706 1.00 21.90 59 GLU C C 1
ATOM 3345 O O . GLU C 2 61 ? 2.737 -30.628 60.275 1.00 29.29 59 GLU C O 1
ATOM 3351 N N . LEU C 2 62 ? 2.276 -32.808 59.919 1.00 27.17 60 LEU C N 1
ATOM 3352 C CA . LEU C 2 62 ? 1.213 -32.854 60.908 1.00 24.92 60 LEU C CA 1
ATOM 3353 C C . LEU C 2 62 ? 1.746 -32.502 62.301 1.00 27.53 60 LEU C C 1
ATOM 3354 O O . LEU C 2 62 ? 1.182 -31.635 62.984 1.00 28.52 60 LEU C O 1
ATOM 3359 N N . VAL C 2 63 ? 2.824 -33.175 62.719 1.00 27.59 61 VAL C N 1
ATOM 3360 C CA . VAL C 2 63 ? 3.376 -32.992 64.071 1.00 22.54 61 VAL C CA 1
ATOM 3361 C C . VAL C 2 63 ? 3.784 -31.514 64.225 1.00 30.90 61 VAL C C 1
ATOM 3362 O O . VAL C 2 63 ? 3.438 -30.858 65.199 1.00 25.60 61 VAL C O 1
ATOM 3366 N N . GLU C 2 64 ? 4.472 -30.985 63.221 1.00 22.19 62 GLU C N 1
ATOM 3367 C CA . GLU C 2 64 ? 4.914 -29.587 63.256 1.00 27.32 62 GLU C CA 1
ATOM 3368 C C . GLU C 2 64 ? 3.754 -28.608 63.362 1.00 28.52 62 GLU C C 1
ATOM 3369 O O . GLU C 2 64 ? 3.792 -27.682 64.181 1.00 28.17 62 GLU C O 1
ATOM 3375 N N . LYS C 2 65 ? 2.717 -28.809 62.557 1.00 27.77 63 LYS C N 1
ATOM 3376 C CA . LYS C 2 65 ? 1.511 -27.978 62.653 1.00 23.86 63 LYS C CA 1
ATOM 3377 C C . LYS C 2 65 ? 0.890 -28.075 64.050 1.00 33.44 63 LYS C C 1
ATOM 3378 O O . LYS C 2 65 ? 0.506 -27.063 64.645 1.00 24.25 63 LYS C O 1
ATOM 3384 N N . LEU C 2 66 ? 0.779 -29.294 64.569 1.00 21.85 64 LEU C N 1
ATOM 3385 C CA . LEU C 2 66 ? 0.172 -29.484 65.886 1.00 25.29 64 LEU C CA 1
ATOM 3386 C C . LEU C 2 66 ? 0.955 -28.753 66.989 1.00 27.25 64 LEU C C 1
ATOM 3387 O O . LEU C 2 66 ? 0.374 -28.060 67.834 1.00 29.12 64 LEU C O 1
ATOM 3392 N N . LEU C 2 67 ? 2.269 -28.925 66.994 1.00 27.75 65 LEU C N 1
ATOM 3393 C CA . LEU C 2 67 ? 3.112 -28.260 67.986 1.00 28.08 65 LEU C CA 1
ATOM 3394 C C . LEU C 2 67 ? 3.085 -26.746 67.813 1.00 35.49 65 LEU C C 1
ATOM 3395 O O . LEU C 2 67 ? 3.066 -26.003 68.800 1.00 29.80 65 LEU C O 1
ATOM 3400 N N . GLU C 2 68 ? 3.107 -26.280 66.563 1.00 29.36 66 GLU C N 1
ATOM 3401 C CA . GLU C 2 68 ? 3.112 -24.839 66.307 1.00 29.50 66 GLU C CA 1
ATOM 3402 C C . GLU C 2 68 ? 1.831 -24.188 66.781 1.00 29.82 66 GLU C C 1
ATOM 3403 O O . GLU C 2 68 ? 1.874 -23.133 67.413 1.00 36.59 66 GLU C O 1
ATOM 3409 N N . SER C 2 69 ? 0.689 -24.809 66.497 1.00 31.49 67 SER C N 1
ATOM 3410 C CA . SER C 2 69 ? -0.584 -24.276 66.978 1.00 35.54 67 SER C CA 1
ATOM 3411 C C . SER C 2 69 ? -0.613 -24.184 68.505 1.00 45.84 67 SER C C 1
ATOM 3412 O O . SER C 2 69 ? -0.976 -23.151 69.075 1.00 35.77 67 SER C O 1
ATOM 3415 N N . TYR C 2 70 ? -0.223 -25.274 69.155 1.00 33.72 68 TYR C N 1
ATOM 3416 C CA . TYR C 2 70 ? -0.229 -25.350 70.605 1.00 31.03 68 TYR C CA 1
ATOM 3417 C C . TYR C 2 70 ? 0.616 -24.241 71.231 1.00 32.35 68 TYR C C 1
ATOM 3418 O O . TYR C 2 70 ? 0.135 -23.502 72.081 1.00 38.25 68 TYR C O 1
ATOM 3427 N N . LEU C 2 71 ? 1.862 -24.121 70.788 1.00 32.89 69 LEU C N 1
ATOM 3428 C CA . LEU C 2 71 ? 2.772 -23.106 71.302 1.00 33.38 69 LEU C CA 1
ATOM 3429 C C . LEU C 2 71 ? 2.190 -21.704 71.184 1.00 46.32 69 LEU C C 1
ATOM 3430 O O . LEU C 2 71 ? 2.259 -20.931 72.137 1.00 40.34 69 LEU C O 1
ATOM 3435 N N . LYS C 2 72 ? 1.600 -21.386 70.030 1.00 43.25 70 LYS C N 1
ATOM 3436 C CA . LYS C 2 72 ? 1.024 -20.057 69.805 1.00 43.70 70 LYS C CA 1
ATOM 3437 C C . LYS C 2 72 ? -0.261 -19.838 70.607 1.00 42.27 70 LYS C C 1
ATOM 3438 O O . LYS C 2 72 ? -0.466 -18.756 71.156 1.00 59.24 70 LYS C O 1
ATOM 3444 N N . GLU C 2 73 ? -1.125 -20.849 70.674 1.00 32.54 71 GLU C N 1
ATOM 3445 C CA . GLU C 2 73 ? -2.337 -20.788 71.492 1.00 42.46 71 GLU C CA 1
ATOM 3446 C C . GLU C 2 73 ? -2.042 -20.516 72.977 1.00 61.26 71 GLU C C 1
ATOM 3447 O O . GLU C 2 73 ? -2.811 -19.819 73.649 1.00 56.96 71 GLU C O 1
ATOM 3453 N N . ILE C 2 74 ? -0.946 -21.079 73.490 1.00 46.81 72 ILE C N 1
ATOM 3454 C CA . ILE C 2 74 ? -0.671 -21.033 74.936 1.00 55.20 72 ILE C CA 1
ATOM 3455 C C . ILE C 2 74 ? 0.243 -19.861 75.287 1.00 45.90 72 ILE C C 1
ATOM 3456 O O . ILE C 2 74 ? 0.130 -19.274 76.360 1.00 61.64 72 ILE C O 1
ATOM 3461 N N . GLY C 2 75 ? 1.136 -19.514 74.369 1.00 47.44 73 GLY C N 1
ATOM 3462 C CA . GLY C 2 75 ? 1.997 -18.364 74.537 1.00 45.24 73 GLY C CA 1
ATOM 3463 C C . GLY C 2 75 ? 3.396 -18.777 74.923 1.00 47.32 73 GLY C C 1
ATOM 3464 O O . GLY C 2 75 ? 3.981 -18.241 75.849 1.00 44.54 73 GLY C O 1
ATOM 3465 N N . ILE C 2 76 ? 3.932 -19.753 74.213 1.00 40.93 74 ILE C N 1
ATOM 3466 C CA . ILE C 2 76 ? 5.265 -20.241 74.491 1.00 35.56 74 ILE C CA 1
ATOM 3467 C C . ILE C 2 76 ? 6.104 -20.034 73.243 1.00 51.49 74 ILE C C 1
ATOM 3468 O O . ILE C 2 76 ? 5.766 -20.562 72.185 1.00 45.64 74 ILE C O 1
ATOM 3473 N N . ASN C 2 77 ? 7.180 -19.258 73.339 1.00 54.42 75 ASN C N 1
ATOM 3474 C CA . ASN C 2 77 ? 7.992 -19.020 72.151 1.00 46.77 75 ASN C CA 1
ATOM 3475 C C . ASN C 2 77 ? 8.955 -20.176 71.932 1.00 50.77 75 ASN C C 1
ATOM 3476 O O . ASN C 2 77 ? 9.183 -20.989 72.825 1.00 48.71 75 ASN C O 1
ATOM 3481 N N . GLU C 2 78 ? 9.502 -20.245 70.727 1.00 44.79 76 GLU C N 1
ATOM 3482 C CA . GLU C 2 78 ? 10.290 -21.384 70.295 1.00 45.70 76 GLU C CA 1
ATOM 3483 C C . GLU C 2 78 ? 11.520 -21.645 71.166 1.00 46.75 76 GLU C C 1
ATOM 3484 O O . GLU C 2 78 ? 11.904 -22.793 71.378 1.00 39.67 76 GLU C O 1
ATOM 3490 N N . ASP C 2 79 ? 12.142 -20.595 71.688 1.00 52.42 77 ASP C N 1
ATOM 3491 C CA . ASP C 2 79 ? 13.352 -20.819 72.474 1.00 57.96 77 ASP C CA 1
ATOM 3492 C C . ASP C 2 79 ? 13.016 -21.331 73.868 1.00 43.39 77 ASP C C 1
ATOM 3493 O O . ASP C 2 79 ? 13.779 -22.112 74.432 1.00 52.07 77 ASP C O 1
ATOM 3498 N N . GLN C 2 80 ? 11.877 -20.909 74.415 1.00 46.42 78 GLN C N 1
ATOM 3499 C CA . GLN C 2 80 ? 11.370 -21.509 75.650 1.00 47.28 78 GLN C CA 1
ATOM 3500 C C . GLN C 2 80 ? 11.136 -22.997 75.429 1.00 46.92 78 GLN C C 1
ATOM 3501 O O . GLN C 2 80 ? 11.515 -23.839 76.249 1.00 40.75 78 GLN C O 1
ATOM 3507 N N . PHE C 2 81 ? 10.511 -23.307 74.296 1.00 44.15 79 PHE C N 1
ATOM 3508 C CA . PHE C 2 81 ? 10.254 -24.681 73.911 1.00 40.38 79 PHE C CA 1
ATOM 3509 C C . PHE C 2 81 ? 11.566 -25.449 73.815 1.00 45.74 79 PHE C C 1
ATOM 3510 O O . PHE C 2 81 ? 11.662 -26.586 74.273 1.00 38.62 79 PHE C O 1
ATOM 3518 N N . GLN C 2 82 ? 12.591 -24.828 73.241 1.00 43.87 80 GLN C N 1
ATOM 3519 C CA . GLN C 2 82 ? 13.871 -25.516 73.128 1.00 42.12 80 GLN C CA 1
ATOM 3520 C C . GLN C 2 82 ? 14.512 -25.697 74.484 1.00 43.41 80 GLN C C 1
ATOM 3521 O O . GLN C 2 82 ? 15.132 -26.731 74.767 1.00 49.64 80 GLN C O 1
ATOM 3527 N N . GLU C 2 83 ? 14.373 -24.678 75.320 1.00 42.53 81 GLU C N 1
ATOM 3528 C CA . GLU C 2 83 ? 14.948 -24.743 76.650 1.00 50.70 81 GLU C CA 1
ATOM 3529 C C . GLU C 2 83 ? 14.324 -25.901 77.407 1.00 46.46 81 GLU C C 1
ATOM 3530 O O . GLU C 2 83 ? 15.038 -26.715 77.988 1.00 49.81 81 GLU C O 1
ATOM 3536 N N . ALA C 2 84 ? 12.995 -25.999 77.360 1.00 48.98 82 ALA C N 1
ATOM 3537 C CA . ALA C 2 84 ? 12.281 -27.076 78.061 1.00 39.69 82 ALA C CA 1
ATOM 3538 C C . ALA C 2 84 ? 12.614 -28.450 77.512 1.00 46.66 82 ALA C C 1
ATOM 3539 O O . ALA C 2 84 ? 12.802 -29.394 78.273 1.00 45.55 82 ALA C O 1
ATOM 3541 N N . CYS C 2 85 ? 12.670 -28.580 76.189 1.00 43.37 83 CYS C N 1
ATOM 3542 C CA . CYS C 2 85 ? 12.965 -29.882 75.609 1.00 40.72 83 CYS C CA 1
ATOM 3543 C C . CYS C 2 85 ? 14.382 -30.313 75.954 1.00 48.27 83 CYS C C 1
ATOM 3544 O O . CYS C 2 85 ? 14.680 -31.508 76.012 1.00 54.90 83 CYS C O 1
ATOM 3547 N N . THR C 2 86 ? 15.258 -29.340 76.187 1.00 47.57 84 THR C N 1
ATOM 3548 C CA . THR C 2 86 ? 16.648 -29.658 76.498 1.00 58.92 84 THR C CA 1
ATOM 3549 C C . THR C 2 86 ? 16.841 -29.985 77.980 1.00 62.91 84 THR C C 1
ATOM 3550 O O . THR C 2 86 ? 17.723 -30.771 78.334 1.00 65.09 84 THR C O 1
ATOM 3554 N N . SER C 2 87 ? 16.006 -29.407 78.839 1.00 52.86 85 SER C N 1
ATOM 3555 C CA . SER C 2 87 ? 16.063 -29.714 80.273 1.00 57.60 85 SER C CA 1
ATOM 3556 C C . SER C 2 87 ? 15.906 -31.203 80.551 1.00 52.83 85 SER C C 1
ATOM 3557 O O . SER C 2 87 ? 15.161 -31.884 79.850 1.00 59.55 85 SER C O 1
ATOM 3560 N N . PRO C 2 88 ? 16.611 -31.717 81.579 1.00 60.96 86 PRO C N 1
ATOM 3561 C CA . PRO C 2 88 ? 16.450 -33.116 81.991 1.00 57.27 86 PRO C CA 1
ATOM 3562 C C . PRO C 2 88 ? 15.053 -33.402 82.542 1.00 64.93 86 PRO C C 1
ATOM 3563 O O . PRO C 2 88 ? 14.635 -34.564 82.596 1.00 58.05 86 PRO C O 1
ATOM 3567 N N . LEU C 2 89 ? 14.349 -32.348 82.952 1.00 55.95 87 LEU C N 1
ATOM 3568 C CA . LEU C 2 89 ? 12.970 -32.478 83.412 1.00 51.78 87 LEU C CA 1
ATOM 3569 C C . LEU C 2 89 ? 12.040 -33.007 82.324 1.00 53.30 87 LEU C C 1
ATOM 3570 O O . LEU C 2 89 ? 11.018 -33.627 82.617 1.00 57.95 87 LEU C O 1
ATOM 3575 N N . ALA C 2 90 ? 12.388 -32.744 81.070 1.00 48.46 88 ALA C N 1
ATOM 3576 C CA . ALA C 2 90 ? 11.580 -33.204 79.947 1.00 53.46 88 ALA C CA 1
ATOM 3577 C C . ALA C 2 90 ? 11.439 -34.721 79.986 1.00 54.58 88 ALA C C 1
ATOM 3578 O O . ALA C 2 90 ? 10.339 -35.247 79.851 1.00 59.49 88 ALA C O 1
ATOM 3580 N N . LYS C 2 91 ? 12.552 -35.414 80.211 1.00 48.78 89 LYS C N 1
ATOM 3581 C CA . LYS C 2 91 ? 12.575 -36.874 80.201 1.00 57.72 89 LYS C CA 1
ATOM 3582 C C . LYS C 2 91 ? 11.948 -37.504 81.448 1.00 57.29 89 LYS C C 1
ATOM 3583 O O . LYS C 2 91 ? 11.500 -38.652 81.407 1.00 59.76 89 LYS C O 1
ATOM 3589 N N . THR C 2 92 ? 11.932 -36.764 82.554 1.00 56.06 90 THR C N 1
ATOM 3590 C CA . THR C 2 92 ? 11.421 -37.288 83.822 1.00 59.37 90 THR C CA 1
ATOM 3591 C C . THR C 2 92 ? 9.942 -36.959 84.036 1.00 51.77 90 THR C C 1
ATOM 3592 O O . THR C 2 92 ? 9.236 -37.703 84.707 1.00 62.32 90 THR C O 1
ATOM 3596 N N . ARG C 2 93 ? 9.477 -35.849 83.466 1.00 39.58 91 ARG C N 1
ATOM 3597 C CA . ARG C 2 93 ? 8.074 -35.455 83.583 1.00 41.63 91 ARG C CA 1
ATOM 3598 C C . ARG C 2 93 ? 7.189 -35.999 82.449 1.00 58.22 91 ARG C C 1
ATOM 3599 O O . ARG C 2 93 ? 5.967 -35.833 82.473 1.00 48.61 91 ARG C O 1
ATOM 3607 N N . THR C 2 94 ? 7.810 -36.631 81.455 1.00 46.02 92 THR C N 1
ATOM 3608 C CA . THR C 2 94 ? 7.088 -37.194 80.314 1.00 45.86 92 THR C CA 1
ATOM 3609 C C . THR C 2 94 ? 7.536 -38.627 80.085 1.00 48.49 92 THR C C 1
ATOM 3610 O O . THR C 2 94 ? 8.731 -38.888 79.959 1.00 60.33 92 THR C O 1
ATOM 3614 N N . SER C 2 95 ? 6.601 -39.559 80.006 1.00 46.69 93 SER C N 1
ATOM 3615 C CA . SER C 2 95 ? 6.995 -40.952 79.847 1.00 46.03 93 SER C CA 1
ATOM 3616 C C . SER C 2 95 ? 7.412 -41.287 78.421 1.00 47.69 93 SER C C 1
ATOM 3617 O O . SER C 2 95 ? 7.162 -40.530 77.476 1.00 34.20 93 SER C O 1
ATOM 3620 N N . GLN C 2 96 ? 8.050 -42.439 78.272 1.00 35.20 94 GLN C N 1
ATOM 3621 C CA . GLN C 2 96 ? 8.477 -42.884 76.957 1.00 41.09 94 GLN C CA 1
ATOM 3622 C C . GLN C 2 96 ? 7.272 -43.177 76.049 1.00 42.47 94 GLN C C 1
ATOM 3623 O O . GLN C 2 96 ? 7.333 -42.965 74.833 1.00 36.28 94 GLN C O 1
ATOM 3629 N N . ALA C 2 97 ? 6.162 -43.615 76.641 1.00 34.11 95 ALA C N 1
ATOM 3630 C CA . ALA C 2 97 ? 4.961 -43.902 75.865 1.00 36.65 95 ALA C CA 1
ATOM 3631 C C . ALA C 2 97 ? 4.392 -42.610 75.264 1.00 34.10 95 ALA C C 1
ATOM 3632 O O . ALA C 2 97 ? 3.985 -42.571 74.111 1.00 35.88 95 ALA C O 1
ATOM 3634 N N . ILE C 2 98 ? 4.375 -41.554 76.068 1.00 28.07 96 ILE C N 1
ATOM 3635 C CA . ILE C 2 98 ? 3.866 -40.252 75.639 1.00 28.30 96 ILE C CA 1
ATOM 3636 C C . ILE C 2 98 ? 4.801 -39.567 74.638 1.00 31.71 96 ILE C C 1
ATOM 3637 O O . ILE C 2 98 ? 4.345 -38.877 73.719 1.00 25.64 96 ILE C O 1
ATOM 3642 N N . LEU C 2 99 ? 6.107 -39.762 74.826 1.00 24.27 97 LEU C N 1
ATOM 3643 C CA . LEU C 2 99 ? 7.123 -39.226 73.901 1.00 36.03 97 LEU C CA 1
ATOM 3644 C C . LEU C 2 99 ? 7.171 -39.911 72.531 1.00 29.96 97 LEU C C 1
ATOM 3645 O O . LEU C 2 99 ? 7.634 -39.308 71.566 1.00 31.80 97 LEU C O 1
ATOM 3650 N N . GLN C 2 100 ? 6.706 -41.156 72.445 1.00 22.29 98 GLN C N 1
ATOM 3651 C CA . GLN C 2 100 ? 6.918 -41.985 71.256 1.00 23.25 98 GLN C CA 1
ATOM 3652 C C . GLN C 2 100 ? 6.435 -41.320 69.946 1.00 23.53 98 GLN C C 1
ATOM 3653 O O . GLN C 2 100 ? 7.198 -41.248 68.990 1.00 27.84 98 GLN C O 1
ATOM 3659 N N . PRO C 2 101 ? 5.189 -40.798 69.904 1.00 26.68 99 PRO C N 1
ATOM 3660 C CA . PRO C 2 101 ? 4.796 -40.165 68.627 1.00 21.74 99 PRO C CA 1
ATOM 3661 C C . PRO C 2 101 ? 5.543 -38.859 68.361 1.00 24.17 99 PRO C C 1
ATOM 3662 O O . PRO C 2 101 ? 5.643 -38.422 67.199 1.00 26.44 99 PRO C O 1
ATOM 3666 N N . VAL C 2 102 ? 6.082 -38.252 69.411 1.00 25.31 100 VAL C N 1
ATOM 3667 C CA . VAL C 2 102 ? 6.909 -37.058 69.246 1.00 25.08 100 VAL C CA 1
ATOM 3668 C C . VAL C 2 102 ? 8.222 -37.423 68.612 1.00 25.90 100 VAL C C 1
ATOM 3669 O O . VAL C 2 102 ? 8.608 -36.841 67.589 1.00 31.25 100 VAL C O 1
ATOM 3673 N N . LEU C 2 103 ? 8.918 -38.376 69.232 1.00 20.27 101 LEU C N 1
ATOM 3674 C CA . LEU C 2 103 ? 10.206 -38.845 68.717 1.00 22.48 101 LEU C CA 1
ATOM 3675 C C . LEU C 2 103 ? 10.084 -39.457 67.305 1.00 29.75 101 LEU C C 1
ATOM 3676 O O . LEU C 2 103 ? 11.041 -39.432 66.536 1.00 27.03 101 LEU C O 1
ATOM 3681 N N . ALA C 2 104 ? 8.916 -40.003 66.971 1.00 22.51 102 ALA C N 1
ATOM 3682 C CA . ALA C 2 104 ? 8.676 -40.566 65.629 1.00 25.41 102 ALA C CA 1
ATOM 3683 C C . ALA C 2 104 ? 8.785 -39.514 64.520 1.00 27.01 102 ALA C C 1
ATOM 3684 O O . ALA C 2 104 ? 9.038 -39.853 63.353 1.00 29.89 102 ALA C O 1
ATOM 3686 N N . ALA C 2 105 ? 8.572 -38.242 64.858 1.00 25.89 103 ALA C N 1
ATOM 3687 C CA . ALA C 2 105 ? 8.672 -37.186 63.848 1.00 30.79 103 ALA C CA 1
ATOM 3688 C C . ALA C 2 105 ? 10.112 -37.039 63.393 1.00 40.03 103 ALA C C 1
ATOM 3689 O O . ALA C 2 105 ? 10.367 -36.841 62.209 1.00 41.57 103 ALA C O 1
ATOM 3691 N N . GLU C 2 106 ? 11.049 -37.161 64.330 1.00 25.39 104 GLU C N 1
ATOM 3692 C CA . GLU C 2 106 ? 12.473 -37.055 64.006 1.00 43.48 104 GLU C CA 1
ATOM 3693 C C . GLU C 2 106 ? 13.126 -38.396 63.624 1.00 39.15 104 GLU C C 1
ATOM 3694 O O . GLU C 2 106 ? 14.048 -38.435 62.815 1.00 43.65 104 GLU C O 1
ATOM 3700 N N . ASP C 2 107 ? 12.651 -39.487 64.217 1.00 26.38 105 ASP C N 1
ATOM 3701 C CA . ASP C 2 107 ? 13.316 -40.788 64.103 1.00 31.86 105 ASP C CA 1
ATOM 3702 C C . ASP C 2 107 ? 12.462 -41.775 63.277 1.00 27.14 105 ASP C C 1
ATOM 3703 O O . ASP C 2 107 ? 11.483 -42.332 63.789 1.00 24.37 105 ASP C O 1
ATOM 3708 N N . PHE C 2 108 ? 12.824 -42.003 62.014 1.00 22.73 106 PHE C N 1
ATOM 3709 C CA . PHE C 2 108 ? 11.997 -42.854 61.137 1.00 24.70 106 PHE C CA 1
ATOM 3710 C C . PHE C 2 108 ? 11.853 -44.258 61.694 1.00 28.98 106 PHE C C 1
ATOM 3711 O O . PHE C 2 108 ? 10.832 -44.913 61.499 1.00 26.21 106 PHE C O 1
ATOM 3719 N N . THR C 2 109 ? 12.884 -44.735 62.380 1.00 23.30 107 THR C N 1
ATOM 3720 C CA . THR C 2 109 ? 12.851 -46.082 62.925 1.00 24.56 107 THR C CA 1
ATOM 3721 C C . THR C 2 109 ? 11.726 -46.208 63.955 1.00 32.95 107 THR C C 1
ATOM 3722 O O . THR C 2 109 ? 11.017 -47.219 64.007 1.00 25.69 107 THR C O 1
ATOM 3726 N N . ILE C 2 110 ? 11.556 -45.160 64.760 1.00 31.08 108 ILE C N 1
ATOM 3727 C CA . ILE C 2 110 ? 10.476 -45.128 65.739 1.00 24.35 108 ILE C CA 1
ATOM 3728 C C . ILE C 2 110 ? 9.150 -44.982 65.008 1.00 26.26 108 ILE C C 1
ATOM 3729 O O . ILE C 2 110 ? 8.162 -45.621 65.374 1.00 25.64 108 ILE C O 1
ATOM 3734 N N . PHE C 2 111 ? 9.134 -44.166 63.957 1.00 23.20 109 PHE C N 1
ATOM 3735 C CA . PHE C 2 111 ? 7.910 -44.001 63.158 1.00 21.54 109 PHE C CA 1
ATOM 3736 C C . PHE C 2 111 ? 7.436 -45.334 62.558 1.00 25.84 109 PHE C C 1
ATOM 3737 O O . PHE C 2 111 ? 6.279 -45.717 62.739 1.00 24.49 109 PHE C O 1
ATOM 3745 N N . LYS C 2 112 ? 8.321 -46.022 61.831 1.00 22.71 110 LYS C N 1
ATOM 3746 C CA . LYS C 2 112 ? 7.986 -47.321 61.225 1.00 24.66 110 LYS C CA 1
ATOM 3747 C C . LYS C 2 112 ? 7.461 -48.343 62.247 1.00 27.25 110 LYS C C 1
ATOM 3748 O O . LYS C 2 112 ? 6.478 -49.025 61.972 1.00 22.24 110 LYS C O 1
ATOM 3754 N N . ALA C 2 113 ? 8.107 -48.452 63.413 1.00 25.18 111 ALA C N 1
ATOM 3755 C CA . ALA C 2 113 ? 7.682 -49.423 64.435 1.00 26.83 111 ALA C CA 1
ATOM 3756 C C . ALA C 2 113 ? 6.255 -49.135 64.880 1.00 22.39 111 ALA C C 1
ATOM 3757 O O . ALA C 2 113 ? 5.431 -50.043 65.023 1.00 28.63 111 ALA C O 1
ATOM 3759 N N . MET C 2 114 ? 5.973 -47.860 65.099 1.00 21.45 112 MET C N 1
ATOM 3760 C CA . MET C 2 114 ? 4.624 -47.417 65.454 1.00 31.30 112 MET C CA 1
ATOM 3761 C C . MET C 2 114 ? 3.552 -47.791 64.412 1.00 26.73 112 MET C C 1
ATOM 3762 O O . MET C 2 114 ? 2.441 -48.229 64.762 1.00 22.42 112 MET C O 1
ATOM 3767 N N . MET C 2 115 ? 3.860 -47.580 63.136 1.00 23.66 113 MET C N 1
ATOM 3768 C CA . MET C 2 115 ? 2.921 -47.909 62.050 1.00 24.68 113 MET C CA 1
ATOM 3769 C C . MET C 2 115 ? 2.769 -49.421 61.866 1.00 25.46 113 MET C C 1
ATOM 3770 O O . MET C 2 115 ? 1.666 -49.922 61.651 1.00 25.65 113 MET C O 1
ATOM 3775 N N . VAL C 2 116 ? 3.886 -50.137 61.900 1.00 22.53 114 VAL C N 1
ATOM 3776 C CA . VAL C 2 116 ? 3.868 -51.594 61.770 1.00 22.98 114 VAL C CA 1
ATOM 3777 C C . VAL C 2 116 ? 3.050 -52.216 62.906 1.00 25.30 114 VAL C C 1
ATOM 3778 O O . VAL C 2 116 ? 2.213 -53.080 62.675 1.00 25.24 114 VAL C O 1
ATOM 3782 N N . GLN C 2 117 ? 3.242 -51.719 64.123 1.00 26.68 115 GLN C N 1
ATOM 3783 C CA . GLN C 2 117 ? 2.557 -52.297 65.277 1.00 33.83 115 GLN C CA 1
ATOM 3784 C C . GLN C 2 117 ? 1.048 -52.058 65.212 1.00 29.50 115 GLN C C 1
ATOM 3785 O O . GLN C 2 117 ? 0.244 -52.952 65.520 1.00 30.66 115 GLN C O 1
ATOM 3791 N N . LYS C 2 118 ? 0.662 -50.849 64.822 1.00 25.61 116 LYS C N 1
ATOM 3792 C CA . LYS C 2 118 ? -0.750 -50.532 64.680 1.00 24.93 116 LYS C CA 1
ATOM 3793 C C . LYS C 2 118 ? -1.361 -51.346 63.539 1.00 32.55 116 LYS C C 1
ATOM 3794 O O . LYS C 2 118 ? -2.499 -51.804 63.634 1.00 28.14 116 LYS C O 1
ATOM 3800 N N . ASN C 2 119 ? -0.605 -51.531 62.457 1.00 22.87 117 ASN C N 1
ATOM 3801 C CA . ASN C 2 119 ? -1.108 -52.339 61.344 1.00 29.53 117 ASN C CA 1
ATOM 3802 C C . ASN C 2 119 ? -1.367 -53.785 61.800 1.00 28.42 117 ASN C C 1
ATOM 3803 O O . ASN C 2 119 ? -2.403 -54.373 61.460 1.00 30.98 117 ASN C O 1
ATOM 3808 N N . ILE C 2 120 ? -0.438 -54.344 62.583 1.00 25.40 118 ILE C N 1
ATOM 3809 C CA . ILE C 2 120 ? -0.609 -55.698 63.129 1.00 26.23 118 ILE C CA 1
ATOM 3810 C C . ILE C 2 120 ? -1.857 -55.755 64.007 1.00 38.14 118 ILE C C 1
ATOM 3811 O O . ILE C 2 120 ? -2.677 -56.686 63.902 1.00 26.95 118 ILE C O 1
ATOM 3816 N N . GLU C 2 121 ? -2.010 -54.745 64.861 1.00 26.60 119 GLU C N 1
ATOM 3817 C CA . GLU C 2 121 ? -3.151 -54.707 65.761 1.00 29.20 119 GLU C CA 1
ATOM 3818 C C . GLU C 2 121 ? -4.482 -54.597 65.000 1.00 35.44 119 GLU C C 1
ATOM 3819 O O . GLU C 2 121 ? -5.425 -55.342 65.273 1.00 30.66 119 GLU C O 1
ATOM 3825 N N . MET C 2 122 ? -4.570 -53.678 64.044 1.00 34.98 120 MET C N 1
ATOM 3826 C CA . MET C 2 122 ? -5.823 -53.515 63.303 1.00 31.98 120 MET C CA 1
ATOM 3827 C C . MET C 2 122 ? -6.196 -54.803 62.572 1.00 31.77 120 MET C C 1
ATOM 3828 O O . MET C 2 122 ? -7.353 -55.226 62.600 1.00 35.96 120 MET C O 1
ATOM 3833 N N . GLN C 2 123 ? -5.216 -55.459 61.961 1.00 30.20 121 GLN C N 1
ATOM 3834 C CA . GLN C 2 123 ? -5.476 -56.756 61.330 1.00 32.26 121 GLN C CA 1
ATOM 3835 C C . GLN C 2 123 ? -5.942 -57.825 62.328 1.00 36.99 121 GLN C C 1
ATOM 3836 O O . GLN C 2 123 ? -6.846 -58.596 62.021 1.00 35.72 121 GLN C O 1
ATOM 3842 N N . LEU C 2 124 ? -5.324 -57.879 63.511 1.00 28.22 122 LEU C N 1
ATOM 3843 C CA . LEU C 2 124 ? -5.720 -58.846 64.534 1.00 29.29 122 LEU C CA 1
ATOM 3844 C C . LEU C 2 124 ? -7.169 -58.620 64.925 1.00 37.32 122 LEU C C 1
ATOM 3845 O O . LEU C 2 124 ? -7.930 -59.569 65.117 1.00 39.29 122 LEU C O 1
ATOM 3850 N N . GLN C 2 125 ? -7.536 -57.353 65.068 1.00 32.56 123 GLN C N 1
ATOM 3851 C CA . GLN C 2 125 ? -8.879 -57.019 65.517 1.00 35.21 123 GLN C CA 1
ATOM 3852 C C . GLN C 2 125 ? -9.879 -57.400 64.436 1.00 39.94 123 GLN C C 1
ATOM 3853 O O . GLN C 2 125 ? -10.963 -57.885 64.739 1.00 38.99 123 GLN C O 1
ATOM 3859 N N . ALA C 2 126 ? -9.505 -57.189 63.178 1.00 33.54 124 ALA C N 1
ATOM 3860 C CA . ALA C 2 126 ? -10.378 -57.549 62.058 1.00 45.64 124 ALA C CA 1
ATOM 3861 C C . ALA C 2 126 ? -10.654 -59.039 62.089 1.00 41.76 124 ALA C C 1
ATOM 3862 O O . ALA C 2 126 ? -11.788 -59.479 61.917 1.00 57.62 124 ALA C O 1
ATOM 3864 N N . ILE C 2 127 ? -9.606 -59.812 62.335 1.00 44.65 125 ILE C N 1
ATOM 3865 C CA . ILE C 2 127 ? -9.719 -61.261 62.417 1.00 45.26 125 ILE C CA 1
ATOM 3866 C C . ILE C 2 127 ? -10.651 -61.682 63.550 1.00 64.99 125 ILE C C 1
ATOM 3867 O O . ILE C 2 127 ? -11.542 -62.516 63.357 1.00 55.37 125 ILE C O 1
ATOM 3872 N N . ARG C 2 128 ? -10.446 -61.093 64.726 1.00 47.75 126 ARG C N 1
ATOM 3873 C CA . ARG C 2 128 ? -11.222 -61.451 65.904 1.00 50.14 126 ARG C CA 1
ATOM 3874 C C . ARG C 2 128 ? -12.709 -61.179 65.659 1.00 43.24 126 ARG C C 1
ATOM 3875 O O . ARG C 2 128 ? -13.562 -61.954 66.077 1.00 56.66 126 ARG C O 1
ATOM 3883 N N . ILE C 2 129 ? -13.012 -60.087 64.964 1.00 46.12 127 ILE C N 1
ATOM 3884 C CA . ILE C 2 129 ? -14.399 -59.704 64.692 1.00 49.44 127 ILE C CA 1
ATOM 3885 C C . ILE C 2 129 ? -15.164 -60.725 63.828 1.00 64.86 127 ILE C C 1
ATOM 3886 O O . ILE C 2 129 ? -16.306 -61.068 64.133 1.00 58.41 127 ILE C O 1
ATOM 3891 N N . ILE C 2 130 ? -14.541 -61.222 62.764 1.00 67.02 128 ILE C N 1
ATOM 3892 C CA . ILE C 2 130 ? -15.203 -62.206 61.910 1.00 68.53 128 ILE C CA 1
ATOM 3893 C C . ILE C 2 130 ? -15.157 -63.589 62.579 1.00 61.67 128 ILE C C 1
ATOM 3894 O O . ILE C 2 130 ? -16.043 -64.419 62.376 1.00 75.31 128 ILE C O 1
ATOM 3899 N N . GLN C 2 131 ? -14.152 -63.812 63.422 1.00 60.06 129 GLN C N 1
ATOM 3900 C CA . GLN C 2 131 ? -14.059 -65.061 64.178 1.00 58.84 129 GLN C CA 1
ATOM 3901 C C . GLN C 2 131 ? -15.116 -65.115 65.286 1.00 71.37 129 GLN C C 1
ATOM 3902 O O . GLN C 2 131 ? -16.239 -65.578 65.077 1.00 76.57 129 GLN C O 1
ATOM 3908 N N . ALA D 3 3 ? 25.252 -80.732 59.493 1.00 57.13 3 ALA D N 1
ATOM 3909 C CA . ALA D 3 3 ? 24.680 -79.560 58.832 1.00 63.17 3 ALA D CA 1
ATOM 3910 C C . ALA D 3 3 ? 23.173 -79.723 58.632 1.00 64.32 3 ALA D C 1
ATOM 3911 O O . ALA D 3 3 ? 22.456 -78.743 58.403 1.00 56.03 3 ALA D O 1
ATOM 3913 N N . GLU D 3 4 ? 22.697 -80.964 58.725 1.00 60.83 4 GLU D N 1
ATOM 3914 C CA . GLU D 3 4 ? 21.286 -81.260 58.500 1.00 55.71 4 GLU D CA 1
ATOM 3915 C C . GLU D 3 4 ? 20.402 -80.884 59.684 1.00 54.59 4 GLU D C 1
ATOM 3916 O O . GLU D 3 4 ? 19.289 -80.401 59.493 1.00 41.41 4 GLU D O 1
ATOM 3922 N N . GLU D 3 5 ? 20.854 -81.111 60.912 1.00 51.82 5 GLU D N 1
ATOM 3923 C CA . GLU D 3 5 ? 19.980 -80.710 62.003 1.00 58.72 5 GLU D CA 1
ATOM 3924 C C . GLU D 3 5 ? 20.152 -79.223 62.275 1.00 42.07 5 GLU D C 1
ATOM 3925 O O . GLU D 3 5 ? 19.284 -78.612 62.878 1.00 47.66 5 GLU D O 1
ATOM 3931 N N . GLU D 3 6 ? 21.247 -78.643 61.786 1.00 39.09 6 GLU D N 1
ATOM 3932 C CA . GLU D 3 6 ? 21.325 -77.201 61.610 1.00 45.84 6 GLU D CA 1
ATOM 3933 C C . GLU D 3 6 ? 20.165 -76.695 60.716 1.00 49.82 6 GLU D C 1
ATOM 3934 O O . GLU D 3 6 ? 19.459 -75.742 61.047 1.00 32.27 6 GLU D O 1
ATOM 3940 N N . ASP D 3 7 ? 19.983 -77.342 59.570 1.00 42.67 7 ASP D N 1
ATOM 3941 C CA . ASP D 3 7 ? 18.889 -76.997 58.676 1.00 29.90 7 ASP D CA 1
ATOM 3942 C C . ASP D 3 7 ? 17.534 -77.224 59.357 1.00 31.82 7 ASP D C 1
ATOM 3943 O O . ASP D 3 7 ? 16.614 -76.429 59.178 1.00 32.21 7 ASP D O 1
ATOM 3948 N N . GLU D 3 8 ? 17.402 -78.308 60.127 1.00 32.92 8 GLU D N 1
ATOM 3949 C CA . GLU D 3 8 ? 16.115 -78.580 60.786 1.00 34.90 8 GLU D CA 1
ATOM 3950 C C . GLU D 3 8 ? 15.820 -77.505 61.850 1.00 29.02 8 GLU D C 1
ATOM 3951 O O . GLU D 3 8 ? 14.678 -77.119 62.039 1.00 29.32 8 GLU D O 1
ATOM 3957 N N . VAL D 3 9 ? 16.858 -76.988 62.498 1.00 33.15 9 VAL D N 1
ATOM 3958 C CA . VAL D 3 9 ? 16.682 -75.939 63.498 1.00 26.88 9 VAL D CA 1
ATOM 3959 C C . VAL D 3 9 ? 16.220 -74.657 62.820 1.00 30.90 9 VAL D C 1
ATOM 3960 O O . VAL D 3 9 ? 15.373 -73.943 63.347 1.00 26.64 9 VAL D O 1
ATOM 3964 N N . GLU D 3 10 ? 16.738 -74.387 61.623 1.00 30.67 10 GLU D N 1
ATOM 3965 C CA . GLU D 3 10 ? 16.228 -73.263 60.847 1.00 24.56 10 GLU D CA 1
ATOM 3966 C C . GLU D 3 10 ? 14.732 -73.409 60.565 1.00 27.04 10 GLU D C 1
ATOM 3967 O O . GLU D 3 10 ? 13.975 -72.439 60.664 1.00 22.91 10 GLU D O 1
ATOM 3973 N N . TRP D 3 11 ? 14.296 -74.611 60.200 1.00 23.89 11 TRP D N 1
ATOM 3974 C CA . TRP D 3 11 ? 12.853 -74.821 60.036 1.00 23.84 11 TRP D CA 1
ATOM 3975 C C . TRP D 3 11 ? 12.078 -74.550 61.341 1.00 24.41 11 TRP D C 1
ATOM 3976 O O . TRP D 3 11 ? 11.012 -73.944 61.304 1.00 21.03 11 TRP D O 1
ATOM 3987 N N . VAL D 3 12 ? 12.592 -75.018 62.476 1.00 24.23 12 VAL D N 1
ATOM 3988 C CA . VAL D 3 12 ? 11.913 -74.748 63.757 1.00 25.29 12 VAL D CA 1
ATOM 3989 C C . VAL D 3 12 ? 11.828 -73.240 64.021 1.00 26.84 12 VAL D C 1
ATOM 3990 O O . VAL D 3 12 ? 10.789 -72.731 64.469 1.00 26.14 12 VAL D O 1
ATOM 3994 N N . VAL D 3 13 ? 12.910 -72.516 63.736 1.00 24.94 13 VAL D N 1
ATOM 3995 C CA . VAL D 3 13 ? 12.875 -71.047 63.870 1.00 23.86 13 VAL D CA 1
ATOM 3996 C C . VAL D 3 13 ? 11.721 -70.436 63.066 1.00 24.50 13 VAL D C 1
ATOM 3997 O O . VAL D 3 13 ? 10.922 -69.626 63.584 1.00 23.10 13 VAL D O 1
ATOM 4001 N N . GLU D 3 14 ? 11.607 -70.871 61.814 1.00 25.00 14 GLU D N 1
ATOM 4002 C CA . GLU D 3 14 ? 10.547 -70.413 60.919 1.00 28.40 14 GLU D CA 1
ATOM 4003 C C . GLU D 3 14 ? 9.163 -70.802 61.432 1.00 25.67 14 GLU D C 1
ATOM 4004 O O . GLU D 3 14 ? 8.206 -70.002 61.359 1.00 26.15 14 GLU D O 1
ATOM 4010 N N . SER D 3 15 ? 9.049 -72.036 61.930 1.00 21.01 15 SER D N 1
ATOM 4011 C CA . SER D 3 15 ? 7.764 -72.504 62.471 1.00 26.18 15 SER D CA 1
ATOM 4012 C C . SER D 3 15 ? 7.286 -71.634 63.657 1.00 25.41 15 SER D C 1
ATOM 4013 O O . SER D 3 15 ? 6.123 -71.238 63.735 1.00 30.13 15 SER D O 1
ATOM 4016 N N . ILE D 3 16 ? 8.192 -71.352 64.580 1.00 23.50 16 ILE D N 1
ATOM 4017 C CA . ILE D 3 16 ? 7.875 -70.480 65.716 1.00 24.22 16 ILE D CA 1
ATOM 4018 C C . ILE D 3 16 ? 7.437 -69.080 65.264 1.00 23.67 16 ILE D C 1
ATOM 4019 O O . ILE D 3 16 ? 6.431 -68.517 65.752 1.00 24.02 16 ILE D O 1
ATOM 4024 N N . ALA D 3 17 ? 8.167 -68.528 64.298 1.00 29.13 17 ALA D N 1
ATOM 4025 C CA . ALA D 3 17 ? 7.831 -67.214 63.773 1.00 31.55 17 ALA D CA 1
ATOM 4026 C C . ALA D 3 17 ? 6.414 -67.243 63.219 1.00 28.80 17 ALA D C 1
ATOM 4027 O O . ALA D 3 17 ? 5.632 -66.319 63.459 1.00 26.22 17 ALA D O 1
ATOM 4029 N N . GLY D 3 18 ? 6.095 -68.305 62.487 1.00 28.59 18 GLY D N 1
ATOM 4030 C CA . GLY D 3 18 ? 4.767 -68.475 61.914 1.00 29.28 18 GLY D CA 1
ATOM 4031 C C . GLY D 3 18 ? 3.706 -68.498 62.998 1.00 25.36 18 GLY D C 1
ATOM 4032 O O . GLY D 3 18 ? 2.680 -67.808 62.911 1.00 27.64 18 GLY D O 1
ATOM 4033 N N . PHE D 3 19 ? 3.977 -69.275 64.043 1.00 25.46 19 PHE D N 1
ATOM 4034 C CA . PHE D 3 19 ? 3.085 -69.348 65.197 1.00 24.56 19 PHE D CA 1
ATOM 4035 C C . PHE D 3 19 ? 2.876 -67.977 65.821 1.00 25.23 19 PHE D C 1
ATOM 4036 O O . PHE D 3 19 ? 1.738 -67.554 66.047 1.00 25.63 19 PHE D O 1
ATOM 4044 N N . LEU D 3 20 ? 3.967 -67.270 66.089 1.00 25.72 20 LEU D N 1
ATOM 4045 C CA . LEU D 3 20 ? 3.873 -65.938 66.699 1.00 31.81 20 LEU D CA 1
ATOM 4046 C C . LEU D 3 20 ? 3.161 -64.870 65.845 1.00 31.83 20 LEU D C 1
ATOM 4047 O O . LEU D 3 20 ? 2.719 -63.842 66.375 1.00 27.56 20 LEU D O 1
ATOM 4052 N N . ARG D 3 21 ? 3.061 -65.103 64.537 1.00 29.35 21 ARG D N 1
ATOM 4053 C CA . ARG D 3 21 ? 2.267 -64.245 63.652 1.00 31.84 21 ARG D CA 1
ATOM 4054 C C . ARG D 3 21 ? 0.821 -64.713 63.538 1.00 28.07 21 ARG D C 1
ATOM 4055 O O . ARG D 3 21 ? -0.029 -63.983 63.043 1.00 31.27 21 ARG D O 1
ATOM 4063 N N . GLY D 3 22 ? 0.553 -65.945 63.955 1.00 32.66 22 GLY D N 1
ATOM 4064 C CA . GLY D 3 22 ? -0.740 -66.551 63.680 1.00 37.56 22 GLY D CA 1
ATOM 4065 C C . GLY D 3 22 ? -1.780 -66.158 64.708 1.00 32.15 22 GLY D C 1
ATOM 4066 O O . GLY D 3 22 ? -1.433 -65.527 65.698 1.00 34.78 22 GLY D O 1
ATOM 4067 N N . PRO D 3 23 ? -3.049 -66.560 64.498 1.00 36.99 23 PRO D N 1
ATOM 4068 C CA . PRO D 3 23 ? -4.156 -66.198 65.396 1.00 37.24 23 PRO D CA 1
ATOM 4069 C C . PRO D 3 23 ? -4.220 -67.008 66.689 1.00 34.92 23 PRO D C 1
ATOM 4070 O O . PRO D 3 23 ? -4.788 -66.510 67.667 1.00 32.85 23 PRO D O 1
ATOM 4074 N N . ASP D 3 24 ? -3.683 -68.228 66.702 1.00 32.62 24 ASP D N 1
ATOM 4075 C CA . ASP D 3 24 ? -3.761 -69.067 67.905 1.00 38.15 24 ASP D CA 1
ATOM 4076 C C . ASP D 3 24 ? -2.947 -68.481 69.048 1.00 39.75 24 ASP D C 1
ATOM 4077 O O . ASP D 3 24 ? -3.296 -68.629 70.224 1.00 27.20 24 ASP D O 1
ATOM 4082 N N . TRP D 3 25 ? -1.828 -67.868 68.686 1.00 27.09 25 TRP D N 1
ATOM 4083 C CA . TRP D 3 25 ? -1.025 -67.111 69.645 1.00 33.13 25 TRP D CA 1
ATOM 4084 C C . TRP D 3 25 ? -1.555 -65.696 69.796 1.00 28.48 25 TRP D C 1
ATOM 4085 O O . TRP D 3 25 ? -1.831 -65.236 70.904 1.00 30.48 25 TRP D O 1
ATOM 4096 N N . SER D 3 26 ? -1.722 -65.000 68.679 1.00 29.15 26 SER D N 1
ATOM 4097 C CA . SER D 3 26 ? -1.900 -63.541 68.750 1.00 27.72 26 SER D CA 1
ATOM 4098 C C . SER D 3 26 ? -3.226 -63.060 69.349 1.00 33.41 26 SER D C 1
ATOM 4099 O O . SER D 3 26 ? -3.264 -62.034 70.017 1.00 27.58 26 SER D O 1
ATOM 4102 N N . ILE D 3 27 ? -4.318 -63.780 69.124 1.00 30.69 27 ILE D N 1
ATOM 4103 C CA . ILE D 3 27 ? -5.591 -63.283 69.628 1.00 27.85 27 ILE D CA 1
ATOM 4104 C C . ILE D 3 27 ? -5.738 -63.471 71.132 1.00 29.73 27 ILE D C 1
ATOM 4105 O O . ILE D 3 27 ? -6.250 -62.573 71.790 1.00 34.70 27 ILE D O 1
ATOM 4110 N N . PRO D 3 28 ? -5.300 -64.622 71.691 1.00 35.83 28 PRO D N 1
ATOM 4111 C CA . PRO D 3 28 ? -5.362 -64.671 73.159 1.00 32.91 28 PRO D CA 1
ATOM 4112 C C . PRO D 3 28 ? -4.428 -63.658 73.831 1.00 35.71 28 PRO D C 1
ATOM 4113 O O . PRO D 3 28 ? -4.765 -63.129 74.879 1.00 28.37 28 PRO D O 1
ATOM 4117 N N . ILE D 3 29 ? -3.266 -63.407 73.245 1.00 27.56 29 ILE D N 1
ATOM 4118 C CA . ILE D 3 29 ? -2.384 -62.370 73.767 1.00 35.07 29 ILE D CA 1
ATOM 4119 C C . ILE D 3 29 ? -3.103 -61.014 73.726 1.00 36.94 29 ILE D C 1
ATOM 4120 O O . ILE D 3 29 ? -3.094 -60.259 74.697 1.00 38.28 29 ILE D O 1
ATOM 4125 N N . LEU D 3 30 ? -3.755 -60.733 72.603 1.00 36.72 30 LEU D N 1
ATOM 4126 C CA . LEU D 3 30 ? -4.476 -59.476 72.424 1.00 31.68 30 LEU D CA 1
ATOM 4127 C C . LEU D 3 30 ? -5.626 -59.316 73.410 1.00 35.56 30 LEU D C 1
ATOM 4128 O O . LEU D 3 30 ? -5.826 -58.230 73.982 1.00 35.32 30 LEU D O 1
ATOM 4133 N N . ASP D 3 31 ? -6.384 -60.397 73.600 1.00 30.87 31 ASP D N 1
ATOM 4134 C CA . ASP D 3 31 ? -7.460 -60.405 74.580 1.00 43.81 31 ASP D CA 1
ATOM 4135 C C . ASP D 3 31 ? -6.925 -60.082 75.960 1.00 35.48 31 ASP D C 1
ATOM 4136 O O . ASP D 3 31 ? -7.492 -59.243 76.654 1.00 39.21 31 ASP D O 1
ATOM 4141 N N . PHE D 3 32 ? -5.850 -60.763 76.353 1.00 37.85 32 PHE D N 1
ATOM 4142 C CA . PHE D 3 32 ? -5.292 -60.619 77.704 1.00 35.41 32 PHE D CA 1
ATOM 4143 C C . PHE D 3 32 ? -4.862 -59.185 77.949 1.00 42.02 32 PHE D C 1
ATOM 4144 O O . PHE D 3 32 ? -5.151 -58.609 78.997 1.00 36.65 32 PHE D O 1
ATOM 4152 N N . VAL D 3 33 ? -4.152 -58.622 76.980 1.00 31.42 33 VAL D N 1
ATOM 4153 C CA . VAL D 3 33 ? -3.627 -57.268 77.104 1.00 33.52 33 VAL D CA 1
ATOM 4154 C C . VAL D 3 33 ? -4.757 -56.248 77.232 1.00 34.70 33 VAL D C 1
ATOM 4155 O O . VAL D 3 33 ? -4.706 -55.369 78.093 1.00 38.59 33 VAL D O 1
ATOM 4159 N N A GLU D 3 34 ? -5.769 -56.371 76.377 0.46 31.23 34 GLU D N 1
ATOM 4160 N N B GLU D 3 34 ? -5.784 -56.383 76.401 0.54 31.22 34 GLU D N 1
ATOM 4161 C CA A GLU D 3 34 ? -6.920 -55.474 76.408 0.46 34.18 34 GLU D CA 1
ATOM 4162 C CA B GLU D 3 34 ? -6.900 -55.446 76.418 0.54 34.17 34 GLU D CA 1
ATOM 4163 C C A GLU D 3 34 ? -7.635 -55.551 77.748 0.46 38.87 34 GLU D C 1
ATOM 4164 C C B GLU D 3 34 ? -7.711 -55.557 77.706 0.54 38.90 34 GLU D C 1
ATOM 4165 O O A GLU D 3 34 ? -7.982 -54.533 78.342 0.46 38.31 34 GLU D O 1
ATOM 4166 O O B GLU D 3 34 ? -8.197 -54.557 78.229 0.54 38.35 34 GLU D O 1
ATOM 4177 N N . GLN D 3 35 ? -7.840 -56.770 78.227 1.00 34.95 35 GLN D N 1
ATOM 4178 C CA . GLN D 3 35 ? -8.638 -56.986 79.427 1.00 45.80 35 GLN D CA 1
ATOM 4179 C C . GLN D 3 35 ? -7.937 -56.633 80.728 1.00 42.00 35 GLN D C 1
ATOM 4180 O O . GLN D 3 35 ? -8.596 -56.273 81.705 1.00 44.04 35 GLN D O 1
ATOM 4186 N N . LYS D 3 36 ? -6.614 -56.712 80.758 1.00 32.96 36 LYS D N 1
ATOM 4187 C CA . LYS D 3 36 ? -5.921 -56.510 82.025 1.00 37.79 36 LYS D CA 1
ATOM 4188 C C . LYS D 3 36 ? -5.162 -55.185 82.152 1.00 38.65 36 LYS D C 1
ATOM 4189 O O . LYS D 3 36 ? -4.565 -54.922 83.189 1.00 38.30 36 LYS D O 1
ATOM 4195 N N . CYS D 3 37 ? -5.182 -54.342 81.123 1.00 34.20 37 CYS D N 1
ATOM 4196 C CA . CYS D 3 37 ? -4.338 -53.140 81.142 1.00 36.70 37 CYS D CA 1
ATOM 4197 C C . CYS D 3 37 ? -4.906 -51.962 81.946 1.00 32.36 37 CYS D C 1
ATOM 4198 O O . CYS D 3 37 ? -4.184 -51.012 82.225 1.00 33.15 37 CYS D O 1
ATOM 4201 N N . GLU D 3 38 ? -6.182 -52.015 82.324 1.00 39.25 38 G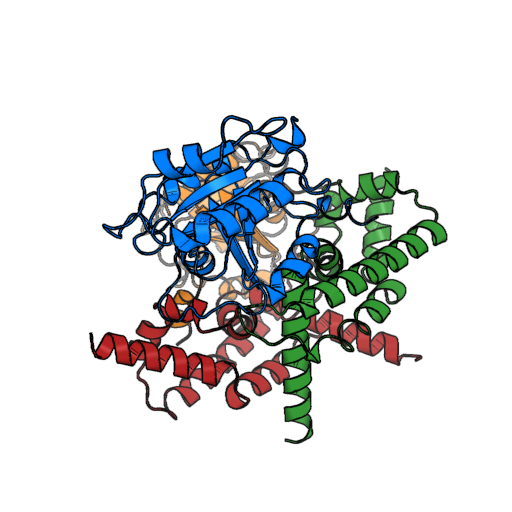LU D N 1
ATOM 4202 C CA . GLU D 3 38 ? -6.847 -50.822 82.872 1.00 38.50 38 GLU D CA 1
ATOM 4203 C C . GLU D 3 38 ? -6.163 -50.316 84.132 1.00 40.36 38 GLU D C 1
ATOM 4204 O O . GLU D 3 38 ? -6.207 -49.133 84.432 1.00 40.68 38 GLU D O 1
ATOM 4210 N N . VAL D 3 39 ? -5.476 -51.210 84.832 1.00 39.83 39 VAL D N 1
ATOM 4211 C CA . VAL D 3 39 ? -4.842 -50.864 86.092 1.00 39.95 39 VAL D CA 1
ATOM 4212 C C . VAL D 3 39 ? -3.441 -50.271 85.894 1.00 43.69 39 VAL D C 1
ATOM 4213 O O . VAL D 3 39 ? -2.824 -49.762 86.846 1.00 38.91 39 VAL D O 1
ATOM 4217 N N . PHE D 3 40 ? -2.943 -50.315 84.657 1.00 29.33 40 PHE D N 1
ATOM 4218 C CA . PHE D 3 40 ? -1.566 -49.901 84.388 1.00 35.60 40 PHE D CA 1
ATOM 4219 C C . PHE D 3 40 ? -1.473 -48.403 84.083 1.00 38.86 40 PHE D C 1
ATOM 4220 O O . PHE D 3 40 ? -1.779 -47.949 82.964 1.00 35.89 40 PHE D O 1
ATOM 4228 N N . ASP D 3 41 ? -1.055 -47.642 85.095 1.00 33.17 41 ASP D N 1
ATOM 4229 C CA . ASP D 3 41 ? -0.880 -46.195 84.981 1.00 38.88 41 ASP D CA 1
ATOM 4230 C C . ASP D 3 41 ? 0.477 -45.836 84.401 1.00 35.33 41 ASP D C 1
ATOM 4231 O O . ASP D 3 41 ? 1.497 -46.469 84.701 1.00 32.73 41 ASP D O 1
ATOM 4236 N N . ASP D 3 42 ? 0.493 -44.790 83.592 1.00 33.58 42 ASP D N 1
ATOM 4237 C CA . ASP D 3 42 ? 1.726 -44.336 82.973 1.00 35.71 42 ASP D CA 1
ATOM 4238 C C . ASP D 3 42 ? 2.591 -43.550 83.958 1.00 42.42 42 ASP D C 1
ATOM 4239 O O . ASP D 3 42 ? 2.762 -42.335 83.813 1.00 38.26 42 ASP D O 1
ATOM 4244 N N . GLU D 3 43 ? 3.109 -44.243 84.968 1.00 34.55 43 GLU D N 1
ATOM 4245 C CA . GLU D 3 43 ? 3.954 -43.637 85.989 1.00 32.69 43 GLU D CA 1
ATOM 4246 C C . GLU D 3 43 ? 5.140 -44.538 86.276 1.00 33.57 43 GLU D C 1
ATOM 4247 O O . GLU D 3 43 ? 5.114 -45.741 86.014 1.00 35.52 43 GLU D O 1
ATOM 4253 N N . GLU D 3 44 ? 6.193 -43.941 86.803 1.00 30.95 44 GLU D N 1
ATOM 4254 C CA . GLU D 3 44 ? 7.431 -44.652 87.072 1.00 35.55 44 GLU D CA 1
ATOM 4255 C C . GLU D 3 44 ? 7.247 -45.759 88.126 1.00 40.05 44 GLU D C 1
ATOM 4256 O O . GLU D 3 44 ? 7.720 -46.887 87.950 1.00 32.14 44 GLU D O 1
ATOM 4262 N N . GLU D 3 45 ? 6.565 -45.432 89.219 1.00 34.15 45 GLU D N 1
ATOM 4263 C CA . GLU D 3 45 ? 6.336 -46.410 90.288 1.00 31.59 45 GLU D CA 1
ATOM 4264 C C . GLU D 3 45 ? 5.325 -47.455 89.841 1.00 31.83 45 GLU D C 1
ATOM 4265 O O . GLU D 3 45 ? 4.298 -47.124 89.248 1.00 36.13 45 GLU D O 1
ATOM 4271 N N . SER D 3 46 ? 5.618 -48.718 90.119 1.00 32.55 46 SER D N 1
ATOM 4272 C CA . SER D 3 46 ? 4.697 -49.803 89.772 1.00 30.51 46 SER D CA 1
ATOM 4273 C C . SER D 3 46 ? 3.884 -50.268 90.977 1.00 34.43 46 SER D C 1
ATOM 4274 O O . SER D 3 46 ? 4.373 -50.239 92.104 1.00 35.15 46 SER D O 1
ATOM 4277 N N . LYS D 3 47 ? 2.648 -50.698 90.734 1.00 34.43 47 LYS D N 1
ATOM 4278 C CA . LYS D 3 47 ? 1.799 -51.243 91.796 1.00 32.45 47 LYS D CA 1
ATOM 4279 C C . LYS D 3 47 ? 2.043 -52.738 91.976 1.00 37.85 47 LYS D C 1
ATOM 4280 O O . LYS D 3 47 ? 2.454 -53.424 91.034 1.00 32.01 47 LYS D O 1
ATOM 4286 N N . LEU D 3 48 ? 1.755 -53.251 93.175 1.00 30.49 48 LEU D N 1
ATOM 4287 C CA . LEU D 3 48 ? 1.960 -54.671 93.468 1.00 33.27 48 LEU D CA 1
ATOM 4288 C C . LEU D 3 48 ? 1.102 -55.526 92.542 1.00 30.82 48 LEU D C 1
ATOM 4289 O O . LEU D 3 48 ? 1.509 -56.617 92.124 1.00 30.20 48 LEU D O 1
ATOM 4294 N N . THR D 3 49 ? -0.083 -55.024 92.209 1.00 29.05 49 THR D N 1
ATOM 4295 C CA . THR D 3 49 ? -0.976 -55.767 91.334 1.00 33.94 49 THR D CA 1
ATOM 4296 C C . THR D 3 49 ? -0.383 -55.995 89.919 1.00 37.37 49 THR D C 1
ATOM 4297 O O . THR D 3 49 ? -0.813 -56.909 89.215 1.00 30.20 49 THR D O 1
ATOM 4301 N N . TYR D 3 50 ? 0.605 -55.197 89.511 1.00 31.36 50 TYR D N 1
ATOM 4302 C CA . TYR D 3 50 ? 1.214 -55.394 88.180 1.00 28.78 50 TYR D CA 1
ATOM 4303 C C . TYR D 3 50 ? 1.913 -56.746 88.121 1.00 28.58 50 TYR D C 1
ATOM 4304 O O . TYR D 3 50 ? 1.888 -57.431 87.098 1.00 31.94 50 TYR D O 1
ATOM 4313 N N . THR D 3 51 ? 2.556 -57.105 89.229 1.00 30.82 51 THR D N 1
ATOM 4314 C CA . THR D 3 51 ? 3.319 -58.339 89.334 1.00 31.04 51 THR D CA 1
ATOM 4315 C C . THR D 3 51 ? 2.396 -59.551 89.274 1.00 36.77 51 THR D C 1
ATOM 4316 O O . THR D 3 51 ? 2.712 -60.556 88.622 1.00 34.30 51 THR D O 1
ATOM 4320 N N . GLU D 3 52 ? 1.259 -59.453 89.964 1.00 32.23 52 GLU D N 1
ATOM 4321 C CA . GLU D 3 52 ? 0.283 -60.533 89.977 1.00 30.26 52 GLU D CA 1
ATOM 4322 C C . GLU D 3 52 ? -0.269 -60.734 88.563 1.00 33.33 52 GLU D C 1
ATOM 4323 O O . GLU D 3 52 ? -0.460 -61.857 88.114 1.00 29.04 52 GLU D O 1
ATOM 4329 N N . ILE D 3 53 ? -0.505 -59.637 87.854 1.00 31.73 53 ILE D N 1
ATOM 4330 C CA . ILE D 3 53 ? -1.029 -59.736 86.504 1.00 31.52 53 ILE D CA 1
ATOM 4331 C C . ILE D 3 53 ? 0.033 -60.321 85.571 1.00 33.14 53 ILE D C 1
ATOM 4332 O O . ILE D 3 53 ? -0.278 -61.081 84.646 1.00 34.70 53 ILE D O 1
ATOM 4337 N N . HIS D 3 54 ? 1.293 -59.990 85.832 1.00 30.56 54 HIS D N 1
ATOM 4338 C CA . HIS D 3 54 ? 2.393 -60.550 85.054 1.00 30.50 54 HIS D CA 1
ATOM 4339 C C . HIS D 3 54 ? 2.464 -62.062 85.230 1.00 36.06 54 HIS D C 1
ATOM 4340 O O . HIS D 3 54 ? 2.782 -62.795 84.300 1.00 28.11 54 HIS D O 1
ATOM 4347 N N . GLN D 3 55 ? 2.169 -62.535 86.432 1.00 36.89 55 GLN D N 1
ATOM 4348 C CA . GLN D 3 55 ? 2.204 -63.970 86.683 1.00 35.31 55 GLN D CA 1
ATOM 4349 C C . GLN D 3 55 ? 1.147 -64.689 85.868 1.00 29.02 55 GLN D C 1
ATOM 4350 O O . GLN D 3 55 ? 1.405 -65.761 85.322 1.00 36.81 55 GLN D O 1
ATOM 4356 N N . GLU D 3 56 ? -0.032 -64.082 85.775 1.00 25.24 56 GLU D N 1
ATOM 4357 C CA . GLU D 3 56 ? -1.104 -64.584 84.928 1.00 30.68 56 GLU D CA 1
ATOM 4358 C C . GLU D 3 56 ? -0.689 -64.598 83.452 1.00 33.44 56 GLU D C 1
ATOM 4359 O O . GLU D 3 56 ? -1.055 -65.491 82.703 1.00 34.67 56 GLU D O 1
ATOM 4365 N N . TYR D 3 57 ? 0.027 -63.559 83.039 1.00 29.11 57 TYR D N 1
ATOM 4366 C CA . TYR D 3 57 ? 0.470 -63.445 81.651 1.00 27.07 57 TYR D CA 1
ATOM 4367 C C . TYR D 3 57 ? 1.476 -64.543 81.342 1.00 31.49 57 TYR D C 1
ATOM 4368 O O . TYR D 3 57 ? 1.413 -65.171 80.283 1.00 32.17 57 TYR D O 1
ATOM 4377 N N . LYS D 3 58 ? 2.405 -64.763 82.267 1.00 23.10 58 LYS D N 1
ATOM 4378 C CA . LYS D 3 58 ? 3.391 -65.830 82.136 1.00 28.78 58 LYS D CA 1
ATOM 4379 C C . LYS D 3 58 ? 2.737 -67.185 81.948 1.00 38.52 58 LYS D C 1
ATOM 4380 O O . LYS D 3 58 ? 3.217 -68.013 81.183 1.00 32.44 58 LYS D O 1
ATOM 4386 N N . GLU D 3 59 ? 1.648 -67.423 82.668 1.00 32.68 59 GLU D N 1
ATOM 4387 C CA . GLU D 3 59 ? 0.978 -68.719 82.594 1.00 36.62 59 GLU D CA 1
ATOM 4388 C C . GLU D 3 59 ? 0.289 -68.911 81.255 1.00 38.16 59 GLU D C 1
ATOM 4389 O O . GLU D 3 59 ? 0.274 -70.020 80.699 1.00 33.48 59 GLU D O 1
ATOM 4395 N N . LEU D 3 60 ? -0.282 -67.831 80.734 1.00 32.14 60 LEU D N 1
ATOM 4396 C CA . LEU D 3 60 ? -0.923 -67.883 79.423 1.00 33.40 60 LEU D CA 1
ATOM 4397 C C . LEU D 3 60 ? 0.113 -68.147 78.343 1.00 35.71 60 LEU D C 1
ATOM 4398 O O . LEU D 3 60 ? -0.087 -68.985 77.458 1.00 31.72 60 LEU D O 1
ATOM 4403 N N . VAL D 3 61 ? 1.222 -67.419 78.413 1.00 30.48 61 VAL D N 1
ATOM 4404 C CA . VAL D 3 61 ? 2.292 -67.598 77.429 1.00 36.84 61 VAL D CA 1
ATOM 4405 C C . VAL D 3 61 ? 2.824 -69.031 77.418 1.00 30.76 61 VAL D C 1
ATOM 4406 O O . VAL D 3 61 ? 3.015 -69.609 76.348 1.00 30.92 61 VAL D O 1
ATOM 4410 N N A GLU D 3 62 ? 3.044 -69.625 78.589 0.32 36.02 62 GLU D N 1
ATOM 4411 N N B GLU D 3 62 ? 3.056 -69.599 78.605 0.68 36.05 62 GLU D N 1
ATOM 4412 C CA A GLU D 3 62 ? 3.581 -70.984 78.607 0.32 33.68 62 GLU D CA 1
ATOM 4413 C CA B GLU D 3 62 ? 3.535 -70.979 78.705 0.68 33.48 62 GLU D CA 1
ATOM 4414 C C A GLU D 3 62 ? 2.522 -72.019 78.221 0.32 35.75 62 GLU D C 1
ATOM 4415 C C B GLU D 3 62 ? 2.518 -71.942 78.107 0.68 35.86 62 GLU D C 1
ATOM 4416 O O A GLU D 3 62 ? 2.859 -73.113 77.771 0.32 35.70 62 GLU D O 1
ATOM 4417 O O B GLU D 3 62 ? 2.873 -72.896 77.411 0.68 34.69 62 GLU D O 1
ATOM 4428 N N . LYS D 3 63 ? 1.246 -71.671 78.364 1.00 32.89 63 LYS D N 1
ATOM 4429 C CA . LYS D 3 63 ? 0.173 -72.547 77.904 1.00 36.62 63 LYS D CA 1
ATOM 4430 C C . LYS D 3 63 ? 0.072 -72.559 76.375 1.00 35.54 63 LYS D C 1
ATOM 4431 O O . LYS D 3 63 ? -0.041 -73.616 75.753 1.00 27.50 63 LYS D O 1
ATOM 4437 N N . LEU D 3 64 ? 0.099 -71.368 75.786 1.00 34.52 64 LEU D N 1
ATOM 4438 C CA . LEU D 3 64 ? 0.030 -71.212 74.333 1.00 29.52 64 LEU D CA 1
ATOM 4439 C C . LEU D 3 64 ? 1.188 -71.940 73.648 1.00 25.63 64 LEU D C 1
ATOM 4440 O O . LEU D 3 64 ? 0.988 -72.631 72.645 1.00 33.31 64 LEU D O 1
ATOM 4445 N N . LEU D 3 65 ? 2.391 -71.781 74.197 1.00 28.06 65 LEU D N 1
ATOM 4446 C CA . LEU D 3 65 ? 3.592 -72.393 73.624 1.00 27.87 65 LEU D CA 1
ATOM 4447 C C . LEU D 3 65 ? 3.603 -73.913 73.759 1.00 33.04 65 LEU D C 1
ATOM 4448 O O . LEU D 3 65 ? 3.996 -74.612 72.830 1.00 28.59 65 LEU D O 1
ATOM 4453 N N . GLU D 3 66 ? 3.189 -74.429 74.917 1.00 29.51 66 GLU D N 1
ATOM 4454 C CA . GLU D 3 66 ? 3.110 -75.882 75.086 1.00 30.54 66 GLU D CA 1
ATOM 4455 C C . GLU D 3 66 ? 2.113 -76.493 74.109 1.00 27.92 66 GLU D C 1
ATOM 4456 O O . GLU D 3 66 ? 2.398 -77.523 73.512 1.00 34.82 66 GLU D O 1
ATOM 4462 N N . SER D 3 67 ? 0.962 -75.852 73.928 1.00 26.60 67 SER D N 1
ATOM 4463 C CA . SER D 3 67 ? -0.036 -76.367 73.000 1.00 34.46 67 SER D CA 1
ATOM 4464 C C . SER D 3 67 ? 0.535 -76.403 71.590 1.00 40.17 67 SER D C 1
ATOM 4465 O O . SER D 3 67 ? 0.285 -77.340 70.826 1.00 26.10 67 SER D O 1
ATOM 4468 N N . TYR D 3 68 ? 1.317 -75.382 71.252 1.00 26.73 68 TYR D N 1
ATOM 4469 C CA . TYR D 3 68 ? 1.903 -75.302 69.922 1.00 32.75 68 TYR D CA 1
ATOM 4470 C C . TYR D 3 68 ? 2.945 -76.402 69.726 1.00 27.51 68 TYR D C 1
ATOM 4471 O O . TYR D 3 68 ? 2.939 -77.100 68.711 1.00 31.59 68 TYR D O 1
ATOM 4480 N N . LEU D 3 69 ? 3.825 -76.564 70.707 1.00 27.49 69 LEU D N 1
ATOM 4481 C CA . LEU D 3 69 ? 4.905 -77.535 70.603 1.00 31.78 69 LEU D CA 1
ATOM 4482 C C . LEU D 3 69 ? 4.346 -78.955 70.510 1.00 37.83 69 LEU D C 1
ATOM 4483 O O . LEU D 3 69 ? 4.876 -79.789 69.779 1.00 28.78 69 LEU D O 1
ATOM 4488 N N A LYS D 3 70 ? 3.266 -79.237 71.231 0.44 31.78 70 LYS D N 1
ATOM 4489 N N B LYS D 3 70 ? 3.276 -79.214 71.261 0.56 31.74 70 LYS D N 1
ATOM 4490 C CA A LYS D 3 70 ? 2.690 -80.581 71.176 0.44 30.19 70 LYS D CA 1
ATOM 4491 C CA B LYS D 3 70 ? 2.640 -80.534 71.268 0.56 30.23 70 LYS D CA 1
ATOM 4492 C C A LYS D 3 70 ? 1.819 -80.805 69.927 0.44 28.23 70 LYS D C 1
ATOM 4493 C C B LYS D 3 70 ? 1.968 -80.870 69.938 0.56 28.14 70 LYS D C 1
ATOM 4494 O O A LYS D 3 70 ? 1.712 -81.928 69.428 0.44 30.95 70 LYS D O 1
ATOM 4495 O O B LYS D 3 70 ? 2.178 -81.953 69.379 0.56 31.57 70 LYS D O 1
ATOM 4506 N N A GLU D 3 71 ? 1.212 -79.738 69.417 0.44 26.73 71 GLU D N 1
ATOM 4507 N N B GLU D 3 71 ? 1.150 -79.947 69.444 0.56 26.37 71 GLU D N 1
ATOM 4508 C CA A GLU D 3 71 ? 0.336 -79.833 68.254 0.44 28.61 71 GLU D CA 1
ATOM 4509 C CA B GLU D 3 71 ? 0.412 -80.172 68.215 0.56 28.18 71 GLU D CA 1
ATOM 4510 C C A GLU D 3 71 ? 1.137 -80.047 66.960 0.44 32.46 71 GLU D C 1
ATOM 4511 C C B GLU D 3 71 ? 1.362 -80.352 67.037 0.56 32.49 71 GLU D C 1
ATOM 4512 O O A GLU D 3 71 ? 0.686 -80.749 66.048 0.44 28.29 71 GLU D O 1
ATOM 4513 O O B GLU D 3 71 ? 1.232 -81.304 66.262 0.56 25.87 71 GLU D O 1
ATOM 4524 N N . ILE D 3 72 ? 2.326 -79.446 66.904 1.00 31.44 72 ILE D N 1
ATOM 4525 C CA . ILE D 3 72 ? 3.223 -79.511 65.748 1.00 26.97 72 ILE D CA 1
ATOM 4526 C C . ILE D 3 72 ? 4.246 -80.633 65.919 1.00 34.74 72 ILE D C 1
ATOM 4527 O O . ILE D 3 72 ? 4.721 -81.212 64.945 1.00 32.61 72 ILE D O 1
ATOM 4532 N N . GLY D 3 73 ? 4.571 -80.971 67.157 1.00 30.66 73 GLY D N 1
ATOM 4533 C CA . GLY D 3 73 ? 5.525 -82.049 67.380 1.00 28.62 73 GLY D CA 1
ATOM 4534 C C . GLY D 3 73 ? 6.943 -81.529 67.278 1.00 35.23 73 GLY D C 1
ATOM 4535 O O . GLY D 3 73 ? 7.661 -81.759 66.298 1.00 28.31 73 GLY D O 1
ATOM 4536 N N . ILE D 3 74 ? 7.320 -80.779 68.298 1.00 28.86 74 ILE D N 1
ATOM 4537 C CA . ILE D 3 74 ? 8.651 -80.194 68.434 1.00 28.25 74 ILE D CA 1
ATOM 4538 C C . ILE D 3 74 ? 9.044 -80.339 69.893 1.00 28.26 74 ILE D C 1
ATOM 4539 O O . ILE D 3 74 ? 8.317 -79.872 70.756 1.00 33.74 74 ILE D O 1
ATOM 4544 N N . ASN D 3 75 ? 10.167 -80.981 70.188 1.00 28.81 75 ASN D N 1
ATOM 4545 C CA . ASN D 3 75 ? 10.497 -81.194 71.593 1.00 40.03 75 ASN D CA 1
ATOM 4546 C C . ASN D 3 75 ? 11.214 -79.969 72.175 1.00 41.35 75 ASN D C 1
ATOM 4547 O O . ASN D 3 75 ? 11.617 -79.066 71.444 1.00 33.49 75 ASN D O 1
ATOM 4552 N N . GLU D 3 76 ? 11.370 -79.922 73.492 1.00 40.79 76 GLU D N 1
ATOM 4553 C CA . GLU D 3 76 ? 11.878 -78.705 74.116 1.00 41.43 76 GLU D CA 1
ATOM 4554 C C . GLU D 3 76 ? 13.334 -78.413 73.752 1.00 36.46 76 GLU D C 1
ATOM 4555 O O . GLU D 3 76 ? 13.710 -77.249 73.628 1.00 39.73 76 GLU D O 1
ATOM 4561 N N . ASP D 3 77 ? 14.148 -79.459 73.595 1.00 34.64 77 ASP D N 1
ATOM 4562 C CA . ASP D 3 77 ? 15.561 -79.288 73.229 1.00 42.84 77 ASP D CA 1
ATOM 4563 C C . AS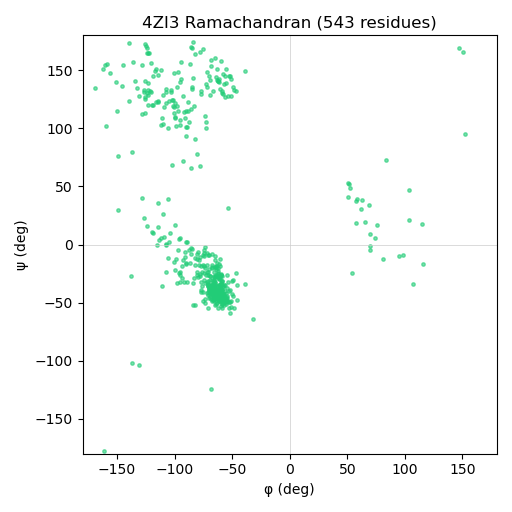P D 3 77 ? 15.665 -78.540 71.903 1.00 40.51 77 ASP D C 1
ATOM 4564 O O . ASP D 3 77 ? 16.480 -77.628 71.738 1.00 38.71 77 ASP D O 1
ATOM 4569 N N . GLN D 3 78 ? 14.821 -78.939 70.961 1.00 36.20 78 GLN D N 1
ATOM 4570 C CA . GLN D 3 78 ? 14.764 -78.309 69.648 1.00 37.34 78 GLN D CA 1
ATOM 4571 C C . GLN D 3 78 ? 14.295 -76.875 69.743 1.00 30.93 78 GLN D C 1
ATOM 4572 O O . GLN D 3 78 ? 14.826 -75.982 69.079 1.00 35.44 78 GLN D O 1
ATOM 4578 N N . PHE D 3 79 ? 13.268 -76.673 70.560 1.00 30.33 79 PHE D N 1
ATOM 4579 C CA . PHE D 3 79 ? 12.737 -75.345 70.796 1.00 37.34 79 PHE D CA 1
ATOM 4580 C C . PHE D 3 79 ? 13.829 -74.470 71.413 1.00 41.74 79 PHE D C 1
ATOM 4581 O O . PHE D 3 79 ? 13.993 -73.309 71.026 1.00 32.77 79 PHE D O 1
ATOM 4589 N N . GLN D 3 80 ? 14.585 -75.036 72.353 1.00 38.81 80 GLN D N 1
ATOM 4590 C CA . GLN D 3 80 ? 15.717 -74.319 72.928 1.00 35.90 80 GLN D CA 1
ATOM 4591 C C . GLN D 3 80 ? 16.745 -73.974 71.859 1.00 31.87 80 GLN D C 1
ATOM 4592 O O . GLN D 3 80 ? 17.204 -72.855 71.810 1.00 36.77 80 GLN D O 1
ATOM 4598 N N . GLU D 3 81 ? 17.120 -74.927 71.018 1.00 33.28 81 GLU D N 1
ATOM 4599 C CA . GLU D 3 81 ? 18.103 -74.635 69.972 1.00 33.00 81 GLU D CA 1
ATOM 4600 C C . GLU D 3 81 ? 17.665 -73.485 69.077 1.00 36.31 81 GLU D C 1
ATOM 4601 O O . GLU D 3 81 ? 18.467 -72.634 68.720 1.00 36.68 81 GLU D O 1
ATOM 4607 N N . ALA D 3 82 ? 16.388 -73.473 68.702 1.00 33.01 82 ALA D N 1
ATOM 4608 C CA . ALA D 3 82 ? 15.880 -72.421 67.821 1.00 32.96 82 ALA D CA 1
ATOM 4609 C C . ALA D 3 82 ? 15.902 -71.040 68.478 1.00 34.44 82 ALA D C 1
ATOM 4610 O O . ALA D 3 82 ? 16.275 -70.066 67.837 1.00 33.42 82 ALA D O 1
ATOM 4612 N N . CYS D 3 83 ? 15.495 -70.950 69.744 1.00 32.58 83 CYS D N 1
ATOM 4613 C CA . CYS D 3 83 ? 15.522 -69.673 70.457 1.00 34.81 83 CYS D CA 1
ATOM 4614 C C . CYS D 3 83 ? 16.938 -69.143 70.679 1.00 34.97 83 CYS D C 1
ATOM 4615 O O . CYS D 3 83 ? 17.135 -67.935 70.769 1.00 43.31 83 CYS D O 1
ATOM 4618 N N . THR D 3 84 ? 17.926 -70.028 70.764 1.00 34.86 84 THR D N 1
ATOM 4619 C CA . THR D 3 84 ? 19.302 -69.565 70.944 1.00 35.12 84 THR D CA 1
ATOM 4620 C C . THR D 3 84 ? 19.915 -69.128 69.619 1.00 42.34 84 THR D C 1
ATOM 4621 O O . THR D 3 84 ? 20.817 -68.299 69.596 1.00 47.41 84 THR D O 1
ATOM 4625 N N . SER D 3 85 ? 19.417 -69.688 68.520 1.00 32.89 85 SER D N 1
ATOM 4626 C CA . SER D 3 85 ? 19.909 -69.349 67.189 1.00 32.64 85 SER D CA 1
ATOM 4627 C C . SER D 3 85 ? 19.836 -67.845 66.926 1.00 38.19 85 SER D C 1
ATOM 4628 O O . SER D 3 85 ? 18.870 -67.196 67.316 1.00 36.18 85 SER D O 1
ATOM 4631 N N . PRO D 3 86 ? 20.868 -67.275 66.278 1.00 43.28 86 PRO D N 1
ATOM 4632 C CA . PRO D 3 86 ? 20.779 -65.864 65.886 1.00 47.42 86 PRO D CA 1
ATOM 4633 C C . PRO D 3 86 ? 19.631 -65.614 64.896 1.00 39.97 86 PRO D C 1
ATOM 4634 O O . PRO D 3 86 ? 19.105 -64.498 64.839 1.00 33.64 86 PRO D O 1
ATOM 4638 N N . LEU D 3 87 ? 19.239 -66.647 64.149 1.00 37.78 87 LEU D N 1
ATOM 4639 C CA . LEU D 3 87 ? 18.139 -66.537 63.201 1.00 31.88 87 LEU D CA 1
ATOM 4640 C C . LEU D 3 87 ? 16.827 -66.178 63.875 1.00 36.17 87 LEU D C 1
ATOM 4641 O O . LEU D 3 87 ? 15.942 -65.591 63.244 1.00 38.22 87 LEU D O 1
ATOM 4646 N N . ALA D 3 88 ? 16.683 -66.542 65.149 1.00 33.73 88 ALA D N 1
ATOM 4647 C CA . ALA D 3 88 ? 15.433 -66.266 65.850 1.00 35.99 88 ALA D CA 1
ATOM 4648 C C . ALA D 3 88 ? 15.169 -64.765 65.903 1.00 43.72 88 ALA D C 1
ATOM 4649 O O . ALA D 3 88 ? 14.021 -64.321 65.832 1.00 45.69 88 ALA D O 1
ATOM 4651 N N . LYS D 3 89 ? 16.231 -63.976 66.021 1.00 34.19 89 LYS D N 1
ATOM 4652 C CA . LYS D 3 89 ? 16.062 -62.526 66.103 1.00 35.69 89 LYS D CA 1
ATOM 4653 C C . LYS D 3 89 ? 15.830 -61.885 64.727 1.00 48.52 89 LYS D C 1
ATOM 4654 O O . LYS D 3 89 ? 15.186 -60.840 64.625 1.00 52.05 89 LYS D O 1
ATOM 4660 N N . THR D 3 90 ? 16.354 -62.506 63.673 1.00 37.37 90 THR D N 1
ATOM 4661 C CA . THR D 3 90 ? 16.285 -61.899 62.345 1.00 43.41 90 THR D CA 1
ATOM 4662 C C . THR D 3 90 ? 15.184 -62.486 61.464 1.00 46.78 90 THR D C 1
ATOM 4663 O O . THR D 3 90 ? 14.828 -61.900 60.447 1.00 44.36 90 THR D O 1
ATOM 4667 N N . ARG D 3 91 ? 14.638 -63.636 61.850 1.00 40.79 91 ARG D N 1
ATOM 4668 C CA . ARG D 3 91 ? 13.510 -64.207 61.110 1.00 35.37 91 ARG D CA 1
ATOM 4669 C C . ARG D 3 91 ? 12.178 -63.867 61.766 1.00 41.24 91 ARG D C 1
ATOM 4670 O O . ARG D 3 91 ? 11.123 -64.218 61.244 1.00 36.57 91 ARG D O 1
ATOM 4678 N N . THR D 3 92 ? 12.236 -63.215 62.927 1.00 31.07 92 THR D N 1
ATOM 4679 C CA . THR D 3 92 ? 11.032 -62.705 63.604 1.00 38.68 92 THR D CA 1
ATOM 4680 C C . THR D 3 92 ? 11.201 -61.220 63.900 1.00 39.25 92 THR D C 1
ATOM 4681 O O . THR D 3 92 ? 12.213 -60.819 64.466 1.00 44.84 92 THR D O 1
ATOM 4685 N N . SER D 3 93 ? 10.210 -60.409 63.560 1.00 39.09 93 SER D N 1
ATOM 4686 C CA . SER D 3 93 ? 10.290 -58.971 63.796 1.00 32.55 93 SER D CA 1
ATOM 4687 C C . SER D 3 93 ? 10.252 -58.594 65.270 1.00 39.60 93 SER D C 1
ATOM 4688 O O . SER D 3 93 ? 9.742 -59.351 66.104 1.00 37.96 93 SER D O 1
ATOM 4691 N N . GLN D 3 94 ? 10.749 -57.405 65.587 1.00 33.64 94 GLN D N 1
ATOM 4692 C CA . GLN D 3 94 ? 10.673 -56.918 66.953 1.00 39.76 94 GLN D CA 1
ATOM 4693 C C . GLN D 3 94 ? 9.225 -56.812 67.405 1.00 39.01 94 GLN D C 1
ATOM 4694 O O . GLN D 3 94 ? 8.920 -57.091 68.563 1.00 32.34 94 GLN D O 1
ATOM 4700 N N . ALA D 3 95 ? 8.331 -56.438 66.493 1.00 27.94 95 ALA D N 1
ATOM 4701 C CA . ALA D 3 95 ? 6.930 -56.320 66.857 1.00 30.41 95 ALA D CA 1
ATOM 4702 C C . ALA D 3 95 ? 6.371 -57.690 67.273 1.00 35.33 95 ALA D C 1
ATOM 4703 O O . ALA D 3 95 ? 5.639 -57.806 68.253 1.00 31.79 95 ALA D O 1
ATOM 4705 N N . ILE D 3 96 ? 6.729 -58.728 66.528 1.00 29.96 96 ILE D N 1
ATOM 4706 C CA . ILE D 3 96 ? 6.189 -60.061 66.767 1.00 31.95 96 ILE D CA 1
ATOM 4707 C C . ILE D 3 96 ? 6.805 -60.664 68.032 1.00 28.28 96 ILE D C 1
ATOM 4708 O O . ILE D 3 96 ? 6.150 -61.414 68.778 1.00 30.09 96 ILE D O 1
ATOM 4713 N N . LEU D 3 97 ? 8.062 -60.320 68.288 1.00 29.26 97 LEU D N 1
ATOM 4714 C CA . LEU D 3 97 ? 8.768 -60.862 69.440 1.00 32.55 97 LEU D CA 1
ATOM 4715 C C . LEU D 3 97 ? 8.351 -60.229 70.761 1.00 38.35 97 LEU D C 1
ATOM 4716 O O . LEU D 3 97 ? 8.524 -60.842 71.810 1.00 31.69 97 LEU D O 1
ATOM 4721 N N . GLN D 3 98 ? 7.823 -59.006 70.712 1.00 29.48 98 GLN D N 1
ATOM 4722 C CA . GLN D 3 98 ? 7.551 -58.245 71.934 1.00 33.08 98 GLN D CA 1
ATOM 4723 C C . GLN D 3 98 ? 6.742 -59.013 72.995 1.00 29.50 98 GLN D C 1
ATOM 4724 O O . GLN D 3 98 ? 7.168 -59.068 74.144 1.00 31.15 98 GLN D O 1
ATOM 4730 N N . PRO D 3 99 ? 5.566 -59.573 72.632 1.00 29.04 99 PRO D N 1
ATOM 4731 C CA . PRO D 3 99 ? 4.818 -60.234 73.719 1.00 24.08 99 PRO D CA 1
ATOM 4732 C C . PRO D 3 99 ? 5.498 -61.492 74.259 1.00 33.30 99 PRO D C 1
ATOM 4733 O O . PRO D 3 99 ? 5.165 -61.936 75.374 1.00 28.07 99 PRO D O 1
ATOM 4737 N N . VAL D 3 100 ? 6.420 -62.068 73.484 1.00 26.63 100 VAL D N 1
ATOM 4738 C CA . VAL D 3 100 ? 7.215 -63.200 73.954 1.00 30.53 100 VAL D CA 1
ATOM 4739 C C . VAL D 3 100 ? 8.262 -62.757 74.955 1.00 32.88 100 VAL D C 1
ATOM 4740 O O . VAL D 3 100 ? 8.389 -63.344 76.033 1.00 31.00 100 VAL D O 1
ATOM 4744 N N . LEU D 3 101 ? 9.028 -61.732 74.596 1.00 29.56 101 LEU D N 1
ATOM 4745 C CA . LEU D 3 101 ? 10.027 -61.175 75.514 1.00 29.46 101 LEU D CA 1
ATOM 4746 C C . LEU D 3 101 ? 9.356 -60.642 76.791 1.00 33.77 101 LEU D C 1
ATOM 4747 O O . LEU D 3 101 ? 9.963 -60.663 77.847 1.00 35.48 101 LEU D O 1
ATOM 4752 N N . ALA D 3 102 ? 8.103 -60.185 76.686 1.00 25.73 102 ALA D N 1
ATOM 4753 C CA . ALA D 3 102 ? 7.376 -59.644 77.840 1.00 31.07 102 ALA D CA 1
ATOM 4754 C C . ALA D 3 102 ? 7.139 -60.698 78.930 1.00 40.36 102 ALA D C 1
ATOM 4755 O O . ALA D 3 102 ? 6.880 -60.360 80.082 1.00 31.18 102 ALA D O 1
ATOM 4757 N N . ALA D 3 103 ? 7.225 -61.973 78.573 1.00 30.90 103 ALA D N 1
ATOM 4758 C CA . ALA D 3 103 ? 6.947 -63.025 79.545 1.00 33.97 103 ALA D CA 1
ATOM 4759 C C . ALA D 3 103 ? 8.031 -63.056 80.619 1.00 45.45 103 ALA D C 1
ATOM 4760 O O . ALA D 3 103 ? 7.724 -63.196 81.798 1.00 41.64 103 ALA D O 1
ATOM 4762 N N . GLU D 3 104 ? 9.290 -62.896 80.217 1.00 35.70 104 GLU D N 1
ATOM 4763 C CA . GLU D 3 104 ? 10.395 -62.890 81.175 1.00 35.81 104 GLU D CA 1
ATOM 4764 C C . GLU D 3 104 ? 10.800 -61.474 81.594 1.00 37.67 104 GLU D C 1
ATOM 4765 O O . GLU D 3 104 ? 11.352 -61.269 82.672 1.00 38.86 104 GLU D O 1
ATOM 4771 N N . ASP D 3 105 ? 10.525 -60.492 80.745 1.00 32.56 105 ASP D N 1
ATOM 4772 C CA . ASP D 3 105 ? 10.974 -59.128 81.021 1.00 35.30 105 ASP D CA 1
ATOM 4773 C C . ASP D 3 105 ? 9.800 -58.248 81.457 1.00 36.74 105 ASP D C 1
ATOM 4774 O O . ASP D 3 105 ? 9.024 -57.778 80.631 1.00 28.66 105 ASP D O 1
ATOM 4779 N N . PHE D 3 106 ? 9.670 -58.026 82.761 1.00 31.61 106 PHE D N 1
ATOM 4780 C CA . PHE D 3 106 ? 8.580 -57.200 83.275 1.00 30.70 106 PHE D CA 1
ATOM 4781 C C . PHE D 3 106 ? 8.583 -55.760 82.733 1.00 28.76 106 PHE D C 1
ATOM 4782 O O . PHE D 3 106 ? 7.521 -55.159 82.549 1.00 30.35 106 PHE D O 1
ATOM 4790 N N . THR D 3 107 ? 9.764 -55.205 82.493 1.00 25.75 107 THR D N 1
ATOM 4791 C CA . THR D 3 107 ? 9.881 -53.847 81.948 1.00 28.93 107 THR D CA 1
ATOM 4792 C C . THR D 3 107 ? 9.207 -53.749 80.572 1.00 38.78 107 THR D C 1
ATOM 4793 O O . THR D 3 107 ? 8.507 -52.783 80.266 1.00 33.18 107 THR D O 1
ATOM 4797 N N . ILE D 3 108 ? 9.406 -54.763 79.740 1.00 31.60 108 ILE D N 1
ATOM 4798 C CA . ILE D 3 108 ? 8.729 -54.787 78.443 1.00 30.18 108 ILE D CA 1
ATOM 4799 C C . ILE D 3 108 ? 7.231 -55.000 78.634 1.00 26.26 108 ILE D C 1
ATOM 4800 O O . ILE D 3 108 ? 6.408 -54.323 78.011 1.00 27.70 108 ILE D O 1
ATOM 4805 N N . PHE D 3 109 ? 6.886 -55.930 79.520 1.00 26.40 109 PHE D N 1
ATOM 4806 C CA . PHE D 3 109 ? 5.482 -56.220 79.829 1.00 29.26 109 PHE D CA 1
ATOM 4807 C C . PHE D 3 109 ? 4.722 -54.960 80.273 1.00 28.13 109 PHE D C 1
ATOM 4808 O O . PHE D 3 109 ? 3.658 -54.649 79.733 1.00 29.66 109 PHE D O 1
ATOM 4816 N N . LYS D 3 110 ? 5.272 -54.234 81.252 1.00 23.24 110 LYS D N 1
ATOM 4817 C CA . LYS D 3 110 ? 4.621 -53.006 81.755 1.00 27.98 110 LYS D CA 1
ATOM 4818 C C . LYS D 3 110 ? 4.418 -51.992 80.631 1.00 22.57 110 LYS D C 1
ATOM 4819 O O . LYS D 3 110 ? 3.325 -51.431 80.456 1.00 27.80 110 LYS D O 1
ATOM 4825 N N . ALA D 3 111 ? 5.470 -51.778 79.848 1.00 28.00 111 ALA D N 1
ATOM 4826 C CA . ALA D 3 111 ? 5.375 -50.867 78.708 1.00 31.22 111 ALA D CA 1
ATOM 4827 C C . ALA D 3 111 ? 4.225 -51.251 77.766 1.00 30.54 111 ALA D C 1
ATOM 4828 O O . ALA D 3 111 ? 3.417 -50.393 77.377 1.00 32.69 111 ALA D O 1
ATOM 4830 N N . MET D 3 112 ? 4.158 -52.537 77.407 1.00 30.44 112 MET D N 1
ATOM 4831 C CA . MET D 3 112 ? 3.069 -53.066 76.582 1.00 29.18 112 MET D CA 1
ATOM 4832 C C . MET D 3 112 ? 1.711 -52.736 77.201 1.00 31.39 112 MET D C 1
ATOM 4833 O O . MET D 3 112 ? 0.828 -52.191 76.526 1.00 25.24 112 MET D O 1
ATOM 4838 N N A MET D 3 113 ? 1.549 -53.056 78.484 0.28 28.43 113 MET D N 1
ATOM 4839 N N B MET D 3 113 ? 1.548 -53.052 78.488 0.72 28.39 113 MET D N 1
ATOM 4840 C CA A MET D 3 113 ? 0.289 -52.804 79.186 0.28 29.85 113 MET D CA 1
ATOM 4841 C CA B MET D 3 113 ? 0.270 -52.816 79.176 0.72 29.96 113 MET D CA 1
ATOM 4842 C C A MET D 3 113 ? -0.042 -51.320 79.298 0.28 26.44 113 MET D C 1
ATOM 4843 C C B MET D 3 113 ? -0.051 -51.322 79.314 0.72 26.37 113 MET D C 1
ATOM 4844 O O A MET D 3 113 ? -1.181 -50.909 79.060 0.28 30.85 113 MET D O 1
ATOM 4845 O O B MET D 3 113 ? -1.197 -50.902 79.104 0.72 30.98 113 MET D O 1
ATOM 4854 N N . VAL D 3 114 ? 0.952 -50.524 79.680 1.00 27.91 114 VAL D N 1
ATOM 4855 C CA . VAL D 3 114 ? 0.758 -49.073 79.829 1.00 28.67 114 VAL D CA 1
ATOM 4856 C C . VAL D 3 114 ? 0.362 -48.436 78.484 1.00 33.15 114 VAL D C 1
ATOM 4857 O O . VAL D 3 114 ? -0.514 -47.558 78.412 1.00 33.11 114 VAL D O 1
ATOM 4861 N N . GLN D 3 115 ? 0.993 -48.889 77.408 1.00 26.26 115 GLN D N 1
ATOM 4862 C CA . GLN D 3 115 ? 0.673 -48.301 76.098 1.00 28.07 115 GLN D CA 1
ATOM 4863 C C . GLN D 3 115 ? -0.767 -48.617 75.715 1.00 27.01 115 GLN D C 1
ATOM 4864 O O . GLN D 3 115 ? -1.501 -47.743 75.252 1.00 30.61 115 GLN D O 1
ATOM 4870 N N . LYS D 3 116 ? -1.198 -49.856 75.951 1.00 28.13 116 LYS D N 1
ATOM 4871 C CA . LYS D 3 116 ? -2.560 -50.233 75.584 1.00 27.31 116 LYS D CA 1
ATOM 4872 C C . LYS D 3 116 ? -3.589 -49.470 76.413 1.00 27.88 116 LYS D C 1
ATOM 4873 O O . LYS D 3 116 ? -4.637 -49.065 75.910 1.00 29.89 116 LYS D O 1
ATOM 4879 N N . ASN D 3 117 ? -3.293 -49.273 77.687 1.00 30.22 117 ASN D N 1
ATOM 4880 C CA . ASN D 3 117 ? -4.214 -48.541 78.539 1.00 33.60 117 ASN D CA 1
ATOM 4881 C C . ASN D 3 117 ? -4.395 -47.106 78.054 1.00 30.59 117 ASN D C 1
ATOM 4882 O O . ASN D 3 117 ? -5.512 -46.611 77.987 1.00 33.34 117 ASN D O 1
ATOM 4887 N N . ILE D 3 118 ? -3.284 -46.449 77.730 1.00 28.53 118 ILE D N 1
ATOM 4888 C CA . ILE D 3 118 ? -3.308 -45.121 77.137 1.00 29.14 118 ILE D CA 1
ATOM 4889 C C . ILE D 3 118 ? -4.218 -45.087 75.915 1.00 28.21 118 ILE D C 1
ATOM 4890 O O . ILE D 3 118 ? -5.101 -44.217 75.797 1.00 29.86 118 ILE D O 1
ATOM 4895 N N . GLU D 3 119 ? -4.026 -46.058 75.020 1.00 33.34 119 GLU D N 1
ATOM 4896 C CA . GLU D 3 119 ? -4.809 -46.111 73.782 1.00 30.76 119 GLU D CA 1
ATOM 4897 C C . GLU D 3 119 ? -6.289 -46.307 74.086 1.00 34.14 119 GLU D C 1
ATOM 4898 O O . GLU D 3 119 ? -7.127 -45.633 73.504 1.00 33.70 119 GLU D O 1
ATOM 4904 N N . MET D 3 120 ? -6.623 -47.197 75.018 1.00 32.96 120 MET D N 1
ATOM 4905 C CA . MET D 3 120 ? -8.033 -47.440 75.324 1.00 36.71 120 MET D CA 1
ATOM 4906 C C . MET D 3 120 ? -8.663 -46.253 76.049 1.00 34.69 120 MET D C 1
ATOM 4907 O O . MET D 3 120 ? -9.835 -45.931 75.836 1.00 36.38 120 MET D O 1
ATOM 4912 N N . GLN D 3 121 ? -7.889 -45.589 76.904 1.00 32.61 121 GLN D N 1
ATOM 4913 C CA . GLN D 3 121 ? -8.425 -44.421 77.594 1.00 34.95 121 GLN D CA 1
ATOM 4914 C C . GLN D 3 121 ? -8.689 -43.313 76.580 1.00 36.17 121 GLN D C 1
ATOM 4915 O O . GLN D 3 121 ? -9.698 -42.624 76.662 1.00 40.05 121 GLN D O 1
ATOM 4921 N N . LEU D 3 122 ? -7.795 -43.167 75.607 1.00 34.40 122 LEU D N 1
ATOM 4922 C CA . LEU D 3 122 ? -7.983 -42.173 74.548 1.00 37.89 122 LEU D CA 1
ATOM 4923 C C . LEU D 3 122 ? -9.275 -42.412 73.754 1.00 38.71 122 LEU D C 1
ATOM 4924 O O . LEU D 3 122 ? -10.055 -41.490 73.532 1.00 40.27 122 LEU D O 1
ATOM 4929 N N . GLN D 3 123 ? -9.500 -43.654 73.345 1.00 42.80 123 GLN D N 1
ATOM 4930 C CA . GLN D 3 123 ? -10.715 -44.002 72.625 1.00 38.34 123 GLN D CA 1
ATOM 4931 C C . GLN D 3 123 ? -11.950 -43.730 73.476 1.00 37.06 123 GLN D C 1
ATOM 4932 O O . GLN D 3 123 ? -12.959 -43.249 72.976 1.00 52.36 123 GLN D O 1
ATOM 4938 N N . ALA D 3 124 ? -11.858 -44.023 74.764 1.00 43.90 124 ALA D N 1
ATOM 4939 C CA . ALA D 3 124 ? -12.957 -43.763 75.687 1.00 51.40 124 ALA D CA 1
ATOM 4940 C C . ALA D 3 124 ? -13.251 -42.269 75.786 1.00 62.49 124 ALA D C 1
ATOM 4941 O O . ALA D 3 124 ? -14.407 -41.865 75.909 1.00 66.83 124 ALA D O 1
ATOM 4943 N N . ILE D 3 125 ? -12.201 -41.452 75.718 1.00 57.73 125 ILE D N 1
ATOM 4944 C CA . ILE D 3 125 ? -12.341 -39.997 75.782 1.00 57.54 125 ILE D CA 1
ATOM 4945 C C . ILE D 3 125 ? -12.916 -39.403 74.496 1.00 55.48 125 ILE D C 1
ATOM 4946 O O . ILE D 3 125 ? -13.822 -38.575 74.552 1.00 60.52 125 ILE D O 1
ATOM 4951 N N . ARG D 3 126 ? -12.388 -39.809 73.344 1.00 50.15 126 ARG D N 1
ATOM 4952 C CA . ARG D 3 126 ? -12.913 -39.321 72.071 1.00 64.15 126 ARG D CA 1
ATOM 4953 C C . ARG D 3 126 ? -14.397 -39.621 71.937 1.00 71.06 126 ARG D C 1
ATOM 4954 O O . ARG D 3 126 ? -15.190 -38.739 71.599 1.00 69.85 126 ARG D O 1
ATOM 4962 N N . ILE D 3 127 ? -14.753 -40.874 72.207 1.00 73.95 127 ILE D N 1
ATOM 4963 C CA . ILE D 3 127 ? -16.140 -41.322 72.168 1.00 75.76 127 ILE D CA 1
ATOM 4964 C C . ILE D 3 127 ? -17.033 -40.415 73.015 1.00 72.76 127 ILE D C 1
ATOM 4965 O O . ILE D 3 127 ? -18.144 -40.090 72.595 1.00 85.02 127 ILE D O 1
ATOM 4970 N N . ILE D 3 128 ? -16.525 -39.978 74.171 1.00 72.20 128 ILE D N 1
ATOM 4971 C CA . ILE D 3 128 ? -17.330 -39.285 75.193 1.00 79.25 128 ILE D CA 1
ATOM 4972 C C . ILE D 3 128 ? -18.236 -38.195 74.621 1.00 90.39 128 ILE D C 1
ATOM 4973 O O . ILE D 3 128 ? -19.426 -38.161 74.939 1.00 107.48 128 ILE D O 1
ATOM 4978 N N . GLN D 3 129 ? -17.710 -37.325 73.767 1.00 82.01 129 GLN D N 1
ATOM 4979 C CA . GLN D 3 129 ? -18.618 -36.663 72.844 1.00 95.48 129 GLN D CA 1
ATOM 4980 C C . GLN D 3 129 ? -17.914 -36.346 71.540 1.00 95.34 129 GLN D C 1
ATOM 4981 O O . GLN D 3 129 ? -17.528 -35.206 71.290 1.00 94.57 129 GLN D O 1
ATOM 4987 N N . GLU D 3 130 ? -17.735 -37.396 70.738 1.00 90.53 130 GLU D N 1
ATOM 4988 C CA . GLU D 3 130 ? -17.542 -37.314 69.290 1.00 83.35 130 GLU D CA 1
ATOM 4989 C C . GLU D 3 130 ? -16.592 -36.211 68.858 1.00 89.31 130 GLU D C 1
ATOM 4990 O O . GLU D 3 130 ? -16.589 -35.806 67.700 1.00 82.12 130 GLU D O 1
#

CATH classification: 3.40.50.300

B-factor: mean 45.63, std 19.53, range [12.74, 123.27]

Secondary structure (DSSP, 8-state):
--GGGGGGSS---EEEEEEE-STTSSHHHHHHHHTT---TT----SSEEEEEEEETTEEEEEEEE--SGGGGGGGGGG-TT-SEEEEEEETT-GGGHHHHHHHHHHHHH-GGGTT--EEEEEE-TTSTTPPPHHHHHHHTTGGG--SS-EEEEE--TTT-TTHHHHHHHHHTTTTHHHH-/-TTGGGGG--EEEEEEE-TTSSHHHHHHHHTT---TT----SSEEEEEEEETTEEEEEEEE--SGGGGGGGGGG-TT--EEEEEEETT-GGGHHHHHHHHHHHHH-GGGTT--EEEEEE-TTSTTS--TTTTTTTTTGGG--SS-EEEEE--TTT-TTHHHHHHHHHHT-/-HHHHHHHHHHHHHHSHHHHHHHHHHHHHHGGG--SSSSBPHHHHHHHHHHHHHHHHHHHHHHHHHT--HHHHHHHHHSTHHHHHS-HHHHHHHHHHH-HHHHHHHHHHHHHHHHHHHHHHH-/-HHHHHHHHHHHHHHHHHHSHHHHHHHHHHHHHHGGG--SSSSBPHHHHHHHHHHHHHHHHHHHHHHHHHT--HHHHHHHHHSTHHHHSS-HHHHHHHHHHH-HHHHHHHHHHHHHHHHHHHHHHHT-

Foldseek 3Di:
DPVVCCVVPPPVLEAEEEEAFAAPLCQVLLQCLQQVHDPVDDDQDPAWDWDWHDDDSHTYIYIGGGHYPVRVVVSVVRLARHQAYEYGGAQLPPVCLVVRLVVVVVLLVDPSNFQHEYEYEQEPPVDPSGDDQVVSCVSSVVVVRPRYHYYYWYYYSNVGGGSVVSVVVVVVRSCRSVVD/DVVVCCVVDDAEEEEAEAWPLCRVLLVCLQVVHDNVPDDQAPAWDWDWHDDPNDTYTYIGGGHYPVRVVVSVVRLAPHAAYEYGGAQLPVVCLVVRLVSVVVLCVDPSCPAHEYEYEQEPVVDVSGDPQPVSCPVSCVVVRDRYHYYTWYFYSPVGGGSVVRVVVRPVRD/DVLLVLLLLVQVLLVDCLPPVVLVVLLLVPLQVQAPDDDDDPVLVVSLVVLLVVLVVSVVVSCVVVPHDPVSVVVNCPDPSNDVSHDPVSCQSVVCNVDVVSVSVSSNVVNVVVVVVVVVVVD/DVVVVVLVVVLLLVLVLLPDCLNPVVLVVLLLVPLQPQAPDDDDDPVLVVSLVVLLVVLVVSVVVSCVVVPHDVVSVVSNVVDPVNDVSHDPVSCQSVVCSVDVVSVSVSSNVSNVVVVVVVVVVVPD